Protein AF-A0A3C1KVN6-F1 (afdb_monomer_lite)

Foldseek 3Di:
DQPADDVNHDFQDWDDAAWPQHIATFDQQPPPRGTHGLCAPSHVNHQADDAFLQQIRRRRPNDHRFPADDVNHTFQDWDQAAKPLGIATWDHQNVVRHTHGLCAPSHPNHQADDADLQQIRRNRPNDHRPPDDQVPDPDQCAWPQVPQWDWDRDNSHTDTDGDDPQADCDDQFQPQTPRNRPNDHSVVQVQFQPFQQAPDDARDSQWGFHGDPVRRGTHTDDDDDQQDPAFQPQDNSNRPPDHNPVQVQAQPFDDADEDQSDSQFGWGADPVRHHTHTPPDDNAQDPAFQQQDRSSNPVDHRPPLQFQDFDDAPDDARDRQWGFHADNVRHTHTDDDDDAQDPAFQDQDRSNRPPDHRPPPVQQQPFAADPVDDDDDRQWGWHRDPRDTDTPDHDDDDPPWDWDDDPDDDDDTWTQQALATEGPDPQWDRDPRFIDANVHDTEDSQWYHDPPPGTHRD

Radius of gyration: 72.75 Å; chains: 1; bounding box: 147×58×188 Å

pLDDT: mean 80.15, std 13.02, range [41.59, 96.44]

Structure (mmCIF, N/CA/C/O backbone):
data_AF-A0A3C1KVN6-F1
#
_entry.id   AF-A0A3C1KVN6-F1
#
loop_
_atom_site.group_PDB
_atom_site.id
_atom_site.type_symbol
_atom_site.label_atom_id
_atom_site.label_alt_id
_atom_site.label_comp_id
_atom_site.label_asym_id
_atom_site.label_entity_id
_atom_site.label_seq_id
_atom_site.pdbx_PDB_ins_code
_atom_site.Cartn_x
_atom_site.Cartn_y
_atom_site.Cartn_z
_atom_site.occupancy
_atom_site.B_iso_or_equiv
_atom_site.auth_seq_id
_atom_site.auth_comp_id
_atom_site.auth_asym_id
_atom_site.auth_atom_id
_atom_site.pdbx_PDB_model_num
ATOM 1 N N . ASP A 1 1 ? -31.683 -17.982 94.089 1.00 58.34 1 ASP A N 1
ATOM 2 C CA . ASP A 1 1 ? -31.264 -16.819 93.274 1.00 58.34 1 ASP A CA 1
ATOM 3 C C . ASP A 1 1 ? -29.979 -16.166 93.794 1.00 58.34 1 ASP A C 1
ATOM 5 O O . ASP A 1 1 ? -29.298 -15.527 93.010 1.00 58.34 1 ASP A O 1
ATOM 9 N N . GLU A 1 2 ? -29.552 -16.420 95.036 1.00 63.84 2 GLU A N 1
ATOM 10 C CA . GLU A 1 2 ? -28.313 -15.865 95.630 1.00 63.84 2 GLU A CA 1
ATOM 11 C C . GLU A 1 2 ? -26.986 -16.161 94.885 1.00 63.84 2 GLU A C 1
ATOM 13 O O . GLU A 1 2 ? -25.994 -15.484 95.130 1.00 63.84 2 GLU A O 1
ATOM 18 N N . ASN A 1 3 ? -26.966 -17.111 93.938 1.00 69.88 3 ASN A N 1
ATOM 19 C CA . ASN A 1 3 ? -25.790 -17.451 93.113 1.00 69.88 3 ASN A CA 1
ATOM 20 C C . ASN A 1 3 ? -25.942 -17.074 91.624 1.00 69.88 3 ASN A C 1
ATOM 22 O O . ASN A 1 3 ? -25.110 -17.451 90.800 1.00 69.88 3 ASN A O 1
ATOM 26 N N . TYR A 1 4 ? -27.017 -16.376 91.252 1.00 76.06 4 TYR A N 1
ATOM 27 C CA . TYR A 1 4 ? -27.267 -15.950 89.876 1.00 76.06 4 TYR A CA 1
ATOM 28 C C . TYR A 1 4 ? -26.577 -14.610 89.629 1.00 76.06 4 TYR A C 1
ATOM 30 O O . TYR A 1 4 ? -26.982 -13.589 90.183 1.00 76.06 4 TYR A O 1
ATOM 38 N N . THR A 1 5 ? -25.530 -14.617 88.805 1.00 81.12 5 THR A N 1
ATOM 39 C CA . THR A 1 5 ? -24.786 -13.404 88.451 1.00 81.12 5 THR A CA 1
ATOM 40 C C . THR A 1 5 ? -24.627 -13.282 86.942 1.00 81.12 5 THR A C 1
ATOM 42 O O . THR A 1 5 ? -24.459 -14.288 86.256 1.00 81.12 5 THR A O 1
ATOM 45 N N . TYR A 1 6 ? -24.687 -12.053 86.433 1.00 83.00 6 TYR A N 1
ATOM 46 C CA . TYR A 1 6 ? -24.371 -11.709 85.045 1.00 83.00 6 TYR A CA 1
ATOM 47 C C . TYR A 1 6 ? -23.031 -10.977 85.046 1.00 83.00 6 TYR A C 1
ATOM 49 O O . TYR A 1 6 ? -22.920 -9.932 85.683 1.00 83.00 6 TYR A O 1
ATOM 57 N N . ASN A 1 7 ? -21.985 -11.540 84.432 1.00 82.75 7 ASN A N 1
ATOM 58 C CA . ASN A 1 7 ? -20.621 -10.989 84.486 1.00 82.75 7 ASN A CA 1
ATOM 59 C C . ASN A 1 7 ? -20.184 -10.583 85.911 1.00 82.75 7 ASN A C 1
ATOM 61 O O . ASN A 1 7 ? -19.654 -9.496 86.122 1.00 82.75 7 ASN A O 1
ATOM 65 N N . THR A 1 8 ? -20.428 -11.450 86.905 1.00 84.94 8 THR A N 1
ATOM 66 C CA . THR A 1 8 ? -20.171 -11.241 88.353 1.00 84.94 8 THR A CA 1
ATOM 67 C C . THR A 1 8 ? -21.073 -10.225 89.075 1.00 84.94 8 THR A C 1
ATOM 69 O O . THR A 1 8 ? -20.970 -10.068 90.292 1.00 84.94 8 THR A O 1
ATOM 72 N N . LEU A 1 9 ? -22.008 -9.579 88.373 1.00 86.81 9 LEU A N 1
ATOM 73 C CA . LEU A 1 9 ? -22.974 -8.644 88.949 1.00 86.81 9 LEU A CA 1
ATOM 74 C C . LEU A 1 9 ? -24.195 -9.386 89.509 1.00 86.81 9 LEU A C 1
ATOM 76 O O . LEU A 1 9 ? -24.764 -10.257 88.852 1.00 86.81 9 LEU A O 1
ATOM 80 N N . ALA A 1 10 ? -24.608 -9.020 90.724 1.00 88.31 10 ALA A N 1
ATOM 81 C CA . ALA A 1 10 ? -25.800 -9.563 91.375 1.00 88.31 10 ALA A CA 1
ATOM 82 C C . ALA A 1 10 ? -27.103 -8.988 90.786 1.00 88.31 10 ALA A C 1
ATOM 84 O O . ALA A 1 10 ? -27.110 -7.903 90.202 1.00 88.31 10 ALA A O 1
ATOM 85 N N . LEU A 1 11 ? -28.220 -9.689 91.009 1.00 87.88 11 LEU A N 1
ATOM 86 C CA . LEU A 1 11 ? -29.560 -9.252 90.600 1.00 87.88 11 LEU A CA 1
ATOM 87 C C . LEU A 1 11 ? -29.880 -7.818 91.064 1.00 87.88 11 LEU A C 1
ATOM 89 O O . LEU A 1 11 ? -29.556 -7.417 92.185 1.00 87.88 11 LEU A O 1
ATOM 93 N N . GLY A 1 12 ? -30.518 -7.039 90.189 1.00 83.88 12 GLY A N 1
ATOM 94 C CA . GLY A 1 12 ? -30.899 -5.644 90.424 1.00 83.88 12 GLY A CA 1
ATOM 95 C C . GLY A 1 12 ? -29.754 -4.630 90.321 1.00 83.88 12 GLY A C 1
ATOM 96 O O . GLY A 1 12 ? -29.989 -3.436 90.505 1.00 83.88 12 GLY A O 1
ATOM 97 N N . LYS A 1 13 ? -28.517 -5.061 90.036 1.00 90.56 13 LYS A N 1
ATOM 98 C CA . LYS A 1 13 ? -27.414 -4.149 89.696 1.00 90.56 13 LYS A CA 1
ATOM 99 C C . LYS A 1 13 ? -27.498 -3.715 88.239 1.00 90.56 13 LYS A C 1
ATOM 101 O O . LYS A 1 13 ? -28.007 -4.450 87.401 1.00 90.56 13 LYS A O 1
ATOM 106 N N . THR A 1 14 ? -26.985 -2.521 87.953 1.00 90.25 14 THR A N 1
ATOM 107 C CA . THR A 1 14 ? -26.823 -2.040 86.580 1.00 90.25 14 THR A CA 1
ATOM 108 C C . THR A 1 14 ? -25.840 -2.932 85.838 1.00 90.25 14 THR A C 1
ATOM 110 O O . THR A 1 14 ? -24.756 -3.198 86.355 1.00 90.25 14 THR A O 1
ATOM 113 N N . CYS A 1 15 ? -26.226 -3.367 84.648 1.00 88.19 15 CYS A N 1
ATOM 114 C CA . CYS A 1 15 ? -25.389 -4.097 83.707 1.00 88.19 15 CYS A CA 1
ATOM 115 C C . CYS A 1 15 ? -25.267 -3.306 82.408 1.00 88.19 15 CYS A C 1
ATOM 117 O O . CYS A 1 15 ? -26.166 -2.544 82.044 1.00 88.19 15 CYS A O 1
ATOM 119 N N . ASP A 1 16 ? -24.148 -3.507 81.726 1.00 87.31 16 ASP A N 1
ATOM 120 C CA . ASP A 1 16 ? -23.996 -3.128 80.330 1.00 87.31 16 ASP A CA 1
ATOM 121 C C . ASP A 1 16 ? -24.506 -4.307 79.490 1.00 87.31 16 ASP A C 1
ATOM 123 O O . ASP A 1 16 ? -24.072 -5.446 79.706 1.00 87.31 16 ASP A O 1
ATOM 127 N N . GLY A 1 17 ? -25.487 -4.039 78.624 1.00 82.00 17 GLY A N 1
ATOM 128 C CA . GLY A 1 17 ? -25.969 -5.026 77.664 1.00 82.00 17 GLY A CA 1
ATOM 129 C C . GLY A 1 17 ? -24.890 -5.353 76.632 1.00 82.00 17 GLY A C 1
ATOM 130 O O . GLY A 1 17 ? -23.889 -4.640 76.514 1.00 82.00 17 GLY A O 1
ATOM 131 N N . ILE A 1 18 ? -25.067 -6.458 75.919 1.00 85.06 18 ILE A N 1
ATOM 132 C CA . ILE A 1 18 ? -24.162 -6.870 74.842 1.00 85.06 18 ILE A CA 1
ATOM 133 C C . ILE A 1 18 ? -24.351 -5.933 73.632 1.00 85.06 18 ILE A C 1
ATOM 135 O O . ILE A 1 18 ? -25.462 -5.484 73.360 1.00 85.06 18 ILE A O 1
ATOM 139 N N . GLY A 1 19 ? -23.267 -5.594 72.927 1.00 84.81 19 GLY A N 1
ATOM 140 C CA . GLY A 1 19 ? -23.345 -4.769 71.718 1.00 84.81 19 GLY A CA 1
ATOM 141 C C . GLY A 1 19 ? -23.832 -3.339 71.973 1.00 84.81 19 GLY A C 1
ATOM 142 O O . GLY A 1 19 ? -23.323 -2.638 72.853 1.00 84.81 19 GLY A O 1
ATOM 143 N N . VAL A 1 20 ? -24.808 -2.883 71.182 1.00 87.50 20 VAL A N 1
ATOM 144 C CA . VAL A 1 20 ? -25.427 -1.547 71.326 1.00 87.50 20 VAL A CA 1
ATOM 145 C C . VAL A 1 20 ? -26.579 -1.520 72.322 1.00 87.50 20 VAL A C 1
ATOM 147 O O . VAL A 1 20 ? -27.150 -0.449 72.566 1.00 87.50 20 VAL A O 1
ATOM 150 N N . CYS A 1 21 ? -26.937 -2.664 72.912 1.00 79.94 21 CYS A N 1
ATOM 151 C CA . CYS A 1 21 ? -27.998 -2.714 73.899 1.00 79.94 21 CYS A CA 1
ATOM 152 C C . CYS A 1 21 ? -27.618 -1.857 75.110 1.00 79.94 21 CYS A C 1
ATOM 154 O O . CYS A 1 21 ? -26.661 -2.116 75.839 1.00 79.94 21 CYS A O 1
ATOM 156 N N . ALA A 1 22 ? -28.388 -0.785 75.307 1.00 76.94 22 ALA A N 1
ATOM 157 C CA . ALA A 1 22 ? -28.166 0.197 76.357 1.00 76.94 22 ALA A CA 1
ATOM 158 C C . ALA A 1 22 ? -28.095 -0.444 77.758 1.00 76.94 22 ALA A C 1
ATOM 160 O O . ALA A 1 22 ? -28.529 -1.575 77.984 1.00 76.94 22 ALA A O 1
ATOM 161 N N . LYS A 1 23 ? -27.595 0.321 78.736 1.00 84.69 23 LYS A N 1
ATOM 162 C CA . LYS A 1 23 ? -27.526 -0.102 80.143 1.00 84.69 23 LYS A CA 1
ATOM 163 C C . LYS A 1 23 ? -28.878 -0.602 80.654 1.00 84.69 23 LYS A C 1
ATOM 165 O O . LYS A 1 23 ? -29.887 0.091 80.528 1.00 84.69 23 LYS A O 1
ATOM 170 N N . GLY A 1 24 ? -28.866 -1.766 81.294 1.00 88.06 24 GLY A N 1
ATOM 171 C CA . GLY A 1 24 ? -30.035 -2.413 81.882 1.00 88.06 24 GLY A CA 1
ATOM 172 C C . GLY A 1 24 ? -29.830 -2.774 83.352 1.00 88.06 24 GLY A C 1
ATOM 173 O O . GLY A 1 24 ? -28.932 -2.259 84.027 1.00 88.06 24 GLY A O 1
ATOM 174 N N . LEU A 1 25 ? -30.673 -3.670 83.863 1.00 90.00 25 LEU A N 1
ATOM 175 C CA . LEU A 1 25 ? -30.550 -4.266 85.194 1.00 90.00 25 LEU A CA 1
ATOM 176 C C . LEU A 1 25 ? -30.402 -5.784 85.088 1.00 90.00 25 LEU A C 1
ATOM 178 O O . LEU A 1 25 ? -31.060 -6.414 84.265 1.00 90.00 25 LEU A O 1
ATOM 182 N N . VAL A 1 26 ? -29.564 -6.373 85.942 1.00 89.62 26 VAL A N 1
ATOM 183 C CA . VAL A 1 26 ? -29.395 -7.829 86.006 1.00 89.62 26 VAL A CA 1
ATOM 184 C C .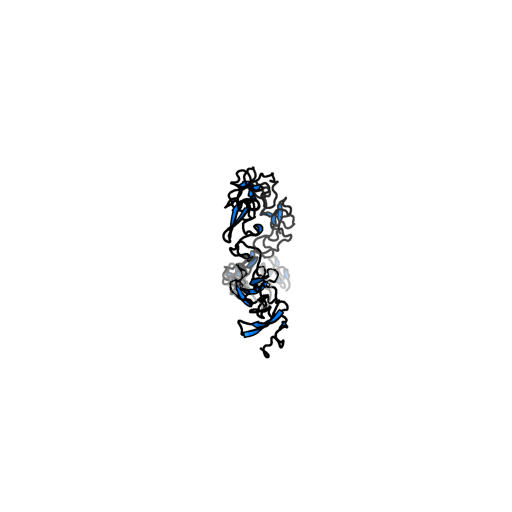 VAL A 1 26 ? -30.675 -8.460 86.541 1.00 89.62 26 VAL A C 1
ATOM 186 O O . VAL A 1 26 ? -31.102 -8.166 87.661 1.00 89.62 26 VAL A O 1
ATOM 189 N N . GLU A 1 27 ? -31.265 -9.367 85.774 1.00 89.88 27 GLU A N 1
ATOM 190 C CA . GLU A 1 27 ? -32.502 -10.063 86.116 1.00 89.88 27 GLU A CA 1
ATOM 191 C C . GLU A 1 27 ? -32.437 -11.555 85.775 1.00 89.88 27 GLU A C 1
ATOM 193 O O . GLU A 1 27 ? -31.546 -12.024 85.070 1.00 89.88 27 GLU A O 1
ATOM 198 N N . CYS A 1 28 ? -33.385 -12.334 86.295 1.00 88.19 28 CYS A N 1
ATOM 199 C CA . CYS A 1 28 ? -33.498 -13.750 85.956 1.00 88.19 28 CYS A CA 1
ATOM 200 C C . CYS A 1 28 ? -34.341 -13.924 84.689 1.00 88.19 28 CYS A C 1
ATOM 202 O O . CYS A 1 28 ? -35.550 -13.670 84.720 1.00 88.19 28 CYS A O 1
ATOM 204 N N . SER A 1 29 ? -33.749 -14.451 83.614 1.00 85.06 29 SER A N 1
ATOM 205 C CA . SER A 1 29 ? -34.517 -14.797 82.418 1.00 85.06 29 SER A CA 1
ATOM 206 C C . SER A 1 29 ? -35.534 -15.889 82.738 1.00 85.06 29 SER A C 1
ATOM 208 O O . SER A 1 29 ? -35.193 -16.989 83.192 1.00 85.06 29 SER A O 1
ATOM 210 N N . LYS A 1 30 ? -36.809 -15.627 82.435 1.00 80.12 30 LYS A N 1
ATOM 211 C CA . LYS A 1 30 ? -37.862 -16.647 82.548 1.00 80.12 30 LYS A CA 1
ATOM 212 C C . LYS A 1 30 ? -37.681 -17.777 81.534 1.00 80.12 30 LYS A C 1
ATOM 214 O O . LYS A 1 30 ? -38.180 -18.872 81.804 1.00 80.12 30 LYS A O 1
ATOM 219 N N . VAL A 1 31 ? -36.977 -17.519 80.429 1.00 80.56 31 VAL A N 1
ATOM 220 C CA . VAL A 1 31 ? -36.765 -18.455 79.319 1.00 80.56 31 VAL A CA 1
ATOM 221 C C . VAL A 1 31 ? -35.512 -19.293 79.557 1.00 80.56 31 VAL A C 1
ATOM 223 O O . VAL A 1 31 ? -35.625 -20.501 79.744 1.00 80.56 31 VAL A O 1
ATOM 226 N N . SER A 1 32 ? -34.336 -18.666 79.632 1.00 81.44 32 SER A N 1
ATOM 227 C CA . SER A 1 32 ? -33.048 -19.375 79.709 1.00 81.44 32 SER A CA 1
ATOM 228 C C . SER A 1 32 ? -32.653 -19.811 81.124 1.00 81.44 32 SER A C 1
ATOM 230 O O . SER A 1 32 ? -31.694 -20.558 81.284 1.00 81.44 32 SER A O 1
ATOM 232 N N . LYS A 1 33 ? -33.399 -19.391 82.161 1.00 85.81 33 LYS A N 1
ATOM 233 C CA . LYS A 1 33 ? -33.145 -19.727 83.577 1.00 85.81 33 LYS A CA 1
ATOM 234 C C . LYS A 1 33 ? -31.718 -19.394 84.038 1.00 85.81 33 LYS A C 1
ATOM 236 O O . LYS A 1 33 ? -31.197 -20.071 84.925 1.00 85.81 33 LYS A O 1
ATOM 241 N N . VAL A 1 34 ? -31.126 -18.338 83.477 1.00 86.56 34 VAL A N 1
ATOM 242 C CA . VAL A 1 34 ? -29.841 -17.733 83.872 1.00 86.56 34 VAL A CA 1
ATOM 243 C C . VAL A 1 34 ? -30.024 -16.236 84.166 1.00 86.56 34 VAL A C 1
ATOM 245 O O . VAL A 1 34 ? -31.079 -15.671 83.861 1.00 86.56 34 VAL A O 1
ATOM 248 N N . ALA A 1 35 ? -29.030 -15.605 84.800 1.00 88.50 35 ALA A N 1
ATOM 249 C CA . ALA A 1 35 ? -29.002 -14.151 84.965 1.00 88.50 35 ALA A CA 1
ATOM 250 C C . ALA A 1 35 ? -28.607 -13.483 83.639 1.00 88.50 35 ALA A C 1
ATOM 252 O O . ALA A 1 35 ? -27.613 -13.883 83.039 1.00 88.50 35 ALA A O 1
ATOM 253 N N . ILE A 1 36 ? -29.373 -12.486 83.205 1.00 89.00 36 ILE A N 1
ATOM 254 C CA . ILE A 1 36 ? -29.169 -11.727 81.960 1.00 89.00 36 ILE A CA 1
ATOM 255 C C . ILE A 1 36 ? -29.334 -10.229 82.228 1.00 89.00 36 ILE A C 1
ATOM 257 O O . ILE A 1 36 ? -29.945 -9.858 83.237 1.00 89.00 36 ILE A O 1
ATOM 261 N N . CYS A 1 37 ? -28.825 -9.363 81.350 1.00 89.88 37 CYS A N 1
ATOM 262 C CA . CYS A 1 37 ? -29.196 -7.956 81.404 1.00 89.88 37 CYS A CA 1
ATOM 263 C C . CYS A 1 37 ? -30.617 -7.772 80.859 1.00 89.88 37 CYS A C 1
ATOM 265 O O . CYS A 1 37 ? -31.010 -8.414 79.888 1.00 89.88 37 CYS A O 1
ATOM 267 N N . SER A 1 38 ? -31.408 -6.885 81.465 1.00 88.94 38 SER A N 1
ATOM 268 C CA . SER A 1 38 ? -32.797 -6.639 81.049 1.00 88.94 38 SER A CA 1
ATOM 269 C C . SER A 1 38 ? -32.937 -6.191 79.589 1.00 88.94 38 SER A C 1
ATOM 271 O O . SER A 1 38 ? -34.028 -6.302 79.035 1.00 88.94 38 SER A O 1
ATOM 273 N N . THR A 1 39 ? -31.864 -5.653 79.003 1.00 88.25 39 THR A N 1
ATOM 274 C CA . THR A 1 39 ? -31.778 -5.159 77.623 1.00 88.25 39 THR A CA 1
ATOM 275 C C . THR A 1 39 ? -31.231 -6.178 76.623 1.00 88.25 39 THR A C 1
ATOM 277 O O . THR A 1 39 ? -31.390 -5.953 75.426 1.00 88.25 39 THR A O 1
ATOM 280 N N . ASP A 1 40 ? -30.675 -7.303 77.082 1.00 87.81 40 ASP A N 1
ATOM 281 C CA . ASP A 1 40 ? -30.177 -8.384 76.222 1.00 87.81 40 ASP A CA 1
ATOM 282 C C . ASP A 1 40 ? -31.332 -9.238 75.650 1.00 87.81 40 ASP A C 1
ATOM 284 O O . ASP A 1 40 ? -32.460 -9.219 76.176 1.00 87.81 40 ASP A O 1
ATOM 288 N N . PRO A 1 41 ? -31.076 -10.060 74.612 1.00 86.12 41 PRO A N 1
ATOM 289 C CA . PRO A 1 41 ? -32.049 -11.014 74.090 1.00 86.12 41 PRO A CA 1
ATOM 290 C C . PRO A 1 41 ? -32.612 -11.941 75.180 1.00 86.12 41 PRO A C 1
ATOM 292 O O . PRO A 1 41 ? -31.892 -12.612 75.920 1.00 86.12 41 PRO A O 1
ATOM 295 N N . GLY A 1 42 ? -33.943 -11.999 75.282 1.00 82.88 42 GLY A N 1
ATOM 296 C CA . GLY A 1 42 ? -34.646 -12.785 76.306 1.00 82.88 42 GLY A CA 1
ATOM 297 C C . GLY A 1 42 ? -34.825 -12.086 77.662 1.00 82.88 42 GLY A C 1
ATOM 298 O O . GLY A 1 42 ? -35.338 -12.727 78.591 1.00 82.88 42 GLY A O 1
ATOM 299 N N . GLY A 1 43 ? -34.428 -10.811 77.768 1.00 86.31 43 GLY A N 1
ATOM 300 C CA . GLY A 1 43 ? -34.703 -9.902 78.884 1.00 86.31 43 GLY A CA 1
ATOM 301 C C . GLY A 1 43 ? -36.129 -9.356 78.907 1.00 86.31 43 GLY A C 1
ATOM 302 O O . GLY A 1 43 ? -36.940 -9.599 78.012 1.00 86.31 43 GLY A O 1
ATOM 303 N N . SER A 1 44 ? -36.458 -8.626 79.968 1.00 86.69 44 SER A N 1
ATOM 304 C CA . SER A 1 44 ? -37.762 -8.003 80.188 1.00 86.69 44 SER A CA 1
ATOM 305 C C . SER A 1 44 ? -37.985 -6.745 79.350 1.00 86.69 44 SER A C 1
ATOM 307 O O . SER A 1 44 ? -39.139 -6.358 79.160 1.00 86.69 44 SER A O 1
ATOM 309 N N . ASN A 1 45 ? -36.919 -6.134 78.824 1.00 86.31 45 ASN A N 1
ATOM 310 C CA . ASN A 1 45 ? -36.971 -4.995 77.911 1.00 86.31 45 ASN A CA 1
ATOM 311 C C . ASN A 1 45 ? -35.853 -5.067 76.846 1.00 86.31 45 ASN A C 1
ATOM 313 O O . ASN A 1 45 ? -34.954 -4.220 76.869 1.00 86.31 45 ASN A O 1
ATOM 317 N N . PRO A 1 46 ? -35.874 -6.066 75.940 1.00 82.06 46 PRO A N 1
ATOM 318 C CA . PRO A 1 46 ? -34.812 -6.257 74.958 1.00 82.06 46 PRO A CA 1
ATOM 319 C C . PRO A 1 46 ? -34.667 -5.034 74.047 1.00 82.06 46 PRO A C 1
ATOM 321 O O . PRO A 1 46 ? -35.661 -4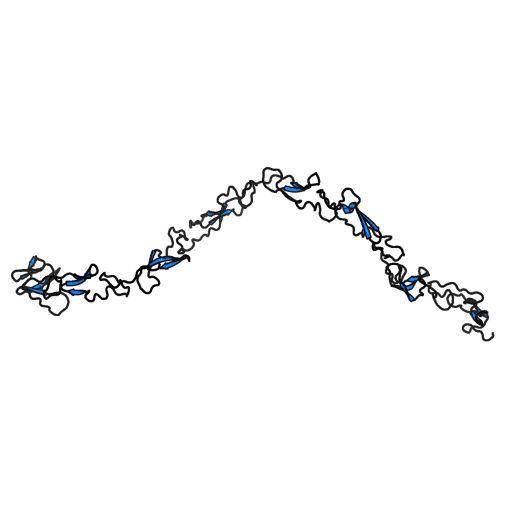.541 73.512 1.00 82.06 46 PRO A O 1
ATOM 324 N N . GLY A 1 47 ? -33.434 -4.557 73.875 1.00 81.50 47 GLY A N 1
ATOM 325 C CA . GLY A 1 47 ? -33.090 -3.473 72.948 1.00 81.50 47 GLY A CA 1
ATOM 326 C C . GLY A 1 47 ? -32.698 -3.954 71.549 1.00 81.50 47 GLY A C 1
ATOM 327 O O . GLY A 1 47 ? -32.428 -3.119 70.693 1.00 81.50 47 GLY A O 1
ATOM 328 N N . ALA A 1 48 ? -32.667 -5.272 71.342 1.00 86.31 48 ALA A N 1
ATOM 329 C CA . ALA A 1 48 ? -32.200 -5.918 70.124 1.00 86.31 48 ALA A CA 1
ATOM 330 C C . ALA A 1 48 ? -33.042 -5.541 68.892 1.00 86.31 48 ALA A C 1
ATOM 332 O O . ALA A 1 48 ? -34.275 -5.646 68.898 1.00 86.31 48 ALA A O 1
ATOM 333 N N . THR A 1 49 ? -32.368 -5.161 67.813 1.00 87.00 49 THR A N 1
ATOM 334 C CA . THR A 1 49 ? -32.930 -4.953 66.471 1.00 87.00 49 THR A CA 1
ATOM 335 C C . THR A 1 49 ? -32.171 -5.808 65.460 1.00 87.00 49 THR A C 1
ATOM 337 O O . THR A 1 49 ? -31.030 -6.140 65.738 1.00 87.00 49 THR A O 1
ATOM 340 N N . PRO A 1 50 ? -32.751 -6.164 64.297 1.00 88.56 50 PRO A N 1
ATOM 341 C CA . PRO A 1 50 ? -32.015 -6.919 63.284 1.00 88.56 50 PRO A CA 1
ATOM 342 C C . PRO A 1 50 ? -30.695 -6.242 62.910 1.00 88.56 50 PRO A C 1
ATOM 344 O O . PRO A 1 50 ? -30.677 -5.019 62.745 1.00 88.56 50 PRO A O 1
ATOM 347 N N . GLU A 1 51 ? -29.652 -7.051 62.739 1.00 89.44 51 GLU A N 1
ATOM 348 C CA . GLU A 1 51 ? -28.339 -6.611 62.270 1.00 89.44 51 GLU A CA 1
ATOM 349 C C . GLU A 1 51 ? -28.449 -5.796 60.978 1.00 89.44 51 GLU A C 1
ATOM 351 O O . GLU A 1 51 ? -29.211 -6.113 60.052 1.00 89.44 51 GLU A O 1
ATOM 356 N N . ILE A 1 52 ? -27.669 -4.724 60.932 1.00 91.56 52 ILE A N 1
ATOM 357 C CA . ILE A 1 52 ? -27.363 -3.962 59.729 1.00 91.56 52 ILE A CA 1
ATOM 358 C C . ILE A 1 52 ? -25.846 -3.876 59.608 1.00 91.56 52 ILE A C 1
ATOM 360 O O . ILE A 1 52 ? -25.137 -4.062 60.580 1.00 91.56 52 ILE A O 1
ATOM 364 N N . CYS A 1 53 ? -25.326 -3.584 58.418 1.00 90.88 53 CYS A N 1
ATOM 365 C CA . CYS A 1 53 ? -23.878 -3.447 58.254 1.00 90.88 53 CYS A CA 1
ATOM 366 C C . CYS A 1 53 ? -23.397 -2.088 58.786 1.00 90.88 53 CYS A C 1
ATOM 368 O O . CYS A 1 53 ? -23.148 -1.179 57.993 1.00 90.88 53 CYS A O 1
ATOM 370 N N . ASP A 1 54 ? -23.280 -1.937 60.102 1.00 91.62 54 ASP A N 1
ATOM 371 C CA . ASP A 1 54 ? -22.773 -0.732 60.772 1.00 91.62 54 ASP A CA 1
ATOM 372 C C . ASP A 1 54 ? -21.534 -1.005 61.660 1.00 91.62 54 ASP A C 1
ATOM 374 O O . ASP A 1 54 ? -20.964 -0.074 62.241 1.00 91.62 54 ASP A O 1
ATOM 378 N N . ASN A 1 55 ? -21.029 -2.247 61.662 1.00 89.88 55 ASN A N 1
ATOM 379 C CA . ASN A 1 55 ? -20.004 -2.787 62.565 1.00 89.88 55 ASN A CA 1
ATOM 380 C C . ASN A 1 55 ? -20.385 -2.716 64.045 1.00 89.88 55 ASN A C 1
ATOM 382 O O . ASN A 1 55 ? -19.503 -2.675 64.914 1.00 89.88 55 ASN A O 1
ATOM 386 N N . LEU A 1 56 ? -21.673 -2.672 64.343 1.00 90.38 56 LEU A N 1
ATOM 387 C CA . LEU A 1 56 ? -22.193 -2.795 65.684 1.00 90.38 56 LEU A CA 1
ATOM 388 C C . LEU A 1 56 ? -22.950 -4.119 65.802 1.00 90.38 56 LEU A C 1
ATOM 390 O O . LEU A 1 56 ? -23.277 -4.768 64.824 1.00 90.38 56 LEU A O 1
ATOM 394 N N . ASP A 1 57 ? -23.130 -4.559 67.038 1.00 90.06 57 ASP A N 1
ATOM 395 C CA . ASP A 1 57 ? -23.952 -5.721 67.374 1.00 90.06 57 ASP A CA 1
ATOM 396 C C . ASP A 1 57 ? -25.319 -5.154 67.784 1.00 90.06 57 ASP A C 1
ATOM 398 O O . ASP A 1 57 ? -25.483 -4.646 68.904 1.00 90.06 57 ASP A O 1
ATOM 402 N N . ASN A 1 58 ? -26.225 -5.058 66.805 1.00 89.94 58 ASN A N 1
ATOM 403 C CA . ASN A 1 58 ? -27.560 -4.475 66.922 1.00 89.94 58 ASN A CA 1
ATOM 404 C C . ASN A 1 58 ? -28.565 -5.446 67.554 1.00 89.94 58 ASN A C 1
ATOM 406 O O . ASN A 1 58 ? -29.520 -4.993 68.197 1.00 89.94 58 ASN A O 1
ATOM 410 N N . ASP A 1 59 ? -28.385 -6.749 67.355 1.00 88.94 59 ASP A N 1
ATOM 411 C CA . ASP A 1 59 ? -29.250 -7.807 67.866 1.00 88.94 59 ASP A CA 1
ATOM 412 C C . ASP A 1 59 ? -28.792 -8.350 69.229 1.00 88.94 59 ASP A C 1
ATOM 414 O O . ASP A 1 59 ? -29.548 -9.051 69.911 1.00 88.94 59 ASP A O 1
ATOM 418 N N . CYS A 1 60 ? -27.628 -7.886 69.687 1.00 88.25 60 CYS A N 1
ATOM 419 C CA . CYS A 1 60 ? -27.057 -8.077 71.011 1.00 88.25 60 CYS A CA 1
ATOM 420 C C . CYS A 1 60 ? -26.798 -9.552 71.337 1.00 88.25 60 CYS A C 1
ATOM 422 O O . CYS A 1 60 ? -26.906 -9.968 72.499 1.00 88.25 60 CYS A O 1
ATOM 424 N N . ASP A 1 61 ? -26.479 -10.359 70.323 1.00 86.38 61 ASP A N 1
ATOM 425 C CA . ASP A 1 61 ? -26.162 -11.778 70.470 1.00 86.38 61 ASP A CA 1
ATOM 426 C C . ASP A 1 61 ? -24.668 -12.053 70.739 1.00 86.38 61 ASP A C 1
ATOM 428 O O . ASP A 1 61 ? -24.282 -13.181 71.077 1.00 86.38 61 ASP A O 1
ATOM 432 N N . GLY A 1 62 ? -23.838 -11.007 70.679 1.00 86.75 62 GLY A N 1
ATOM 433 C CA . GLY A 1 62 ? -22.398 -11.057 70.910 1.00 86.75 62 GLY A CA 1
ATOM 434 C C . GLY A 1 62 ? -21.568 -11.226 69.642 1.00 86.75 62 GLY A C 1
ATOM 435 O O . GLY A 1 62 ? -20.345 -11.395 69.746 1.00 86.75 62 GLY A O 1
ATOM 436 N N . LYS A 1 63 ? -22.187 -11.201 68.461 1.00 89.56 63 LYS A N 1
ATOM 437 C CA . LYS A 1 63 ? -21.517 -11.151 67.162 1.00 89.56 63 LYS A CA 1
ATOM 438 C C . LYS A 1 63 ? -21.909 -9.860 66.441 1.00 89.56 63 LYS A C 1
ATOM 440 O O . LYS A 1 63 ? -22.948 -9.277 66.675 1.00 89.56 63 LYS A O 1
ATOM 445 N N . THR A 1 64 ? -20.986 -9.355 65.633 1.00 89.56 64 THR A N 1
ATOM 446 C CA . THR A 1 64 ? -21.141 -8.077 64.927 1.00 89.56 64 THR A CA 1
ATOM 447 C C . THR A 1 64 ? -21.467 -8.340 63.465 1.00 89.56 64 THR A C 1
ATOM 449 O O . THR A 1 64 ? -20.736 -9.107 62.823 1.00 89.56 64 THR A O 1
ATOM 452 N N . ASP A 1 65 ? -22.500 -7.676 62.940 1.00 88.06 65 ASP A N 1
ATOM 453 C CA . ASP A 1 65 ? -23.004 -7.806 61.569 1.00 88.06 65 ASP A CA 1
ATOM 454 C C . ASP A 1 65 ? -23.274 -9.270 61.143 1.00 88.06 65 ASP A C 1
ATOM 456 O O . ASP A 1 65 ? -23.062 -9.639 59.974 1.00 88.06 65 ASP A O 1
ATOM 460 N N . ASP A 1 66 ? -23.663 -10.161 62.060 1.00 86.31 66 ASP A N 1
ATOM 461 C CA . ASP A 1 66 ? -23.997 -11.533 61.685 1.00 86.31 66 ASP A CA 1
ATOM 462 C C . ASP A 1 66 ? -25.428 -11.654 61.143 1.00 86.31 66 ASP A C 1
ATOM 464 O O . ASP A 1 66 ? -26.233 -10.735 61.177 1.00 86.31 66 ASP A O 1
ATOM 468 N N . GLY A 1 67 ? -25.722 -12.745 60.434 1.00 84.06 67 GLY A N 1
ATOM 469 C CA . GLY A 1 67 ? -27.001 -12.860 59.717 1.00 84.06 67 GLY A CA 1
ATOM 470 C C . GLY A 1 67 ? -27.159 -11.928 58.501 1.00 84.06 67 GLY A C 1
ATOM 471 O O . GLY A 1 67 ? -28.167 -12.021 57.800 1.00 84.06 67 GLY A O 1
ATOM 472 N N . MET A 1 68 ? -26.156 -11.105 58.176 1.00 89.56 68 MET A N 1
ATOM 473 C CA . MET A 1 68 ? -26.112 -10.317 56.944 1.00 89.56 68 MET A CA 1
ATOM 474 C C . MET A 1 68 ? -25.858 -11.223 55.731 1.00 89.56 68 MET A C 1
ATOM 476 O O . MET A 1 68 ? -24.802 -11.854 55.607 1.00 89.56 68 MET A O 1
ATOM 480 N N . LEU A 1 69 ? -26.848 -11.302 54.832 1.00 91.69 69 LEU A N 1
ATOM 481 C CA . LEU A 1 69 ? -26.827 -12.190 53.667 1.00 91.69 69 LEU A CA 1
ATOM 482 C C . LEU A 1 69 ? -26.822 -11.407 52.351 1.00 91.69 69 LEU A C 1
ATOM 484 O O . LEU A 1 69 ? -27.696 -10.574 52.115 1.00 91.69 69 LEU A O 1
ATOM 488 N N . TYR A 1 70 ? -25.917 -11.766 51.442 1.00 92.06 70 TYR A N 1
ATOM 489 C CA . TYR A 1 70 ? -25.999 -11.396 50.027 1.00 92.06 70 TYR A CA 1
ATOM 490 C C . TYR A 1 70 ? -26.504 -12.603 49.231 1.00 92.06 70 TYR A C 1
ATOM 492 O O . TYR A 1 70 ? -25.835 -13.633 49.185 1.00 92.06 70 TYR A O 1
ATOM 500 N N . ASN A 1 71 ? -27.704 -12.525 48.645 1.00 90.75 71 ASN A N 1
ATOM 501 C CA . ASN A 1 71 ? -28.351 -13.650 47.945 1.00 90.75 71 ASN A CA 1
ATOM 502 C C . ASN A 1 71 ? -28.360 -14.969 48.753 1.00 90.75 71 ASN A C 1
ATOM 504 O O . ASN A 1 71 ? -28.178 -16.057 48.211 1.00 90.75 71 ASN A O 1
ATOM 508 N N . GLY A 1 72 ? -28.564 -14.869 50.071 1.00 90.75 72 GLY A N 1
ATOM 509 C CA . GLY A 1 72 ? -28.575 -16.017 50.984 1.00 90.75 72 GLY A CA 1
ATOM 510 C C . GLY A 1 72 ? -27.194 -16.497 51.448 1.00 90.75 72 GLY A C 1
ATOM 511 O O . GLY A 1 72 ? -27.122 -17.446 52.225 1.00 90.75 72 GLY A O 1
ATOM 512 N N . LEU A 1 73 ? -26.106 -15.858 51.007 1.00 92.56 73 LEU A N 1
ATOM 513 C CA . LEU A 1 73 ? -24.735 -16.186 51.399 1.00 92.56 73 LEU A CA 1
ATOM 514 C C . LEU A 1 73 ? -24.281 -15.298 52.568 1.00 92.56 73 LEU A C 1
ATOM 516 O O . LEU A 1 73 ? -24.392 -14.075 52.456 1.00 92.56 73 LEU A O 1
ATOM 520 N N . PRO A 1 74 ? -23.759 -15.871 53.667 1.00 92.19 74 PRO A N 1
ATOM 521 C CA . PRO A 1 74 ? -23.298 -15.091 54.810 1.00 92.19 74 PRO A CA 1
ATOM 522 C C . PRO A 1 74 ? -21.976 -14.377 54.526 1.00 92.19 74 PRO A C 1
ATOM 524 O O . PRO A 1 74 ? -21.181 -14.822 53.689 1.00 92.19 74 PRO A O 1
ATOM 527 N N . ARG A 1 75 ? -21.720 -13.300 55.277 1.00 91.94 75 ARG A N 1
ATOM 528 C CA . ARG A 1 75 ? -20.457 -12.547 55.266 1.00 91.94 75 ARG A CA 1
ATOM 529 C C . ARG A 1 75 ? -19.229 -13.472 55.290 1.00 91.94 75 ARG A C 1
ATOM 531 O O . ARG A 1 75 ? -19.163 -14.423 56.065 1.00 91.94 75 ARG A O 1
ATOM 538 N N . GLY A 1 76 ? -18.2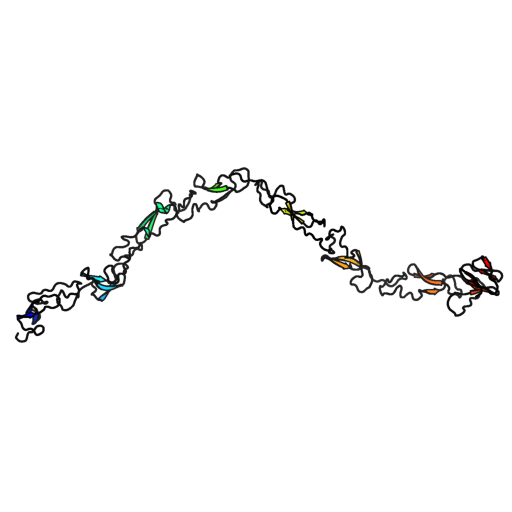51 -13.184 54.432 1.00 90.38 76 GLY A N 1
ATOM 539 C CA . GLY A 1 76 ? -17.030 -13.977 54.254 1.00 90.38 76 GLY A CA 1
ATOM 540 C C . GLY A 1 76 ? -17.162 -15.160 53.287 1.00 90.38 76 GLY A C 1
ATOM 541 O O . GLY A 1 76 ? -16.155 -15.787 52.961 1.00 90.38 76 GLY A O 1
ATOM 542 N N . SER A 1 77 ? -18.367 -15.465 52.797 1.00 94.94 77 SER A N 1
ATOM 543 C CA . SER A 1 77 ? -18.563 -16.487 51.762 1.00 94.94 77 SER A CA 1
ATOM 544 C C . SER A 1 77 ? -18.151 -15.976 50.387 1.00 94.94 77 SER A C 1
ATOM 546 O O . SER A 1 77 ? -18.272 -14.787 50.101 1.00 94.94 77 SER A O 1
ATOM 548 N N . VAL A 1 78 ? -17.744 -16.888 49.504 1.00 96.44 78 VAL A N 1
ATOM 549 C CA . VAL A 1 78 ? -17.585 -16.572 48.079 1.00 96.44 78 VAL A CA 1
ATOM 550 C C . VAL A 1 78 ? -18.962 -16.291 47.483 1.00 96.44 78 VAL A C 1
ATOM 552 O O . VAL A 1 78 ? -19.872 -17.108 47.621 1.00 96.44 78 VAL A O 1
ATOM 555 N N . CYS A 1 79 ? -19.105 -15.157 46.811 1.00 95.25 79 CYS A N 1
ATOM 556 C CA . CYS A 1 79 ? -20.298 -14.757 46.075 1.00 95.25 79 CYS A CA 1
ATOM 557 C C . CYS A 1 79 ? -19.979 -14.610 44.591 1.00 95.25 79 CYS A C 1
ATOM 559 O O . CYS A 1 79 ? -18.829 -14.407 44.207 1.00 95.25 79 CYS A O 1
ATOM 561 N N . ASN A 1 80 ? -21.007 -14.717 43.755 1.00 94.44 80 ASN A N 1
ATOM 562 C CA . ASN A 1 80 ? -20.929 -14.274 42.372 1.00 94.44 80 ASN A CA 1
ATOM 563 C C . ASN A 1 80 ? -21.629 -12.920 42.286 1.00 94.44 80 ASN A C 1
ATOM 565 O O . ASN A 1 80 ? -22.790 -12.819 42.692 1.00 94.44 80 ASN A O 1
ATOM 569 N N . GLY A 1 81 ? -20.907 -11.908 41.821 1.00 92.12 81 GLY A N 1
ATOM 570 C CA . GLY A 1 81 ? -21.443 -10.581 41.576 1.00 92.12 81 GLY A CA 1
ATOM 571 C C . GLY A 1 81 ? -22.520 -10.597 40.496 1.00 92.12 81 GLY A C 1
ATOM 572 O O . GLY A 1 81 ? -22.723 -11.599 39.801 1.00 92.12 81 GLY A O 1
ATOM 573 N N . ILE A 1 82 ? -23.236 -9.485 40.390 1.00 92.88 82 ILE A N 1
ATOM 574 C CA . ILE A 1 82 ? -24.253 -9.295 39.354 1.00 92.88 82 ILE A CA 1
ATOM 575 C C . ILE A 1 82 ? -23.541 -9.183 37.998 1.00 92.88 82 ILE A C 1
ATOM 577 O O . ILE A 1 82 ? -22.415 -8.690 37.923 1.00 92.88 82 ILE A O 1
ATOM 581 N N . GLY A 1 83 ? -24.159 -9.713 36.944 1.00 91.75 83 GLY A N 1
ATOM 582 C CA . GLY A 1 83 ? -23.635 -9.548 35.595 1.00 91.75 83 GLY A CA 1
ATOM 583 C C . GLY A 1 83 ? -22.241 -10.142 35.382 1.00 91.75 83 GLY A C 1
ATOM 584 O O . GLY A 1 83 ? -21.965 -11.302 35.711 1.00 91.75 83 GLY A O 1
ATOM 585 N N . ALA A 1 84 ? -21.361 -9.339 34.791 1.00 94.50 84 ALA A N 1
ATOM 586 C CA . ALA A 1 84 ? -19.988 -9.682 34.444 1.00 94.50 84 ALA A CA 1
ATOM 587 C C . ALA A 1 84 ? -18.979 -9.437 35.580 1.00 94.50 84 ALA A C 1
ATOM 589 O O . ALA A 1 84 ? -17.804 -9.772 35.414 1.00 94.50 84 ALA A O 1
ATOM 590 N N . CYS A 1 85 ? -19.406 -8.935 36.746 1.00 92.44 85 CYS A N 1
ATOM 591 C CA . CYS A 1 85 ? -18.504 -8.639 37.866 1.00 92.44 85 CYS A CA 1
ATOM 592 C C . CYS A 1 85 ? -17.808 -9.877 38.451 1.00 92.44 85 CYS A C 1
ATOM 594 O O . CYS A 1 85 ? -16.755 -9.765 39.087 1.00 92.44 85 CYS A O 1
ATOM 596 N N . GLY A 1 86 ? -18.359 -11.070 38.208 1.00 93.06 86 GLY A N 1
ATOM 597 C CA . GLY A 1 86 ? -17.728 -12.339 38.551 1.00 93.06 86 GLY A CA 1
ATOM 598 C C . GLY A 1 86 ? -17.585 -12.563 40.058 1.00 93.06 86 GLY A C 1
ATOM 599 O O . GLY A 1 86 ? -18.289 -11.969 40.875 1.00 93.06 86 GLY A O 1
ATOM 600 N N . LEU A 1 87 ? -16.676 -13.461 40.442 1.00 95.88 87 LEU A N 1
ATOM 601 C CA . LEU A 1 87 ? -16.551 -13.898 41.832 1.00 95.88 87 LEU A CA 1
ATOM 602 C C . LEU A 1 87 ? -15.986 -12.805 42.749 1.00 95.88 87 LEU A C 1
ATOM 604 O O . LEU A 1 87 ? -15.018 -12.124 42.415 1.00 95.88 87 LEU A O 1
ATOM 608 N N . GLY A 1 88 ? -16.549 -12.723 43.948 1.00 95.19 88 GLY A N 1
ATOM 609 C CA . GLY A 1 88 ? -16.092 -11.880 45.044 1.00 95.19 88 GLY A CA 1
ATOM 610 C C . GLY A 1 88 ? -16.330 -12.553 46.393 1.00 95.19 88 GLY A C 1
ATOM 611 O O . GLY A 1 88 ? -16.615 -13.751 46.473 1.00 95.19 88 GLY A O 1
ATOM 612 N N . THR A 1 89 ? -16.233 -11.773 47.462 1.00 95.94 89 THR A N 1
ATOM 613 C CA . THR A 1 89 ? -16.534 -12.207 48.831 1.00 95.94 89 THR A CA 1
ATOM 614 C C . THR A 1 89 ? -17.657 -11.350 49.398 1.00 95.94 89 THR A C 1
ATOM 616 O O . THR A 1 89 ? -17.673 -10.141 49.183 1.00 95.94 89 THR A O 1
ATOM 619 N N . VAL A 1 90 ? -18.601 -11.957 50.118 1.00 95.12 90 VAL A N 1
ATOM 620 C CA . VAL A 1 90 ? -19.669 -11.209 50.789 1.00 95.12 90 VAL A CA 1
ATOM 621 C C . VAL A 1 90 ? -19.066 -10.355 51.896 1.00 95.12 90 VAL A C 1
ATOM 623 O O . VAL A 1 90 ? -18.413 -10.873 52.806 1.00 95.12 90 VAL A O 1
ATOM 626 N N . GLU A 1 91 ? -19.328 -9.060 51.854 1.00 94.25 91 GLU A N 1
ATOM 627 C CA . GLU A 1 91 ? -18.843 -8.084 52.819 1.00 94.25 91 GLU A CA 1
ATOM 628 C C . GLU A 1 91 ? -19.919 -7.055 53.164 1.00 94.25 91 GLU A C 1
ATOM 630 O O . GLU A 1 91 ? -20.990 -7.016 52.560 1.00 94.25 91 GLU A O 1
ATOM 635 N N . CYS A 1 92 ? -19.633 -6.233 54.167 1.00 93.75 92 CYS A N 1
ATOM 636 C CA . CYS A 1 92 ? -20.533 -5.181 54.603 1.00 93.75 92 CYS A CA 1
ATOM 637 C C . CYS A 1 92 ? -20.195 -3.854 53.934 1.00 93.75 92 CYS A C 1
ATOM 639 O O . CYS A 1 92 ? -19.083 -3.345 54.083 1.00 93.75 92 CYS A O 1
ATOM 641 N N . ASN A 1 93 ? -21.180 -3.255 53.270 1.00 94.19 93 ASN A N 1
ATOM 642 C CA . ASN A 1 93 ? -21.094 -1.871 52.844 1.00 94.19 93 ASN A CA 1
ATOM 643 C C . ASN A 1 93 ? -21.688 -0.967 53.934 1.00 94.19 93 ASN A C 1
ATOM 645 O O . ASN A 1 93 ? -22.900 -0.927 54.135 1.00 94.19 93 ASN A O 1
ATOM 649 N N . LEU A 1 94 ? -20.821 -0.203 54.600 1.00 91.38 94 LEU A N 1
ATOM 650 C CA . LEU A 1 94 ? -21.181 0.708 55.699 1.00 91.38 94 LEU A CA 1
ATOM 651 C C . LEU A 1 94 ? -21.867 2.004 55.238 1.00 91.38 94 LEU A C 1
ATOM 653 O O . LEU A 1 94 ? -22.310 2.808 56.050 1.00 91.38 94 LEU A O 1
ATOM 657 N N . THR A 1 95 ? -21.899 2.256 53.931 1.00 90.94 95 THR A N 1
ATOM 658 C CA . THR A 1 95 ? -22.602 3.403 53.341 1.00 90.94 95 THR A CA 1
ATOM 659 C C . THR A 1 95 ? -24.060 3.048 53.063 1.00 90.94 95 THR A C 1
ATOM 661 O O . THR A 1 95 ? -24.950 3.869 53.274 1.00 90.94 95 THR A O 1
ATOM 664 N N . THR A 1 96 ? -24.318 1.824 52.592 1.00 91.81 96 THR A N 1
ATOM 665 C CA . THR A 1 96 ? -25.667 1.323 52.288 1.00 91.81 96 THR A CA 1
ATOM 666 C C . THR A 1 96 ? -26.276 0.506 53.431 1.00 91.81 96 THR A C 1
ATOM 668 O O . THR A 1 96 ? -27.469 0.200 53.378 1.00 91.81 96 THR A O 1
ATOM 671 N N . ASN A 1 97 ? -25.486 0.184 54.462 1.00 92.12 97 ASN A N 1
ATOM 672 C CA . ASN A 1 97 ? -25.818 -0.676 55.602 1.00 92.12 97 ASN A CA 1
ATOM 673 C C . ASN A 1 97 ? -26.305 -2.079 55.193 1.00 92.12 97 ASN A C 1
ATOM 675 O O . ASN A 1 97 ? -27.120 -2.692 55.885 1.00 92.12 97 ASN A O 1
ATOM 679 N N . LYS A 1 98 ? -25.813 -2.604 54.063 1.00 92.50 98 LYS A N 1
ATOM 680 C CA . LYS A 1 98 ? -26.214 -3.904 53.501 1.00 92.50 98 LYS A CA 1
ATOM 681 C C . LYS A 1 98 ? -25.016 -4.796 53.192 1.00 92.50 98 LYS A C 1
ATOM 683 O O . LYS A 1 98 ? -23.913 -4.315 52.941 1.00 92.50 98 LYS A O 1
ATOM 688 N N . ALA A 1 99 ? -25.270 -6.105 53.162 1.00 93.44 99 ALA A N 1
ATOM 689 C CA . ALA A 1 99 ? -24.326 -7.067 52.612 1.00 93.44 99 ALA A CA 1
ATOM 690 C C . ALA A 1 99 ? -24.255 -6.931 51.086 1.00 93.44 99 ALA A C 1
ATOM 692 O O . ALA A 1 99 ? -25.285 -6.933 50.406 1.00 93.44 99 ALA A O 1
ATOM 693 N N . VAL A 1 100 ? -23.038 -6.873 50.559 1.00 94.81 100 VAL A N 1
ATOM 694 C CA . VAL A 1 100 ? -22.725 -6.753 49.135 1.00 94.81 100 VAL A CA 1
ATOM 695 C C . VAL A 1 100 ? -21.683 -7.805 48.750 1.00 94.81 100 VAL A C 1
ATOM 697 O O . VAL A 1 100 ? -20.899 -8.249 49.589 1.00 94.81 100 VAL A O 1
ATOM 700 N N . CYS A 1 101 ? -21.661 -8.231 47.488 1.00 95.75 101 CYS A N 1
ATOM 701 C CA . CYS A 1 101 ? -20.510 -8.949 46.956 1.00 95.75 101 CYS A CA 1
ATOM 702 C C . CYS A 1 101 ? -19.376 -7.969 46.649 1.00 95.75 101 CYS A C 1
ATOM 704 O O . CYS A 1 101 ? -19.604 -6.980 45.961 1.00 95.75 101 CYS A O 1
ATOM 706 N N . SER A 1 102 ? -18.152 -8.259 47.086 1.00 95.69 102 SER A N 1
ATOM 707 C CA . SER A 1 102 ? -17.020 -7.339 46.923 1.00 95.69 102 SER A CA 1
ATOM 708 C C . SER A 1 102 ? -16.719 -6.940 45.477 1.00 95.69 102 SER A C 1
ATOM 710 O O . SER A 1 102 ? -16.043 -5.941 45.276 1.00 95.69 102 SER A O 1
ATOM 712 N N . SER A 1 103 ? -17.171 -7.727 44.494 1.00 95.88 103 SER A N 1
ATOM 713 C CA . SER A 1 103 ? -17.004 -7.463 43.062 1.00 95.88 103 SER A CA 1
ATOM 714 C C . SER A 1 103 ? -18.067 -6.543 42.451 1.00 95.88 103 SER A C 1
ATOM 716 O O . SER A 1 103 ? -17.854 -6.082 41.335 1.00 95.88 103 SER A O 1
ATOM 718 N N . ASN A 1 104 ? -19.172 -6.258 43.149 1.00 95.31 104 ASN A N 1
ATOM 719 C CA . ASN A 1 104 ? -20.233 -5.348 42.691 1.00 95.31 104 ASN A CA 1
ATOM 720 C C . ASN A 1 104 ? -19.814 -3.864 42.816 1.00 95.31 104 ASN A C 1
ATOM 722 O O . ASN A 1 104 ? -18.842 -3.575 43.519 1.00 95.31 104 ASN A O 1
ATOM 726 N N . PRO A 1 105 ? -20.572 -2.910 42.229 1.00 93.94 105 PRO A N 1
ATOM 727 C CA . PRO A 1 105 ? -20.219 -1.482 42.193 1.00 93.94 105 PRO A CA 1
ATOM 728 C C . PRO A 1 105 ? -19.997 -0.833 43.557 1.00 93.94 105 PRO A C 1
ATOM 730 O O . PRO A 1 105 ? -19.175 0.069 43.699 1.00 93.94 105 PRO A O 1
ATOM 733 N N . ASP A 1 106 ? -20.739 -1.285 44.563 1.00 91.44 106 ASP A N 1
ATOM 734 C CA . ASP A 1 106 ? -20.670 -0.813 45.940 1.00 91.44 106 ASP A CA 1
ATOM 735 C C . ASP A 1 106 ? -19.793 -1.718 46.832 1.00 91.44 106 ASP A C 1
ATOM 737 O O . ASP A 1 106 ? -19.759 -1.551 48.050 1.00 91.44 106 ASP A O 1
ATOM 741 N N . GLY A 1 107 ? -19.061 -2.662 46.240 1.00 92.56 107 GLY A N 1
ATOM 742 C CA . GLY A 1 107 ? -18.049 -3.476 46.905 1.00 92.56 107 GLY A CA 1
ATOM 743 C C . GLY A 1 107 ? -16.678 -2.792 46.986 1.00 92.56 107 GLY A C 1
ATOM 744 O O . GLY A 1 107 ? -16.368 -1.829 46.285 1.00 92.56 107 GLY A O 1
ATOM 745 N N . THR A 1 108 ? -15.817 -3.316 47.850 1.00 93.25 108 THR A N 1
ATOM 746 C CA . THR A 1 108 ? -14.448 -2.841 48.087 1.00 93.25 108 THR A CA 1
ATOM 747 C C . THR A 1 108 ? -13.486 -3.181 46.952 1.00 93.25 108 THR A C 1
ATOM 749 O O . THR A 1 108 ? -12.442 -2.539 46.834 1.00 93.25 108 THR A O 1
ATOM 752 N N . ASN A 1 109 ? -13.820 -4.163 46.111 1.00 93.56 109 ASN A N 1
ATOM 753 C CA . ASN A 1 109 ? -13.024 -4.600 44.967 1.00 93.56 109 ASN A CA 1
ATOM 754 C C . ASN A 1 109 ? -13.900 -4.723 43.712 1.00 93.56 109 ASN A C 1
ATOM 756 O O . ASN A 1 109 ? -13.937 -5.781 43.077 1.00 93.56 109 ASN A O 1
ATOM 760 N N . SER A 1 110 ? -14.642 -3.651 43.414 1.00 92.31 110 SER A N 1
ATOM 761 C CA . SER A 1 110 ? -15.555 -3.607 42.275 1.00 92.31 110 SER A CA 1
ATOM 762 C C . SER A 1 110 ? -14.832 -3.912 40.962 1.00 92.31 110 SER A C 1
ATOM 764 O O . SER A 1 110 ? -13.786 -3.329 40.666 1.00 92.31 110 SER A O 1
ATOM 766 N N . ASN A 1 111 ? -15.433 -4.793 40.164 1.00 91.88 111 ASN A N 1
ATOM 767 C CA . ASN A 1 111 ? -15.043 -5.047 38.778 1.00 91.88 111 ASN A CA 1
ATOM 768 C C . ASN A 1 111 ? -15.947 -4.308 37.779 1.00 91.88 111 ASN A C 1
ATOM 770 O O . ASN A 1 111 ? -15.836 -4.556 36.579 1.00 91.88 111 ASN A O 1
ATOM 774 N N . SER A 1 112 ? -16.836 -3.433 38.259 1.00 92.81 112 SER A N 1
ATOM 775 C CA . SER A 1 112 ? -17.751 -2.702 37.394 1.00 92.81 112 SER A CA 1
ATOM 776 C C . SER A 1 112 ? -17.000 -1.730 36.487 1.00 92.81 112 SER A C 1
ATOM 778 O O . SER A 1 112 ? -16.136 -0.957 36.916 1.00 92.81 112 SER A O 1
ATOM 780 N N . ILE A 1 113 ? -17.339 -1.771 35.207 1.00 91.81 113 ILE A N 1
ATOM 781 C CA . ILE A 1 113 ? -16.865 -0.845 34.181 1.00 91.81 113 ILE A CA 1
ATOM 782 C C . ILE A 1 113 ? -18.072 -0.321 33.407 1.00 91.81 113 ILE A C 1
ATOM 784 O O . ILE A 1 113 ? -19.125 -0.936 33.429 1.00 91.81 113 ILE A O 1
ATOM 788 N N . GLY A 1 114 ? -17.936 0.817 32.723 1.00 91.31 114 GLY A N 1
ATOM 789 C CA . GLY A 1 114 ? -19.047 1.350 31.929 1.00 91.31 114 GLY A CA 1
ATOM 790 C C . GLY A 1 114 ? -19.503 0.376 30.839 1.00 91.31 114 GLY A C 1
ATOM 791 O O . GLY A 1 114 ? -18.674 -0.335 30.260 1.00 91.31 114 GLY A O 1
ATOM 792 N N . GLU A 1 115 ? -20.804 0.390 30.551 1.00 92.44 115 GLU A N 1
ATOM 793 C CA . GLU A 1 115 ? -21.416 -0.576 29.648 1.00 92.44 115 GLU A CA 1
ATOM 794 C C . GLU A 1 115 ? -20.840 -0.585 28.235 1.00 92.44 115 GLU A C 1
ATOM 796 O O . GLU A 1 115 ? -20.541 0.447 27.617 1.00 92.44 115 GLU A O 1
ATOM 801 N N . GLN A 1 116 ? -20.733 -1.799 27.705 1.00 93.69 116 GLN A N 1
ATOM 802 C CA . GLN A 1 116 ? -20.312 -2.080 26.344 1.00 93.69 116 GLN A CA 1
ATOM 803 C C . GLN A 1 116 ? -21.441 -2.802 25.626 1.00 93.69 116 GLN A C 1
ATOM 805 O O . GLN A 1 116 ? -22.157 -3.581 26.228 1.00 93.69 116 GLN A O 1
ATOM 810 N N . CYS A 1 117 ? -21.578 -2.578 24.318 1.00 95.00 117 CYS A N 1
ATOM 811 C CA . CYS A 1 117 ? -22.532 -3.335 23.509 1.00 95.00 117 CYS A CA 1
ATOM 812 C C . CYS A 1 117 ? -22.005 -4.753 23.249 1.00 95.00 117 CYS A C 1
ATOM 814 O O . CYS A 1 117 ? -21.523 -5.045 22.151 1.00 95.00 117 CYS A O 1
ATOM 816 N N . ASP A 1 118 ? -22.028 -5.605 24.267 1.00 94.25 118 ASP A N 1
ATOM 817 C CA . ASP A 1 118 ? -21.503 -6.969 24.220 1.00 94.25 118 ASP A CA 1
ATOM 818 C C . ASP A 1 118 ? -22.463 -8.009 24.818 1.00 94.25 118 ASP A C 1
ATOM 820 O O . ASP A 1 118 ? -22.150 -9.205 24.843 1.00 94.25 118 ASP A O 1
ATOM 824 N N . GLY A 1 119 ? -23.657 -7.572 25.232 1.00 93.69 119 GLY A N 1
ATOM 825 C CA . GLY A 1 119 ? -24.704 -8.427 25.772 1.00 93.69 119 GLY A CA 1
ATOM 826 C C . GLY A 1 119 ? -24.408 -8.875 27.196 1.00 93.69 119 GLY A C 1
ATOM 827 O O . GLY A 1 119 ? -25.002 -9.858 27.654 1.00 93.69 119 GLY A O 1
ATOM 828 N N . LYS A 1 120 ? -23.475 -8.202 27.872 1.00 93.88 120 LYS A N 1
ATOM 829 C CA . LYS A 1 120 ? -23.193 -8.385 29.287 1.00 93.88 120 LYS A CA 1
ATOM 830 C C . LYS A 1 120 ? -23.575 -7.136 30.065 1.00 93.88 120 LYS A C 1
ATOM 832 O O . LYS A 1 120 ? -23.699 -6.054 29.521 1.00 93.88 120 LYS A O 1
ATOM 837 N N . ASP A 1 121 ? -23.780 -7.368 31.347 1.00 94.31 121 ASP A N 1
ATOM 838 C CA . ASP A 1 121 ? -23.960 -6.359 32.381 1.00 94.31 121 ASP A CA 1
ATOM 839 C C . ASP A 1 121 ? -22.570 -6.088 32.975 1.00 94.31 121 ASP A C 1
ATOM 841 O O . ASP A 1 121 ? -22.088 -6.835 33.833 1.00 94.31 121 ASP A O 1
ATOM 845 N N . ASN A 1 122 ? -21.844 -5.158 32.365 1.00 94.00 122 ASN A N 1
ATOM 846 C CA . ASN A 1 122 ? -20.463 -4.811 32.682 1.00 94.00 122 ASN A CA 1
ATOM 847 C C . ASN A 1 122 ? -20.359 -3.834 33.857 1.00 94.00 122 ASN A C 1
ATOM 849 O O . ASN A 1 122 ? -19.334 -3.831 34.550 1.00 94.00 122 ASN A O 1
ATOM 853 N N . ASP A 1 123 ? -21.391 -3.026 34.083 1.00 93.56 123 ASP A N 1
ATOM 854 C CA . ASP A 1 123 ? -21.476 -2.100 35.202 1.00 93.56 123 ASP A CA 1
ATOM 855 C C . ASP A 1 123 ? -22.157 -2.718 36.432 1.00 93.56 123 ASP A C 1
ATOM 857 O O . ASP A 1 123 ? -22.015 -2.194 37.537 1.00 93.56 123 ASP A O 1
ATOM 861 N N . CYS A 1 124 ? -22.740 -3.907 36.268 1.00 94.00 124 CYS A N 1
ATOM 862 C CA . CYS A 1 124 ? -23.252 -4.787 37.310 1.00 94.00 124 CYS A CA 1
ATOM 863 C C . CYS A 1 124 ? -24.421 -4.188 38.098 1.00 94.00 124 CYS A C 1
ATOM 865 O O . CYS A 1 124 ? -24.584 -4.486 39.291 1.00 94.00 124 CYS A O 1
ATOM 867 N N . ASP A 1 125 ? -25.232 -3.350 37.450 1.00 92.19 125 ASP A N 1
ATOM 868 C CA . ASP A 1 125 ? -26.455 -2.778 38.011 1.00 92.19 125 ASP A CA 1
ATOM 869 C C . ASP A 1 125 ? -27.690 -3.694 37.848 1.00 92.19 125 ASP A C 1
ATOM 871 O O . ASP A 1 125 ? -28.721 -3.492 38.506 1.00 92.19 125 ASP A O 1
ATOM 875 N N . GLY A 1 126 ? -27.558 -4.765 37.055 1.00 91.25 126 GLY A N 1
ATOM 876 C CA . GLY A 1 126 ? -28.590 -5.766 36.792 1.00 91.25 126 GLY A CA 1
ATOM 877 C C . GLY A 1 126 ? -29.404 -5.537 35.517 1.00 91.25 126 GLY A C 1
ATOM 878 O O . GLY A 1 126 ? -30.281 -6.359 35.216 1.00 91.25 126 GLY A O 1
ATOM 879 N N . ALA A 1 127 ? -29.157 -4.459 34.777 1.00 93.38 127 ALA A N 1
ATOM 880 C CA . ALA A 1 127 ? -29.575 -4.300 33.394 1.00 93.38 127 ALA A CA 1
ATOM 881 C C . ALA A 1 127 ? -28.463 -4.795 32.444 1.00 93.38 127 ALA A C 1
ATOM 883 O O . ALA A 1 127 ? -27.437 -5.300 32.867 1.00 93.38 127 ALA A O 1
ATOM 884 N N . THR A 1 128 ? -28.744 -4.877 31.147 1.00 93.31 128 THR A N 1
ATOM 885 C CA . THR A 1 128 ? -27.746 -5.314 30.162 1.00 93.31 128 THR A CA 1
ATOM 886 C C . THR A 1 128 ? -27.787 -4.355 28.992 1.00 93.31 128 THR A C 1
ATOM 888 O O . THR A 1 128 ? -28.874 -4.105 28.454 1.00 93.31 128 THR A O 1
ATOM 891 N N . ASP A 1 129 ? -26.613 -3.908 28.544 1.00 92.00 129 ASP A N 1
ATOM 892 C CA . ASP A 1 129 ? -26.446 -2.979 27.426 1.00 92.00 129 ASP A CA 1
ATOM 893 C C . ASP A 1 129 ? -27.216 -1.634 27.603 1.00 92.00 129 ASP A C 1
ATOM 895 O O . ASP A 1 129 ? -27.638 -1.002 26.624 1.00 92.00 129 ASP A O 1
ATOM 899 N N . GLU A 1 130 ? -27.456 -1.171 28.831 1.00 90.94 130 GLU A N 1
ATOM 900 C CA . GLU A 1 130 ? -28.014 0.151 29.144 1.00 90.94 130 GLU A CA 1
ATOM 901 C C . GLU A 1 130 ? -26.934 1.232 29.185 1.00 90.94 130 GLU A C 1
ATOM 903 O O . GLU A 1 130 ? -25.745 0.958 29.201 1.00 90.94 130 GLU A O 1
ATOM 908 N N . SER A 1 131 ? -27.336 2.504 29.132 1.00 89.94 131 SER A N 1
ATOM 909 C CA . SER A 1 131 ? -26.412 3.642 29.290 1.00 89.94 131 SER A CA 1
ATOM 910 C C . SER A 1 131 ? -25.148 3.624 28.397 1.00 89.94 131 SER A C 1
ATOM 912 O O . SER A 1 131 ? -24.193 4.349 28.674 1.00 89.94 131 SER A O 1
ATOM 914 N N . ILE A 1 132 ? -25.153 2.857 27.297 1.00 91.69 132 ILE A N 1
ATOM 915 C CA . ILE A 1 132 ? -23.998 2.682 26.409 1.00 91.69 132 ILE A CA 1
ATOM 916 C C . ILE A 1 132 ? -23.616 4.007 25.748 1.00 91.69 132 ILE A C 1
ATOM 918 O O . ILE A 1 132 ? -24.450 4.698 25.149 1.00 91.69 132 ILE A O 1
ATOM 922 N N . ASP A 1 133 ? -22.315 4.302 25.738 1.00 90.81 133 ASP A N 1
ATOM 923 C CA . ASP A 1 133 ? -21.766 5.361 24.899 1.00 90.81 133 ASP A CA 1
ATOM 924 C C . ASP A 1 133 ? -21.807 4.959 23.417 1.00 90.81 133 ASP A C 1
ATOM 926 O O . ASP A 1 133 ? -20.949 4.235 22.900 1.00 90.81 133 ASP A O 1
ATOM 930 N N . VAL A 1 134 ? -22.804 5.484 22.702 1.00 89.00 134 VAL A N 1
ATOM 931 C CA . VAL A 1 134 ? -23.000 5.262 21.264 1.00 89.00 134 VAL A CA 1
ATOM 932 C C . VAL A 1 134 ? -21.781 5.689 20.442 1.00 89.00 134 VAL A C 1
ATOM 934 O O . VAL A 1 134 ? -21.581 5.154 19.352 1.00 89.00 134 VAL A O 1
ATOM 937 N N . ALA A 1 135 ? -20.920 6.591 20.925 1.00 88.94 135 ALA A N 1
ATOM 938 C CA . ALA A 1 135 ? -19.714 6.996 20.202 1.00 88.94 135 ALA A CA 1
ATOM 939 C C . ALA A 1 135 ? -18.711 5.840 20.009 1.00 88.94 135 ALA A C 1
ATOM 941 O O . ALA A 1 135 ? -17.982 5.831 19.008 1.00 88.94 135 ALA A O 1
ATOM 942 N N . THR A 1 136 ? -18.728 4.837 20.894 1.00 89.56 136 THR A N 1
ATOM 943 C CA . THR A 1 136 ? -17.838 3.658 20.870 1.00 89.56 136 THR A CA 1
ATOM 944 C C . THR A 1 136 ? -18.211 2.609 19.819 1.00 89.56 136 THR A C 1
ATOM 946 O O . THR A 1 136 ? -17.513 1.608 19.667 1.00 89.56 136 THR A O 1
ATOM 949 N N . ASN A 1 137 ? -19.283 2.836 19.052 1.00 93.56 137 ASN A N 1
ATOM 950 C CA . ASN A 1 137 ? -19.737 1.882 18.046 1.00 93.56 137 ASN A CA 1
ATOM 951 C C . ASN A 1 137 ? -18.675 1.550 16.986 1.00 93.56 137 ASN A C 1
ATOM 953 O O . ASN A 1 137 ? -17.863 2.398 16.599 1.00 93.56 137 ASN A O 1
ATOM 957 N N . THR A 1 138 ? -18.767 0.325 16.467 1.00 92.75 138 THR A N 1
ATOM 958 C CA . THR A 1 138 ? -17.882 -0.241 15.439 1.00 92.75 138 THR A CA 1
ATOM 959 C C . THR A 1 138 ? -18.418 -0.069 14.013 1.00 92.75 138 THR A C 1
ATOM 961 O O . THR A 1 138 ? -17.958 -0.751 13.100 1.00 92.75 138 THR A O 1
ATOM 964 N N . CYS A 1 139 ? -19.420 0.787 13.802 1.00 93.19 139 CYS A N 1
ATOM 965 C CA . CYS A 1 139 ? -19.957 1.051 12.471 1.00 93.19 139 CYS A CA 1
ATOM 966 C C . CYS A 1 139 ? -18.968 1.887 11.645 1.00 93.19 139 CYS A C 1
ATOM 968 O O . CYS A 1 139 ? -18.227 2.705 12.194 1.00 93.19 139 CYS A O 1
ATOM 970 N N . ASN A 1 140 ? -18.998 1.746 10.317 1.00 92.25 140 ASN A N 1
ATOM 971 C CA . ASN A 1 140 ? -18.205 2.589 9.421 1.00 92.25 140 ASN A CA 1
ATOM 972 C C . ASN A 1 140 ? -18.608 4.059 9.586 1.00 92.25 140 ASN A C 1
ATOM 974 O O . ASN A 1 140 ? -19.792 4.392 9.514 1.00 92.25 140 ASN A O 1
ATOM 978 N N . LYS A 1 141 ? -17.609 4.919 9.796 1.00 93.06 141 LYS A N 1
ATOM 979 C CA . LYS A 1 141 ? -17.742 6.381 9.948 1.00 93.06 141 LYS A CA 1
ATOM 980 C C . LYS A 1 141 ? -16.995 7.142 8.845 1.00 93.06 141 LYS A C 1
ATOM 982 O O . LYS A 1 141 ? -16.870 8.357 8.929 1.00 93.06 141 LYS A O 1
ATOM 987 N N . LEU A 1 142 ? -16.459 6.432 7.852 1.00 94.25 142 LEU A N 1
ATOM 988 C CA . LEU A 1 142 ? -15.745 7.018 6.718 1.00 94.25 142 LEU A CA 1
ATOM 989 C C . LEU A 1 142 ? -16.728 7.566 5.680 1.00 94.25 142 LEU A C 1
ATOM 991 O O . LEU A 1 142 ? -17.909 7.212 5.691 1.00 94.25 142 LEU A O 1
ATOM 995 N N . GLY A 1 143 ? -16.240 8.454 4.816 1.00 93.06 143 GLY A N 1
ATOM 996 C CA . GLY A 1 143 ? -17.030 8.997 3.719 1.00 93.06 143 GLY A CA 1
ATOM 997 C C . GLY A 1 143 ? -18.329 9.659 4.176 1.00 93.06 143 GLY A C 1
ATOM 998 O O . GLY A 1 143 ? -18.381 10.382 5.178 1.00 93.06 143 GLY A O 1
ATOM 999 N N . VAL A 1 144 ? -19.407 9.389 3.443 1.00 94.19 144 VAL A N 1
ATOM 1000 C CA . VAL A 1 144 ? -20.730 9.960 3.738 1.00 94.19 144 VAL A CA 1
ATOM 1001 C C . VAL A 1 144 ? -21.316 9.440 5.056 1.00 94.19 144 VAL A C 1
ATOM 1003 O O . VAL A 1 144 ? -22.115 10.140 5.691 1.00 94.19 144 VAL A O 1
ATOM 1006 N N . CYS A 1 145 ? -20.893 8.254 5.516 1.00 93.44 145 CYS A N 1
ATOM 1007 C CA . CYS A 1 145 ? -21.439 7.589 6.701 1.00 93.44 145 CYS A CA 1
ATOM 1008 C C . CYS A 1 145 ? -21.255 8.374 7.996 1.00 93.44 145 CYS A C 1
ATOM 1010 O O . CYS A 1 145 ? -22.075 8.223 8.899 1.00 93.44 145 CYS A O 1
ATOM 1012 N N . ALA A 1 146 ? -20.255 9.256 8.085 1.00 91.44 146 ALA A N 1
ATOM 1013 C CA . ALA A 1 146 ? -20.063 10.129 9.245 1.00 91.44 146 ALA A CA 1
ATOM 1014 C C . ALA A 1 146 ? -21.318 10.952 9.598 1.00 91.44 146 ALA A C 1
ATOM 1016 O O . ALA A 1 146 ? -21.526 11.296 10.759 1.00 91.44 146 ALA A O 1
ATOM 1017 N N . THR A 1 147 ? -22.149 11.270 8.598 1.00 89.25 147 THR A N 1
ATOM 1018 C CA . THR A 1 147 ? -23.310 12.166 8.745 1.00 89.25 147 THR A CA 1
ATOM 1019 C C . THR A 1 147 ? -24.660 11.453 8.754 1.00 89.25 147 THR A C 1
ATOM 1021 O O . THR A 1 147 ? -25.642 12.023 9.222 1.00 89.25 147 THR A O 1
ATOM 1024 N N . VAL A 1 148 ? -24.716 10.215 8.255 1.00 91.12 148 VAL A N 1
ATOM 1025 C CA . VAL A 1 148 ? -25.961 9.440 8.087 1.00 91.12 148 VAL A CA 1
ATOM 1026 C C . VAL A 1 148 ? -26.038 8.207 8.992 1.00 91.12 148 VAL A C 1
ATOM 1028 O O . VAL A 1 148 ? -27.037 7.489 8.971 1.00 91.12 148 VAL A O 1
ATOM 1031 N N . LEU A 1 149 ? -24.990 7.929 9.775 1.00 93.12 149 LEU A N 1
ATOM 1032 C CA . LEU A 1 149 ? -24.935 6.790 10.685 1.00 93.12 149 LEU A CA 1
ATOM 1033 C C . LEU A 1 149 ? -25.861 6.976 11.893 1.00 93.12 149 LEU A C 1
ATOM 1035 O O . LEU A 1 149 ? -25.751 7.927 12.664 1.00 93.12 149 LEU A O 1
ATOM 1039 N N . LYS A 1 150 ? -26.678 5.956 12.128 1.00 92.88 150 LYS A N 1
ATOM 1040 C CA . LYS A 1 150 ? -27.464 5.734 13.333 1.00 92.88 150 LYS A CA 1
ATOM 1041 C C . LYS A 1 150 ? -27.129 4.353 13.884 1.00 92.88 150 LYS A C 1
ATOM 1043 O O . LYS A 1 150 ? -27.628 3.332 13.409 1.00 92.88 150 LYS A O 1
ATOM 1048 N N . ALA A 1 151 ? -26.240 4.335 14.870 1.00 94.00 151 ALA A N 1
ATOM 1049 C CA . ALA A 1 151 ? -25.859 3.124 15.581 1.00 94.00 151 ALA A CA 1
ATOM 1050 C C . ALA A 1 151 ? -26.830 2.864 16.741 1.00 94.00 151 ALA A C 1
ATOM 1052 O O . ALA A 1 151 ? -27.249 3.784 17.443 1.00 94.00 151 ALA A O 1
ATOM 1053 N N . THR A 1 152 ? -27.211 1.610 16.953 1.00 93.81 152 THR A N 1
ATOM 1054 C CA . THR A 1 152 ? -28.028 1.192 18.100 1.00 93.81 152 THR A CA 1
ATOM 1055 C C . THR A 1 152 ? -27.531 -0.155 18.595 1.00 93.81 152 THR A C 1
ATOM 1057 O O . THR A 1 152 ? -27.366 -1.063 17.786 1.00 93.81 152 THR A O 1
ATOM 1060 N N . CYS A 1 153 ? -27.317 -0.309 19.900 1.00 94.25 153 CYS A N 1
ATOM 1061 C CA . CYS A 1 153 ? -27.017 -1.619 20.461 1.00 94.25 153 CYS A CA 1
ATOM 1062 C C . CYS A 1 153 ? -28.293 -2.463 20.528 1.00 94.25 153 CYS A C 1
ATOM 1064 O O . CYS A 1 153 ? -29.318 -2.013 21.046 1.00 94.25 153 CYS A O 1
ATOM 1066 N N . LYS A 1 154 ? -28.265 -3.669 19.959 1.00 91.81 154 LYS A N 1
ATOM 1067 C CA . LYS A 1 154 ? -29.358 -4.637 20.065 1.00 91.81 154 LYS A CA 1
ATOM 1068 C C . LYS A 1 154 ? -28.777 -6.017 20.318 1.00 91.81 154 LYS A C 1
ATOM 1070 O O . LYS A 1 154 ? -28.109 -6.556 19.443 1.00 91.81 154 LYS A O 1
ATOM 1075 N N . GLN A 1 155 ? -29.108 -6.596 21.473 1.00 89.25 155 GLN A N 1
ATOM 1076 C CA . GLN A 1 155 ? -28.698 -7.954 21.853 1.00 89.25 155 GLN A CA 1
ATOM 1077 C C . GLN A 1 155 ? -27.168 -8.139 21.806 1.00 89.25 155 GLN A C 1
ATOM 1079 O O . GLN A 1 155 ? -26.689 -9.089 21.189 1.00 89.25 155 GLN A O 1
ATOM 1084 N N . GLY A 1 156 ? -26.406 -7.205 22.384 1.00 91.19 156 GLY A N 1
ATOM 1085 C CA . GLY A 1 156 ? -24.943 -7.253 22.397 1.00 91.19 156 GLY A CA 1
ATOM 1086 C C . GLY A 1 156 ? -24.256 -7.045 21.049 1.00 91.19 156 GLY A C 1
ATOM 1087 O O . GLY A 1 156 ? -23.097 -7.418 20.887 1.00 91.19 156 GLY A O 1
ATOM 1088 N N . VAL A 1 157 ? -24.962 -6.504 20.049 1.00 93.12 157 VAL A N 1
ATOM 1089 C CA . VAL A 1 157 ? -24.394 -6.213 18.727 1.00 93.12 157 VAL A CA 1
ATOM 1090 C C . VAL A 1 157 ? -24.806 -4.824 18.251 1.00 93.12 157 VAL A C 1
ATOM 1092 O O . VAL A 1 157 ? -25.970 -4.421 18.339 1.00 93.12 157 VAL A O 1
ATOM 1095 N N . TRP A 1 158 ? -23.848 -4.094 17.677 1.00 94.56 158 TRP A N 1
ATOM 1096 C CA . TRP A 1 158 ? -24.107 -2.823 17.009 1.00 94.56 158 TRP A CA 1
ATOM 1097 C C . TRP A 1 158 ? -24.936 -3.025 15.737 1.00 94.56 158 TRP A C 1
ATOM 1099 O O . TRP A 1 158 ? -24.462 -3.546 14.728 1.00 94.56 158 TRP A O 1
ATOM 1109 N N . ALA A 1 159 ? -26.180 -2.556 15.760 1.00 93.50 159 ALA A N 1
ATOM 1110 C CA . ALA A 1 159 ? -26.998 -2.378 14.574 1.00 93.50 159 ALA A CA 1
ATOM 1111 C C . ALA A 1 159 ? -26.663 -1.025 13.931 1.00 93.50 159 ALA A C 1
ATOM 1113 O O . ALA A 1 159 ? -27.032 0.033 14.447 1.00 93.50 159 ALA A O 1
ATOM 1114 N N . CYS A 1 160 ? -25.961 -1.070 12.802 1.00 92.88 160 CYS A N 1
ATOM 1115 C CA . CYS A 1 160 ? -25.582 0.103 12.021 1.00 92.88 160 CYS A CA 1
ATOM 1116 C C . CYS A 1 160 ? -26.642 0.378 10.953 1.00 92.88 160 CYS A C 1
ATOM 1118 O O . CYS A 1 160 ? -26.815 -0.415 10.027 1.00 92.88 160 CYS A O 1
ATOM 1120 N N . VAL A 1 161 ? -27.356 1.494 11.077 1.00 92.69 161 VAL A N 1
ATOM 1121 C CA . VAL A 1 161 ? -28.304 1.955 10.059 1.00 92.69 161 VAL A CA 1
ATOM 1122 C C . VAL A 1 161 ? -27.760 3.235 9.445 1.00 92.69 161 VAL A C 1
ATOM 1124 O O . VAL A 1 161 ? -27.442 4.176 10.162 1.00 92.69 161 VAL A O 1
ATOM 1127 N N . TYR A 1 162 ? -27.659 3.271 8.122 1.00 92.50 162 TYR A N 1
ATOM 1128 C CA . TYR A 1 162 ? -27.232 4.452 7.378 1.00 92.50 162 TYR A CA 1
ATOM 1129 C C . TYR A 1 162 ? -28.459 5.067 6.701 1.00 92.50 162 TYR A C 1
ATOM 1131 O O . TYR A 1 162 ? -28.994 4.512 5.741 1.00 92.50 162 TYR A O 1
ATOM 1139 N N . GLU A 1 163 ? -28.962 6.174 7.248 1.00 87.06 163 GLU A N 1
ATOM 1140 C CA . GLU A 1 163 ? -30.182 6.843 6.785 1.00 87.06 163 GLU A CA 1
ATOM 1141 C C . GLU A 1 163 ? -29.820 8.025 5.869 1.00 87.06 163 GLU A C 1
ATOM 1143 O O . GLU A 1 163 ? -29.460 9.103 6.333 1.00 87.06 163 GLU A O 1
ATOM 1148 N N . GLY A 1 164 ? -29.921 7.854 4.549 1.00 82.88 164 GLY A N 1
ATOM 1149 C CA . GLY A 1 164 ? -29.702 8.950 3.604 1.00 82.88 164 GLY A CA 1
ATOM 1150 C C . GLY A 1 164 ? -29.644 8.490 2.153 1.00 82.88 164 GLY A C 1
ATOM 1151 O O . GLY A 1 164 ? -29.259 7.362 1.866 1.00 82.88 164 GLY A O 1
ATOM 1152 N N . SER A 1 165 ? -30.004 9.374 1.221 1.00 82.00 165 SER A N 1
ATOM 1153 C CA . SER A 1 165 ? -29.998 9.069 -0.219 1.00 82.00 165 SER A CA 1
ATOM 1154 C C . SER A 1 165 ? -28.598 8.984 -0.831 1.00 82.00 165 SER A C 1
ATOM 1156 O O . SER A 1 165 ? -28.476 8.623 -1.995 1.00 82.00 165 SER A O 1
ATOM 1158 N N . VAL A 1 166 ? -27.564 9.364 -0.076 1.00 89.19 166 VAL A N 1
ATOM 1159 C CA . VAL A 1 166 ? -26.161 9.337 -0.511 1.00 89.19 166 VAL A CA 1
ATOM 1160 C C . VAL A 1 166 ? -25.427 8.067 -0.085 1.00 89.19 166 VAL A C 1
ATOM 1162 O O . VAL A 1 166 ? -24.385 7.781 -0.649 1.00 89.19 166 VAL A O 1
ATOM 1165 N N . TYR A 1 167 ? -25.935 7.292 0.878 1.00 93.88 167 TYR A N 1
ATOM 1166 C CA . TYR A 1 167 ? -25.305 6.026 1.258 1.00 93.88 167 TYR A CA 1
ATOM 1167 C C . TYR A 1 167 ? -25.634 4.931 0.244 1.00 93.88 167 TYR A C 1
ATOM 1169 O O . TYR A 1 167 ? -26.785 4.779 -0.176 1.00 93.88 167 TYR A O 1
ATOM 1177 N N . GLN A 1 168 ? -24.637 4.124 -0.100 1.00 92.56 168 GLN A N 1
ATOM 1178 C CA . GLN A 1 168 ? -24.786 2.947 -0.939 1.00 92.56 168 GLN A CA 1
ATOM 1179 C C . GLN A 1 168 ? -24.104 1.761 -0.269 1.00 92.56 168 GLN A C 1
ATOM 1181 O O . GLN A 1 168 ? -23.011 1.879 0.246 1.00 92.56 168 GLN A O 1
ATOM 1186 N N . LYS A 1 169 ? -24.722 0.578 -0.280 1.00 91.19 169 LYS A N 1
ATOM 1187 C CA . LYS A 1 169 ? -24.064 -0.620 0.277 1.00 91.19 169 LYS A CA 1
ATOM 1188 C C . LYS A 1 169 ? -22.833 -1.053 -0.537 1.00 91.19 169 LYS A C 1
ATOM 1190 O O . LYS A 1 169 ? -21.970 -1.752 -0.020 1.00 91.19 169 LYS A O 1
ATOM 1195 N N . VAL A 1 170 ? -22.829 -0.710 -1.818 1.00 91.12 170 VAL A N 1
ATOM 1196 C CA . VAL A 1 170 ? -21.732 -0.905 -2.763 1.00 91.12 170 VAL A CA 1
ATOM 1197 C C . VAL A 1 170 ? -21.672 0.368 -3.580 1.00 91.12 170 VAL A C 1
ATOM 1199 O O . VAL A 1 170 ? -22.721 0.820 -4.053 1.00 91.12 170 VAL A O 1
ATOM 1202 N N . GLU A 1 171 ? -20.485 0.924 -3.756 1.00 92.62 171 GLU A N 1
ATOM 1203 C CA . GLU A 1 171 ? -20.310 2.144 -4.524 1.00 92.62 171 GLU A CA 1
ATOM 1204 C C . GLU A 1 171 ? -20.654 1.923 -6.004 1.00 92.62 171 GLU A C 1
ATOM 1206 O O . GLU A 1 171 ? -20.184 1.004 -6.683 1.00 92.62 171 GLU A O 1
ATOM 1211 N N . THR A 1 172 ? -21.571 2.738 -6.517 1.00 93.25 172 THR A N 1
ATOM 1212 C CA . THR A 1 172 ? -22.029 2.672 -7.913 1.00 93.25 172 THR A CA 1
ATOM 1213 C C . THR A 1 172 ? -21.978 4.008 -8.625 1.00 93.25 172 THR A C 1
ATOM 1215 O O . THR A 1 172 ? -22.118 4.024 -9.851 1.00 93.25 172 THR A O 1
ATOM 1218 N N . TRP A 1 173 ? -21.790 5.092 -7.878 1.00 94.50 173 TRP A N 1
ATOM 1219 C CA . TRP A 1 173 ? -21.695 6.443 -8.400 1.00 94.50 173 TRP A CA 1
ATOM 1220 C C . TRP A 1 173 ? -20.239 6.885 -8.462 1.00 94.50 173 TRP A C 1
ATOM 1222 O O . TRP A 1 173 ? -19.443 6.493 -7.624 1.00 94.50 173 TRP A O 1
ATOM 1232 N N . CYS A 1 174 ? -19.911 7.656 -9.495 1.00 95.62 174 CYS A N 1
ATOM 1233 C CA . CYS A 1 174 ? -18.709 8.471 -9.548 1.00 95.62 174 CYS A CA 1
ATOM 1234 C C . CYS A 1 174 ? -19.142 9.888 -9.176 1.00 95.62 174 CYS A C 1
ATOM 1236 O O . CYS A 1 174 ? -19.532 10.664 -10.052 1.00 95.62 174 CYS A O 1
ATOM 1238 N N . ASP A 1 175 ? -19.190 10.222 -7.894 1.00 94.88 175 ASP A N 1
ATOM 1239 C CA . ASP A 1 175 ? -19.598 11.557 -7.450 1.00 94.88 175 ASP A CA 1
ATOM 1240 C C . ASP A 1 175 ? -18.612 12.246 -6.508 1.00 94.88 175 ASP A C 1
ATOM 1242 O O . ASP A 1 175 ? -18.892 13.338 -6.007 1.00 94.88 175 ASP A O 1
ATOM 1246 N N . ASN A 1 176 ? -17.398 11.698 -6.419 1.00 94.56 176 ASN A N 1
ATOM 1247 C CA . ASN A 1 176 ? -16.312 12.159 -5.560 1.00 94.56 176 ASN A CA 1
ATOM 1248 C C . ASN A 1 176 ? -16.636 12.049 -4.069 1.00 94.56 176 ASN A C 1
ATOM 1250 O O . ASN A 1 176 ? -16.018 12.745 -3.259 1.00 94.56 176 ASN A O 1
ATOM 1254 N N . LEU A 1 177 ? -17.585 11.192 -3.709 1.00 94.50 177 LEU A N 1
ATOM 1255 C CA . LEU A 1 177 ? -17.866 10.809 -2.337 1.00 94.50 177 LEU A CA 1
ATOM 1256 C C . LEU A 1 177 ? -17.524 9.329 -2.160 1.00 94.50 177 LEU A C 1
ATOM 1258 O O . LEU A 1 177 ? -17.454 8.588 -3.122 1.00 94.50 177 LEU A O 1
ATOM 1262 N N . ASP A 1 178 ? -17.259 8.935 -0.918 1.00 95.19 178 ASP A N 1
ATOM 1263 C CA . ASP A 1 178 ? -17.155 7.529 -0.516 1.00 95.19 178 ASP A CA 1
ATOM 1264 C C . ASP A 1 178 ? -18.542 7.125 0.002 1.00 95.19 178 ASP A C 1
ATOM 1266 O O . ASP A 1 178 ? -18.913 7.441 1.146 1.00 95.19 178 ASP A O 1
ATOM 1270 N N . ASN A 1 179 ? -19.366 6.580 -0.896 1.00 94.38 179 ASN A N 1
ATOM 1271 C CA . ASN A 1 179 ? -20.778 6.301 -0.629 1.00 94.38 179 ASN A CA 1
ATOM 1272 C C . ASN A 1 179 ? -20.989 4.982 0.126 1.00 94.38 179 ASN A C 1
ATOM 1274 O O . ASN A 1 179 ? -22.023 4.840 0.788 1.00 94.38 179 ASN A O 1
ATOM 1278 N N . ASP A 1 180 ? -20.050 4.037 0.030 1.00 93.81 180 ASP A N 1
ATOM 1279 C CA . ASP A 1 180 ? -20.100 2.741 0.721 1.00 93.81 180 ASP A CA 1
ATOM 1280 C C . ASP A 1 180 ? -19.261 2.662 1.998 1.00 93.81 180 ASP A C 1
ATOM 1282 O O . ASP A 1 180 ? -19.385 1.717 2.791 1.00 93.81 180 ASP A O 1
ATOM 1286 N N . CYS A 1 181 ? -18.535 3.742 2.269 1.00 94.38 181 CYS A N 1
ATOM 1287 C CA . CYS A 1 181 ? -17.831 4.022 3.503 1.00 94.38 181 CYS A CA 1
ATOM 1288 C C . CYS A 1 181 ? -16.697 3.033 3.759 1.00 94.38 181 CYS A C 1
ATOM 1290 O O . CYS A 1 181 ? -16.426 2.680 4.916 1.00 94.38 181 CYS A O 1
ATOM 1292 N N . ASN A 1 182 ? -16.061 2.568 2.683 1.00 93.38 182 ASN A N 1
ATOM 1293 C CA . ASN A 1 182 ? -14.926 1.657 2.722 1.00 93.38 182 ASN A CA 1
ATOM 1294 C C . ASN A 1 182 ? -13.571 2.391 2.818 1.00 93.38 182 ASN A C 1
ATOM 1296 O O . ASN A 1 182 ? -12.541 1.756 3.058 1.00 93.38 182 ASN A O 1
ATOM 1300 N N . GLY A 1 183 ? -13.578 3.727 2.723 1.00 93.69 183 GLY A N 1
ATOM 1301 C CA . GLY A 1 183 ? -12.398 4.584 2.817 1.00 93.69 183 GLY A CA 1
ATOM 1302 C C . GLY A 1 183 ? -11.747 4.920 1.477 1.00 93.69 183 GLY A C 1
ATOM 1303 O O . GLY A 1 183 ? -10.744 5.637 1.461 1.00 93.69 183 GLY A O 1
ATOM 1304 N N . VAL A 1 184 ? -12.295 4.431 0.368 1.00 94.19 184 VAL A N 1
ATOM 1305 C CA . VAL A 1 184 ? -11.876 4.745 -0.996 1.00 94.19 184 VAL A CA 1
ATOM 1306 C C . VAL A 1 184 ? -13.019 5.482 -1.688 1.00 94.19 184 VAL A C 1
ATOM 1308 O O . VAL A 1 184 ? -14.181 5.171 -1.492 1.00 94.19 184 VAL A O 1
ATOM 1311 N N . THR A 1 185 ? -12.689 6.517 -2.455 1.00 94.25 185 THR A N 1
ATOM 1312 C CA . THR A 1 185 ? -13.676 7.331 -3.176 1.00 94.25 185 THR A CA 1
ATOM 1313 C C . THR A 1 185 ? -13.810 6.856 -4.617 1.00 94.25 185 THR A C 1
ATOM 1315 O O . THR A 1 185 ? -12.808 6.838 -5.338 1.00 94.25 185 THR A O 1
ATOM 1318 N N . ASP A 1 186 ? -15.042 6.591 -5.050 1.00 94.00 186 ASP A N 1
ATOM 1319 C CA . ASP A 1 186 ? -15.413 6.111 -6.386 1.00 94.00 186 ASP A CA 1
ATOM 1320 C C . ASP A 1 186 ? -14.621 4.854 -6.824 1.00 94.00 186 ASP A C 1
ATOM 1322 O O . ASP A 1 186 ? -14.138 4.760 -7.957 1.00 94.00 186 ASP A O 1
ATOM 1326 N N . ASP A 1 187 ? -14.460 3.880 -5.929 1.00 92.25 187 ASP A N 1
ATOM 1327 C CA . ASP A 1 187 ? -13.544 2.735 -6.049 1.00 92.25 187 ASP A CA 1
ATOM 1328 C C . ASP A 1 187 ? -13.893 1.754 -7.184 1.00 92.25 187 ASP A C 1
ATOM 1330 O O . ASP A 1 187 ? -13.018 1.103 -7.767 1.00 92.25 187 ASP A O 1
ATOM 1334 N N . LYS A 1 188 ? -15.164 1.719 -7.593 1.00 93.31 188 LYS A N 1
ATOM 1335 C CA . LYS A 1 188 ? -15.636 1.011 -8.788 1.00 93.31 188 LYS A CA 1
ATOM 1336 C C . LYS A 1 188 ? -15.014 1.558 -10.082 1.00 93.31 188 LYS A C 1
ATOM 1338 O O . LYS A 1 188 ? -14.961 0.845 -11.088 1.00 93.31 188 LYS A O 1
ATOM 1343 N N . PHE A 1 189 ? -14.541 2.802 -10.084 1.00 93.38 189 PHE A N 1
ATOM 1344 C CA . PHE A 1 189 ? -13.978 3.485 -11.247 1.00 93.38 189 PHE A CA 1
ATOM 1345 C C . PHE A 1 189 ? -12.447 3.450 -11.202 1.00 93.38 189 PHE A C 1
ATOM 1347 O O . PHE A 1 189 ? -11.786 4.469 -11.035 1.00 93.38 189 PHE A O 1
ATOM 1354 N N . VAL A 1 190 ? -11.875 2.261 -11.414 1.00 90.81 190 VAL A N 1
ATOM 1355 C CA . VAL A 1 190 ? -10.422 1.987 -11.328 1.00 90.81 190 VAL A CA 1
ATOM 1356 C C . VAL A 1 190 ? -9.535 2.851 -12.232 1.00 90.81 190 VAL A C 1
ATOM 1358 O O . VAL A 1 190 ? -8.327 2.954 -12.011 1.00 90.81 190 VAL A O 1
ATOM 1361 N N . ASP A 1 191 ? -10.114 3.442 -13.276 1.00 90.19 191 ASP A N 1
ATOM 1362 C CA . ASP A 1 191 ? -9.405 4.312 -14.211 1.00 90.19 191 ASP A CA 1
ATOM 1363 C C . ASP A 1 191 ? -9.463 5.792 -13.814 1.00 90.19 191 ASP A C 1
ATOM 1365 O O . ASP A 1 191 ? -8.745 6.609 -14.390 1.00 90.19 191 ASP A O 1
ATOM 1369 N N . LYS A 1 192 ? -10.273 6.158 -12.813 1.00 92.19 192 LYS A N 1
ATOM 1370 C CA . LYS A 1 192 ? -10.365 7.531 -12.320 1.00 92.19 192 LYS A CA 1
ATOM 1371 C C . LYS A 1 192 ? -8.980 8.029 -11.892 1.00 92.19 192 LYS A C 1
ATOM 1373 O O . LYS A 1 192 ? -8.266 7.386 -11.128 1.00 92.19 192 LYS A O 1
ATOM 1378 N N . GLY A 1 193 ? -8.599 9.197 -12.400 1.00 89.69 193 GLY A N 1
ATOM 1379 C CA . GLY A 1 193 ? -7.302 9.829 -12.171 1.00 89.69 193 GLY A CA 1
ATOM 1380 C C . GLY A 1 193 ? -6.190 9.414 -13.139 1.00 89.69 193 GLY A C 1
ATOM 1381 O O . GLY A 1 193 ? -5.149 10.074 -13.134 1.00 89.69 193 GLY A O 1
ATOM 1382 N N . LYS A 1 194 ? -6.388 8.386 -13.980 1.00 92.38 194 LYS A N 1
ATOM 1383 C CA . LYS A 1 194 ? -5.443 8.050 -15.059 1.00 92.38 194 LYS A CA 1
ATOM 1384 C C . LYS A 1 194 ? -5.462 9.117 -16.154 1.00 92.38 194 LYS A C 1
ATOM 1386 O O . LYS A 1 194 ? -6.472 9.797 -16.340 1.00 92.38 194 LYS A O 1
ATOM 1391 N N . SER A 1 195 ? -4.342 9.232 -16.863 1.00 89.06 195 SER A N 1
ATOM 1392 C CA . SER A 1 195 ? -4.202 10.096 -18.035 1.00 89.06 195 SER A CA 1
ATOM 1393 C C . SER A 1 195 ? -5.146 9.679 -19.164 1.00 89.06 195 SER A C 1
ATOM 1395 O O . SER A 1 195 ? -5.387 8.487 -19.367 1.00 89.06 195 SER A O 1
ATOM 1397 N N . CYS A 1 196 ? -5.674 10.656 -19.890 1.00 88.00 196 CYS A N 1
ATOM 1398 C CA . CYS A 1 196 ? -6.525 10.484 -21.067 1.00 88.00 196 CYS A CA 1
ATOM 1399 C C . CYS A 1 196 ? -6.290 11.638 -22.049 1.00 88.00 196 CYS A C 1
ATOM 1401 O O . CYS A 1 196 ? -5.735 12.642 -21.629 1.00 88.00 196 CYS A O 1
ATOM 1403 N N . ASP A 1 197 ? -6.689 11.433 -23.306 1.00 82.62 197 ASP A N 1
ATOM 1404 C CA . ASP A 1 197 ? -6.382 12.239 -24.513 1.00 82.62 197 ASP A CA 1
ATOM 1405 C C . ASP A 1 197 ? -7.559 13.114 -24.996 1.00 82.62 197 ASP A C 1
ATOM 1407 O O . ASP A 1 197 ? -7.583 13.639 -26.098 1.00 82.62 197 ASP A O 1
ATOM 1411 N N . GLY A 1 198 ? -8.617 13.208 -24.186 1.00 79.50 198 GLY A N 1
ATOM 1412 C CA . GLY A 1 198 ? -9.727 14.110 -24.487 1.00 79.50 198 GLY A CA 1
ATOM 1413 C C . GLY A 1 198 ? -10.361 13.951 -25.883 1.00 79.50 198 GLY A C 1
ATOM 1414 O O . GLY A 1 198 ? -10.265 12.912 -26.534 1.00 79.50 198 GLY A O 1
ATOM 1415 N N . PRO A 1 199 ? -11.174 14.934 -26.305 1.00 75.00 199 PRO A N 1
ATOM 1416 C CA . PRO A 1 199 ? -11.647 15.073 -27.676 1.00 75.00 199 PRO A CA 1
ATOM 1417 C C . PRO A 1 199 ? -11.028 16.314 -28.341 1.00 75.00 199 PRO A C 1
ATOM 1419 O O . PRO A 1 199 ? -11.752 17.251 -28.701 1.00 75.00 199 PRO A O 1
ATOM 1422 N N . ASP A 1 200 ? -9.709 16.349 -28.484 1.00 72.62 200 ASP A N 1
ATOM 1423 C CA . ASP A 1 200 ? -8.990 17.411 -29.189 1.00 72.62 200 ASP A CA 1
ATOM 1424 C C . ASP A 1 200 ? -8.161 16.846 -30.371 1.00 72.62 200 ASP A C 1
ATOM 1426 O O . ASP A 1 200 ? -8.301 15.665 -30.701 1.00 72.62 200 ASP A O 1
ATOM 1430 N N . PRO A 1 201 ? -7.491 17.699 -31.175 1.00 69.19 201 PRO A N 1
ATOM 1431 C CA . PRO A 1 201 ? -6.799 17.247 -32.381 1.00 69.19 201 PRO A CA 1
ATOM 1432 C C . PRO A 1 201 ? -5.477 16.514 -32.143 1.00 69.19 201 PRO A C 1
ATOM 1434 O O . PRO A 1 201 ? -5.000 15.893 -33.099 1.00 69.19 201 PRO A O 1
ATOM 1437 N N . ASP A 1 202 ? -4.859 16.663 -30.970 1.00 71.69 202 ASP A N 1
ATOM 1438 C CA . ASP A 1 202 ? -3.576 16.033 -30.668 1.00 71.69 202 ASP A CA 1
ATOM 1439 C C . ASP A 1 202 ? -3.783 14.628 -30.064 1.00 71.69 202 ASP A C 1
ATOM 1441 O O . ASP A 1 202 ? -4.910 14.138 -30.004 1.00 71.69 202 ASP A O 1
ATOM 1445 N N . LYS A 1 203 ? -2.691 13.894 -29.824 1.00 77.19 203 LYS A N 1
ATOM 1446 C CA . LYS A 1 203 ? -2.715 12.543 -29.223 1.00 77.19 203 LYS A CA 1
ATOM 1447 C C . LYS A 1 203 ? -2.114 12.519 -27.814 1.00 77.19 203 LYS A C 1
ATOM 1449 O O . LYS A 1 203 ? -1.723 11.448 -27.319 1.00 77.19 203 LYS A O 1
ATOM 1454 N N . CYS A 1 204 ? -1.921 13.685 -27.202 1.00 76.00 204 CYS A N 1
ATOM 1455 C CA . CYS A 1 204 ? -1.342 13.771 -25.881 1.00 76.00 204 CYS A CA 1
ATOM 1456 C C . CYS A 1 204 ? -2.383 13.397 -24.820 1.00 76.00 204 CYS A C 1
ATOM 1458 O O . CYS A 1 204 ? -3.360 14.098 -24.607 1.00 76.00 204 CYS A O 1
ATOM 1460 N N . ALA A 1 205 ? -2.081 12.403 -23.981 1.00 81.50 205 ALA A N 1
ATOM 1461 C CA . ALA A 1 205 ? -2.906 12.109 -22.809 1.00 81.50 205 ALA A CA 1
ATOM 1462 C C . ALA A 1 205 ? -2.710 13.124 -21.648 1.00 81.50 205 ALA A C 1
ATOM 1464 O O . ALA A 1 205 ? -2.304 12.738 -20.541 1.00 81.50 205 ALA A O 1
ATOM 1465 N N . ASN A 1 206 ? -2.938 14.420 -21.894 1.00 79.50 206 ASN A N 1
ATOM 1466 C CA . ASN A 1 206 ? -2.716 15.507 -20.933 1.00 79.50 206 ASN A CA 1
ATOM 1467 C C . ASN A 1 206 ? -3.884 15.679 -19.953 1.00 79.50 206 ASN A C 1
ATOM 1469 O O . ASN A 1 206 ? -3.706 16.227 -18.856 1.00 79.50 206 ASN A O 1
ATOM 1473 N N . GLY A 1 207 ? -5.075 15.201 -20.305 1.00 84.31 207 GLY A N 1
ATOM 1474 C CA . GLY A 1 207 ? -6.228 15.158 -19.425 1.00 84.31 207 GLY A CA 1
ATOM 1475 C C . GLY A 1 207 ? -6.127 14.080 -18.342 1.00 84.31 207 GLY A C 1
ATOM 1476 O O . GLY A 1 207 ? -5.256 13.210 -18.329 1.00 84.31 207 GLY A O 1
ATOM 1477 N N . LYS A 1 208 ? -7.062 14.120 -17.389 1.00 91.06 208 LYS A N 1
ATOM 1478 C CA . LYS A 1 208 ? -7.286 13.060 -16.399 1.00 91.06 208 LYS A CA 1
ATOM 1479 C C . LYS A 1 208 ? -8.724 12.585 -16.440 1.00 91.06 208 LYS A C 1
ATOM 1481 O O . LYS A 1 208 ? -9.647 13.388 -16.571 1.00 91.06 208 LYS A O 1
ATOM 1486 N N . LEU A 1 209 ? -8.923 11.284 -16.252 1.00 93.38 209 LEU A N 1
ATOM 1487 C CA . LEU A 1 209 ? -10.252 10.708 -16.097 1.00 93.38 209 LEU A CA 1
ATOM 1488 C C . LEU A 1 209 ? -10.881 11.206 -14.790 1.00 93.38 209 LEU A C 1
ATOM 1490 O O . LEU A 1 209 ? -10.421 10.888 -13.693 1.00 93.38 209 LEU A O 1
ATOM 1494 N N . ILE A 1 210 ? -11.937 12.000 -14.917 1.00 93.56 210 ILE A N 1
ATOM 1495 C CA . ILE A 1 210 ? -12.738 12.562 -13.827 1.00 93.56 210 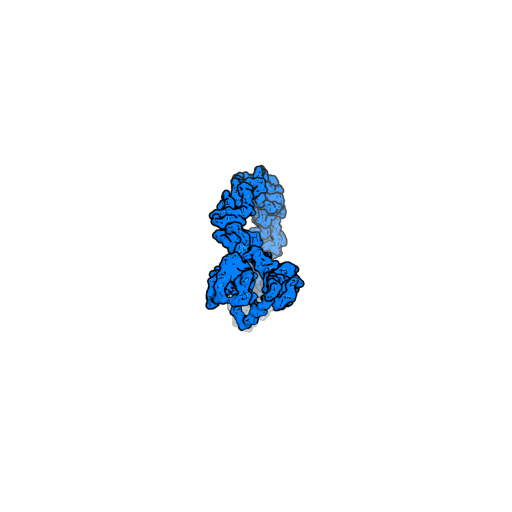ILE A CA 1
ATOM 1496 C C . ILE A 1 210 ? -14.157 12.006 -13.890 1.00 93.56 210 ILE A C 1
ATOM 1498 O O . ILE A 1 210 ? -14.572 11.468 -14.911 1.00 93.56 210 ILE A O 1
ATOM 1502 N N . CYS A 1 211 ? -14.930 12.154 -12.817 1.00 95.50 211 CYS A N 1
ATOM 1503 C CA . CYS A 1 211 ? -16.333 11.756 -12.850 1.00 95.50 211 CYS A CA 1
ATOM 1504 C C . CYS A 1 211 ? -17.124 12.579 -13.867 1.00 95.50 211 CYS A C 1
ATOM 1506 O O . CYS A 1 211 ? -17.058 13.812 -13.874 1.00 95.50 211 CYS A O 1
ATOM 1508 N N . ALA A 1 212 ? -17.891 11.891 -14.706 1.00 93.94 212 ALA A N 1
ATOM 1509 C CA . ALA A 1 212 ? -18.804 12.536 -15.627 1.00 93.94 212 ALA A CA 1
ATOM 1510 C C . ALA A 1 212 ? -20.009 13.139 -14.875 1.00 93.94 212 ALA A C 1
ATOM 1512 O O . ALA A 1 212 ? -20.376 12.668 -13.793 1.00 93.94 212 ALA A O 1
ATOM 1513 N N . PRO A 1 213 ? -20.684 14.157 -15.444 1.00 92.19 213 PRO A N 1
ATOM 1514 C CA . PRO A 1 213 ? -21.867 14.768 -14.833 1.00 92.19 213 PRO A CA 1
ATOM 1515 C C . PRO A 1 213 ? -23.021 13.795 -14.551 1.00 92.19 213 PRO A C 1
ATOM 1517 O O . PRO A 1 213 ? -23.887 14.096 -13.733 1.00 92.19 213 PRO A O 1
ATOM 1520 N N . ASP A 1 214 ? -23.050 12.645 -15.231 1.00 92.81 214 ASP A N 1
ATOM 1521 C CA . ASP A 1 214 ? -24.058 11.597 -15.052 1.00 92.81 214 ASP A CA 1
ATOM 1522 C C . ASP A 1 214 ? -23.852 10.743 -13.788 1.00 92.81 214 ASP A C 1
ATOM 1524 O O . ASP A 1 214 ? -24.732 9.952 -13.446 1.00 92.81 214 ASP A O 1
ATOM 1528 N N . LYS A 1 215 ? -22.711 10.901 -13.097 1.00 93.00 215 LYS A N 1
ATOM 1529 C CA . LYS A 1 215 ? -22.267 10.090 -11.953 1.00 93.00 215 LYS A CA 1
ATOM 1530 C C . LYS A 1 215 ? -22.170 8.587 -12.229 1.00 93.00 215 LYS A C 1
ATOM 1532 O O . LYS A 1 215 ? -22.047 7.807 -11.293 1.00 93.00 215 LYS A O 1
ATOM 1537 N N . ALA A 1 216 ? -22.252 8.147 -13.476 1.00 93.31 216 ALA A N 1
ATOM 1538 C CA . ALA A 1 216 ? -22.278 6.734 -13.848 1.00 93.31 216 ALA A CA 1
ATOM 1539 C C . ALA A 1 216 ? -21.034 6.315 -14.638 1.00 93.31 216 ALA A C 1
ATOM 1541 O O . ALA A 1 216 ? -20.826 5.121 -14.863 1.00 93.31 216 ALA A O 1
ATOM 1542 N N . SER A 1 217 ? -20.215 7.279 -15.057 1.00 92.31 217 SER A N 1
ATOM 1543 C CA . SER A 1 217 ? -19.016 7.062 -15.857 1.00 92.31 217 SER A CA 1
ATOM 1544 C C . SER A 1 217 ? -17.884 8.021 -15.479 1.00 92.31 217 SER A C 1
ATOM 1546 O O . SER A 1 217 ? -18.070 8.984 -14.729 1.00 92.31 217 SER A O 1
ATOM 1548 N N . VAL A 1 218 ? -16.691 7.742 -16.006 1.00 94.12 218 VAL A N 1
ATOM 1549 C CA . VAL A 1 218 ? -15.587 8.704 -16.044 1.00 94.12 218 VAL A CA 1
ATOM 1550 C C . VAL A 1 218 ? -15.493 9.314 -17.440 1.00 94.12 218 VAL A C 1
ATOM 1552 O O . VAL A 1 218 ? -15.750 8.645 -18.439 1.00 94.12 218 VAL A O 1
ATOM 1555 N N . MET A 1 219 ? -15.113 10.582 -17.510 1.00 92.25 219 MET A N 1
ATOM 1556 C CA . MET A 1 219 ? -14.823 11.303 -18.745 1.00 92.25 219 MET A CA 1
ATOM 1557 C C . MET A 1 219 ? -13.458 11.971 -18.642 1.00 92.25 219 MET A C 1
ATOM 1559 O O . MET A 1 219 ? -12.973 12.227 -17.540 1.00 92.25 219 MET A O 1
ATOM 1563 N N . CYS A 1 220 ? -12.846 12.287 -19.778 1.00 91.94 220 CYS A N 1
ATOM 1564 C CA . CYS A 1 220 ? -11.603 13.039 -19.755 1.00 91.94 220 CYS A CA 1
ATOM 1565 C C . CYS A 1 220 ? -11.855 14.501 -19.368 1.00 91.94 220 CYS A C 1
ATOM 1567 O O . CYS A 1 220 ? -12.804 15.127 -19.852 1.00 91.94 220 CYS A O 1
ATOM 1569 N N . SER A 1 221 ? -11.034 15.038 -18.466 1.00 88.56 221 SER A N 1
ATOM 1570 C CA . SER A 1 221 ? -11.034 16.465 -18.155 1.00 88.56 221 SER A CA 1
ATOM 1571 C C . SER A 1 221 ? -10.687 17.281 -19.398 1.00 88.56 221 SER A C 1
ATOM 1573 O O . SER A 1 221 ? -9.954 16.807 -20.257 1.00 88.56 221 SER A O 1
ATOM 1575 N N . LYS A 1 222 ? -11.161 18.528 -19.473 1.00 79.75 222 LYS A N 1
ATOM 1576 C CA . LYS A 1 222 ? -10.749 19.440 -20.542 1.00 79.75 222 LYS A CA 1
ATOM 1577 C C . LYS A 1 222 ? -9.228 19.623 -20.518 1.00 79.75 222 LYS A C 1
ATOM 1579 O O . LYS A 1 222 ? -8.673 19.914 -19.460 1.00 79.75 222 LYS A O 1
ATOM 1584 N N . GLU A 1 223 ? -8.616 19.498 -21.683 1.00 71.81 223 GLU A N 1
ATOM 1585 C CA . GLU A 1 223 ? -7.185 19.692 -21.889 1.00 71.81 223 GLU A CA 1
ATOM 1586 C C . GLU A 1 223 ? -6.933 21.164 -22.258 1.00 71.81 223 GLU A C 1
ATOM 1588 O O . GLU A 1 223 ? -7.697 21.768 -23.020 1.00 71.81 223 GLU A O 1
ATOM 1593 N N . ASP A 1 224 ? -5.926 21.786 -21.642 1.00 61.56 224 ASP A N 1
ATOM 1594 C CA . ASP A 1 224 ? -5.378 23.066 -22.103 1.00 61.56 224 ASP A CA 1
ATOM 1595 C C . ASP A 1 224 ? -4.188 22.738 -23.019 1.00 61.56 224 ASP A C 1
ATOM 1597 O O . ASP A 1 224 ? -3.413 21.841 -22.680 1.00 61.56 224 ASP A O 1
ATOM 1601 N N . PRO A 1 225 ? -4.023 23.417 -24.169 1.00 60.41 225 PRO A N 1
ATOM 1602 C CA . PRO A 1 225 ? -3.122 22.944 -25.210 1.00 60.41 225 PRO A CA 1
ATOM 1603 C C . PRO A 1 225 ? -1.676 23.055 -24.729 1.00 60.41 225 PRO A C 1
ATOM 1605 O O . PRO A 1 225 ? -1.194 24.157 -24.447 1.00 60.41 225 PRO A O 1
ATOM 1608 N N . LEU A 1 226 ? -0.991 21.919 -24.629 1.00 61.25 226 LEU A N 1
ATOM 1609 C CA . LEU A 1 226 ? 0.432 21.856 -24.301 1.00 61.25 226 LEU A CA 1
ATOM 1610 C C . LEU A 1 226 ? 1.246 21.072 -25.336 1.00 61.25 226 LEU A C 1
ATOM 1612 O O . LEU A 1 226 ? 2.415 20.811 -25.068 1.00 61.25 226 LEU A O 1
ATOM 1616 N N . SER A 1 227 ? 0.695 20.766 -26.519 1.00 65.38 227 SER A N 1
ATOM 1617 C CA . SER A 1 227 ? 1.531 20.354 -27.650 1.00 65.38 227 SER A CA 1
ATOM 1618 C C . SER A 1 227 ? 2.523 21.487 -27.942 1.00 65.38 227 SER A C 1
ATOM 1620 O O . SER A 1 227 ? 2.129 22.619 -28.260 1.00 65.38 227 SER A O 1
ATOM 1622 N N . THR A 1 228 ? 3.810 21.220 -27.779 1.00 70.81 228 THR A N 1
ATOM 1623 C CA . THR A 1 228 ? 4.881 22.163 -28.115 1.00 70.81 228 THR A CA 1
ATOM 1624 C C . THR A 1 228 ? 5.544 21.740 -29.415 1.00 70.81 228 THR A C 1
ATOM 1626 O O . THR A 1 228 ? 5.207 20.710 -29.970 1.00 70.81 228 THR A O 1
ATOM 1629 N N . ILE A 1 229 ? 6.469 22.545 -29.937 1.00 79.50 229 ILE A N 1
ATOM 1630 C CA . ILE A 1 229 ? 7.310 22.081 -31.044 1.00 79.50 229 ILE A CA 1
ATOM 1631 C C . ILE A 1 229 ? 8.112 20.849 -30.609 1.00 79.50 229 ILE A C 1
ATOM 1633 O O . ILE A 1 229 ? 8.573 20.809 -29.465 1.00 79.50 229 ILE A O 1
ATOM 1637 N N . GLU A 1 230 ? 8.300 19.909 -31.529 1.00 82.81 230 GLU A N 1
ATOM 1638 C CA . GLU A 1 230 ? 9.091 18.707 -31.300 1.00 82.81 230 GLU A CA 1
ATOM 1639 C C . GLU A 1 230 ? 10.527 19.034 -30.883 1.00 82.81 230 GLU A C 1
ATOM 1641 O O . GLU A 1 230 ? 11.213 19.881 -31.477 1.00 82.81 230 GLU A O 1
ATOM 1646 N N . LEU A 1 231 ? 10.975 18.368 -29.824 1.00 87.25 231 LEU A N 1
ATOM 1647 C CA . LEU A 1 231 ? 12.351 18.365 -29.357 1.00 87.25 231 LEU A CA 1
ATOM 1648 C C . LEU A 1 231 ? 12.943 16.985 -29.634 1.00 87.25 231 LEU A C 1
ATOM 1650 O O . LEU A 1 231 ? 12.237 15.998 -29.718 1.00 87.25 231 LEU A O 1
ATOM 1654 N N . CYS A 1 232 ? 14.261 16.921 -29.755 1.00 86.25 232 CYS A N 1
ATOM 1655 C CA . CYS A 1 232 ? 15.003 15.671 -29.800 1.00 86.25 232 CYS A CA 1
ATOM 1656 C C . CYS A 1 232 ? 15.174 15.172 -28.358 1.00 86.25 232 CYS A C 1
ATOM 1658 O O . CYS A 1 232 ? 16.231 15.358 -27.750 1.00 86.25 232 CYS A O 1
ATOM 1660 N N . ASP A 1 233 ? 14.119 14.637 -27.753 1.00 84.50 233 ASP A N 1
ATOM 1661 C CA . ASP A 1 233 ? 14.137 14.147 -26.369 1.00 84.50 233 ASP A CA 1
ATOM 1662 C C . ASP A 1 233 ? 13.586 12.722 -26.212 1.00 84.50 233 ASP A C 1
ATOM 1664 O O . ASP A 1 233 ? 13.496 12.204 -25.089 1.00 84.50 233 ASP A O 1
ATOM 1668 N N . GLY A 1 234 ? 13.291 12.062 -27.333 1.00 82.12 234 GLY A N 1
ATOM 1669 C CA . GLY A 1 234 ? 12.719 10.727 -27.384 1.00 82.12 234 GLY A CA 1
ATOM 1670 C C . GLY A 1 234 ? 11.244 10.690 -26.997 1.00 82.12 234 GLY A C 1
ATOM 1671 O O . GLY A 1 234 ? 10.742 9.606 -26.677 1.00 82.12 234 GLY A O 1
ATOM 1672 N N . LYS A 1 235 ? 10.553 11.836 -26.972 1.00 83.19 235 LYS A N 1
ATOM 1673 C CA . LYS A 1 235 ? 9.110 11.933 -26.746 1.00 83.19 235 LYS A CA 1
ATOM 1674 C C . LYS A 1 235 ? 8.461 12.752 -27.850 1.00 83.19 235 LYS A C 1
ATOM 1676 O O . LYS A 1 235 ? 8.982 13.782 -28.221 1.00 83.19 235 LYS A O 1
ATOM 1681 N N . ASP A 1 236 ? 7.260 12.329 -28.218 1.00 79.88 236 ASP A N 1
ATOM 1682 C CA . ASP A 1 236 ? 6.329 13.059 -29.079 1.00 79.88 236 ASP A CA 1
ATOM 1683 C C . ASP A 1 236 ? 5.815 14.310 -28.332 1.00 79.88 236 ASP A C 1
ATOM 1685 O O . ASP A 1 236 ? 4.898 14.223 -27.508 1.00 79.88 236 ASP A O 1
ATOM 1689 N N . ASN A 1 237 ? 6.498 15.448 -28.472 1.00 79.25 237 ASN A N 1
ATOM 1690 C CA . ASN A 1 237 ? 6.160 16.702 -27.793 1.00 79.25 237 ASN A CA 1
ATOM 1691 C C . ASN A 1 237 ? 5.079 17.495 -28.532 1.00 79.25 237 ASN A C 1
ATOM 1693 O O . ASN A 1 237 ? 4.410 18.325 -27.901 1.00 79.25 237 ASN A O 1
ATOM 1697 N N . ASP A 1 238 ? 4.939 17.279 -29.838 1.00 77.81 238 ASP A N 1
ATOM 1698 C CA . ASP A 1 238 ? 3.884 17.876 -30.658 1.00 77.81 238 ASP A CA 1
ATOM 1699 C C . ASP A 1 238 ? 2.651 16.966 -30.829 1.00 77.81 238 ASP A C 1
ATOM 1701 O O . ASP A 1 238 ? 1.589 17.429 -31.256 1.00 77.81 238 ASP A O 1
ATOM 1705 N N . CYS A 1 239 ? 2.764 15.716 -30.371 1.00 75.88 239 CYS A N 1
ATOM 1706 C CA . CYS A 1 239 ? 1.715 14.707 -30.300 1.00 75.88 239 CYS A CA 1
ATOM 1707 C C . CYS A 1 239 ? 1.112 14.335 -31.661 1.00 75.88 239 CYS A C 1
ATOM 1709 O O . CYS A 1 239 ? -0.062 13.947 -31.750 1.00 75.88 239 CYS A O 1
ATOM 1711 N N . ASP A 1 240 ? 1.903 14.398 -32.738 1.00 77.81 240 ASP A N 1
ATOM 1712 C CA . ASP A 1 240 ? 1.484 13.971 -34.076 1.00 77.81 240 ASP A CA 1
ATOM 1713 C C . ASP A 1 240 ? 1.486 12.431 -34.255 1.00 77.81 240 ASP A C 1
ATOM 1715 O O . ASP A 1 240 ? 0.855 11.872 -35.175 1.00 77.81 240 ASP A O 1
ATOM 1719 N N . GLY A 1 241 ? 2.075 11.701 -33.305 1.00 76.56 241 GLY A N 1
ATOM 1720 C CA . GLY A 1 241 ? 2.244 10.250 -33.301 1.00 76.56 241 GLY A CA 1
ATOM 1721 C C . GLY A 1 241 ? 3.580 9.775 -33.869 1.00 76.56 241 GLY A C 1
ATOM 1722 O O . GLY A 1 241 ? 3.714 8.573 -34.138 1.00 76.56 241 GLY A O 1
ATOM 1723 N N . LYS A 1 242 ? 4.528 10.678 -34.108 1.00 82.62 242 LYS A N 1
ATOM 1724 C CA . LYS A 1 242 ? 5.931 10.372 -34.392 1.00 82.62 242 LYS A CA 1
ATOM 1725 C C . LYS A 1 242 ? 6.788 10.812 -33.207 1.00 82.62 242 LYS A C 1
ATOM 1727 O O . LYS A 1 242 ? 6.287 11.257 -32.194 1.00 82.62 242 LYS A O 1
ATOM 1732 N N . THR A 1 243 ? 8.065 10.470 -33.236 1.00 84.50 243 THR A N 1
ATOM 1733 C CA . THR A 1 243 ? 8.981 10.801 -32.143 1.00 84.50 243 THR A CA 1
ATOM 1734 C C . THR A 1 243 ? 10.228 11.373 -32.770 1.00 84.50 243 THR A C 1
ATOM 1736 O O . THR A 1 243 ? 10.793 10.742 -33.672 1.00 84.50 243 THR A O 1
ATOM 1739 N N . ASP A 1 244 ? 10.633 12.539 -32.284 1.00 82.88 244 ASP A N 1
ATOM 1740 C CA . ASP A 1 244 ? 11.746 13.345 -32.755 1.00 82.88 244 ASP A CA 1
ATOM 1741 C C . ASP A 1 244 ? 11.680 13.617 -34.282 1.00 82.88 244 ASP A C 1
ATOM 1743 O O . ASP A 1 244 ? 12.705 13.586 -34.980 1.00 82.88 244 ASP A O 1
ATOM 1747 N N . GLU A 1 245 ? 10.496 13.850 -34.867 1.00 81.06 245 GLU A N 1
ATOM 1748 C CA . GLU A 1 245 ? 10.393 14.162 -36.297 1.00 81.06 245 GLU A CA 1
ATOM 1749 C C . GLU A 1 245 ? 11.034 15.517 -36.648 1.00 81.06 245 GLU A C 1
ATOM 1751 O O . GLU A 1 245 ? 10.963 16.504 -35.924 1.00 81.06 245 GLU A O 1
ATOM 1756 N N . GLY A 1 246 ? 11.749 15.557 -37.778 1.00 80.19 246 GLY A N 1
ATOM 1757 C CA . GLY A 1 246 ? 12.640 16.676 -38.114 1.00 80.19 246 GLY A CA 1
ATOM 1758 C C . GLY A 1 246 ? 14.083 16.493 -37.623 1.00 80.19 246 GLY A C 1
ATOM 1759 O O . GLY A 1 246 ? 14.973 17.224 -38.072 1.00 80.19 246 GLY A O 1
ATOM 1760 N N . PHE A 1 247 ? 14.358 15.464 -36.810 1.00 86.38 247 PHE A N 1
ATOM 1761 C CA . PHE A 1 247 ? 15.704 15.004 -36.444 1.00 86.38 247 PHE A CA 1
ATOM 1762 C C . PHE A 1 247 ? 16.087 13.708 -37.193 1.00 86.38 247 PHE A C 1
ATOM 1764 O O . PHE A 1 247 ? 16.589 12.744 -36.622 1.00 86.38 247 PHE A O 1
ATOM 1771 N N . ASP A 1 248 ? 15.897 13.689 -38.519 1.00 82.00 248 ASP A N 1
ATOM 1772 C CA . ASP A 1 248 ? 15.971 12.490 -39.384 1.00 82.00 248 ASP A CA 1
ATOM 1773 C C . ASP A 1 248 ? 17.293 11.698 -39.353 1.00 82.00 248 ASP A C 1
ATOM 1775 O O . ASP A 1 248 ? 17.364 10.576 -39.867 1.00 82.00 248 ASP A O 1
ATOM 1779 N N . LYS A 1 249 ? 18.375 12.282 -38.826 1.00 82.12 249 LYS A N 1
ATOM 1780 C CA . LYS A 1 249 ? 19.682 11.618 -38.801 1.00 82.12 249 LYS A CA 1
ATOM 1781 C C . LYS A 1 249 ? 19.902 10.811 -37.536 1.00 82.12 249 LYS A C 1
ATOM 1783 O O . LYS A 1 249 ? 20.865 10.053 -37.523 1.00 82.12 249 LYS A O 1
ATOM 1788 N N . ILE A 1 250 ? 19.049 10.922 -36.513 1.00 84.38 250 ILE A N 1
ATOM 1789 C CA . ILE A 1 250 ? 19.211 10.185 -35.257 1.00 84.38 250 ILE A CA 1
ATOM 1790 C C . ILE A 1 250 ? 19.384 8.691 -35.536 1.00 84.38 250 ILE A C 1
ATOM 1792 O O . ILE A 1 250 ? 18.604 8.042 -36.230 1.00 84.38 250 ILE A O 1
ATOM 1796 N N . GLY A 1 251 ? 20.480 8.145 -35.018 1.00 80.62 251 GLY A N 1
ATOM 1797 C CA . GLY A 1 251 ? 20.866 6.760 -35.215 1.00 80.62 251 GLY A CA 1
ATOM 1798 C C . GLY A 1 251 ? 21.665 6.456 -36.492 1.00 80.62 251 GLY A C 1
ATOM 1799 O O . GLY A 1 251 ? 22.077 5.308 -36.671 1.00 80.62 251 GLY A O 1
ATOM 1800 N N . GLN A 1 252 ? 21.927 7.429 -37.359 1.00 86.88 252 GLN A N 1
ATOM 1801 C CA . GLN A 1 252 ? 22.816 7.246 -38.508 1.00 86.88 252 GLN A CA 1
ATOM 1802 C C . GLN A 1 252 ? 24.289 7.435 -38.100 1.00 86.88 252 GLN A C 1
ATOM 1804 O O . GLN A 1 252 ? 24.564 8.211 -37.180 1.00 86.88 252 GLN A O 1
ATOM 1809 N N . PRO A 1 253 ? 25.240 6.753 -38.767 1.00 83.56 253 PRO A N 1
ATOM 1810 C CA . PRO A 1 253 ? 26.669 6.984 -38.565 1.00 83.56 253 PRO A CA 1
ATOM 1811 C C . PRO A 1 253 ? 27.059 8.434 -38.888 1.00 83.56 253 PRO A C 1
ATOM 1813 O O . PRO A 1 253 ? 26.508 9.032 -39.819 1.00 83.56 253 PRO A O 1
ATOM 1816 N N . CYS A 1 254 ? 28.007 8.994 -38.143 1.00 83.62 254 CYS A N 1
ATOM 1817 C CA . CYS A 1 254 ? 28.532 10.337 -38.370 1.00 83.62 254 CYS A CA 1
ATOM 1818 C C . CYS A 1 254 ? 30.038 10.426 -38.128 1.00 83.62 254 CYS A C 1
ATOM 1820 O O . CYS A 1 254 ? 30.603 9.659 -37.352 1.00 83.62 254 CYS A O 1
ATOM 1822 N N . ASP A 1 255 ? 30.630 11.380 -38.838 1.00 78.12 255 ASP A N 1
ATOM 1823 C CA . ASP A 1 255 ? 31.978 11.915 -38.668 1.00 78.12 255 ASP A CA 1
ATOM 1824 C C . ASP A 1 255 ? 31.767 13.320 -38.086 1.00 78.12 255 ASP A C 1
ATOM 1826 O O . ASP A 1 255 ? 31.084 14.158 -38.696 1.00 78.12 255 ASP A O 1
ATOM 1830 N N . GLY A 1 256 ? 32.141 13.500 -36.829 1.00 74.50 256 GLY A N 1
ATOM 1831 C CA . GLY A 1 256 ? 31.984 14.734 -36.075 1.00 74.50 256 GLY A CA 1
ATOM 1832 C C . GLY A 1 256 ? 33.168 15.687 -36.304 1.00 74.50 256 GLY A C 1
ATOM 1833 O O . GLY A 1 256 ? 33.769 15.695 -37.376 1.00 74.50 256 GLY A O 1
ATOM 1834 N N . PRO A 1 257 ? 33.414 16.655 -35.402 1.00 70.00 257 PRO A N 1
ATOM 1835 C CA . PRO A 1 257 ? 34.329 17.767 -35.671 1.00 70.00 257 PRO A CA 1
ATOM 1836 C C . PRO A 1 257 ? 35.817 17.464 -35.421 1.00 70.00 257 PRO A C 1
ATOM 1838 O O . PRO A 1 257 ? 36.585 18.412 -35.209 1.00 70.00 257 PRO A O 1
ATOM 1841 N N . ASP A 1 258 ? 36.242 16.202 -35.410 1.00 65.12 258 ASP A N 1
ATOM 1842 C CA . ASP A 1 258 ? 37.647 15.855 -35.212 1.00 65.12 258 ASP A CA 1
ATOM 1843 C C . ASP A 1 258 ? 38.469 15.827 -36.522 1.00 65.12 258 ASP A C 1
ATOM 1845 O O . ASP A 1 258 ? 38.041 16.288 -37.585 1.00 65.12 258 ASP A O 1
ATOM 1849 N N . SER A 1 259 ? 39.744 15.450 -36.410 1.00 62.91 259 SER A N 1
ATOM 1850 C CA . SER A 1 259 ? 40.695 15.477 -37.523 1.00 62.91 259 SER A CA 1
ATOM 1851 C C . SER A 1 259 ? 40.844 14.155 -38.278 1.00 62.91 259 SER A C 1
ATOM 1853 O O . SER A 1 259 ? 41.532 14.158 -39.304 1.00 62.91 259 SER A O 1
ATOM 1855 N N . ASP A 1 260 ? 40.290 13.051 -37.773 1.00 66.12 260 ASP A N 1
ATOM 1856 C CA . ASP A 1 260 ? 40.572 11.698 -38.260 1.00 66.12 260 ASP A CA 1
ATOM 1857 C C . ASP A 1 260 ? 39.677 11.245 -39.419 1.00 66.12 260 ASP A C 1
ATOM 1859 O O . ASP A 1 260 ? 40.076 10.366 -40.180 1.00 66.12 260 ASP A O 1
ATOM 1863 N N . LYS A 1 261 ? 38.556 11.944 -39.651 1.00 73.44 261 LYS A N 1
ATOM 1864 C CA . LYS A 1 261 ? 37.592 11.684 -40.738 1.00 73.44 261 LYS A CA 1
ATOM 1865 C C . LYS A 1 261 ? 36.941 10.299 -40.664 1.00 73.44 261 LYS A C 1
ATOM 1867 O O . LYS A 1 261 ? 36.399 9.817 -41.670 1.00 73.44 261 LYS A O 1
ATOM 1872 N N . CYS A 1 262 ? 37.022 9.626 -39.523 1.00 71.69 262 CYS A N 1
ATOM 1873 C CA . CYS A 1 262 ? 36.420 8.326 -39.330 1.00 71.69 262 CYS A CA 1
ATOM 1874 C C . CYS A 1 262 ? 34.935 8.466 -38.984 1.00 71.69 262 CYS A C 1
ATOM 1876 O O . CYS A 1 262 ? 34.537 9.153 -38.049 1.00 71.69 262 CYS A O 1
ATOM 1878 N N . ILE A 1 263 ? 34.084 7.688 -39.658 1.00 75.56 263 ILE A N 1
ATOM 1879 C CA . ILE A 1 263 ? 32.648 7.621 -39.342 1.00 75.56 263 ILE A CA 1
ATOM 1880 C C . ILE A 1 263 ? 32.416 6.687 -38.137 1.00 75.56 263 ILE A C 1
ATOM 1882 O O . ILE A 1 263 ? 31.790 5.629 -38.256 1.00 75.56 263 ILE A O 1
ATOM 1886 N N . ASN A 1 264 ? 32.962 7.063 -36.981 1.00 74.31 264 ASN A N 1
ATOM 1887 C CA . ASN A 1 264 ? 32.954 6.268 -35.749 1.00 74.31 264 ASN A CA 1
ATOM 1888 C C . ASN A 1 264 ? 31.858 6.691 -34.759 1.00 74.31 264 ASN A C 1
ATOM 1890 O O . ASN A 1 264 ? 31.550 5.944 -33.826 1.00 74.31 264 ASN A O 1
ATOM 1894 N N . GLY A 1 265 ? 31.251 7.862 -34.963 1.00 77.75 265 GLY A N 1
ATOM 1895 C CA . GLY A 1 265 ? 30.159 8.371 -34.144 1.00 77.75 265 GLY A CA 1
ATOM 1896 C C . GLY A 1 265 ? 28.775 7.961 -34.651 1.00 77.75 265 GLY A C 1
ATOM 1897 O O . GLY A 1 265 ? 28.594 7.413 -35.746 1.00 77.75 265 GLY A O 1
ATOM 1898 N N . LYS A 1 266 ? 27.754 8.262 -33.849 1.00 87.69 266 LYS A N 1
ATOM 1899 C CA . LYS A 1 266 ? 26.339 8.120 -34.215 1.00 87.69 266 LYS A CA 1
ATOM 1900 C C . LYS A 1 266 ? 25.602 9.416 -33.901 1.00 87.69 266 LYS A C 1
ATOM 1902 O O . LYS A 1 266 ? 25.776 9.978 -32.824 1.00 87.69 266 LYS A O 1
ATOM 1907 N N . TRP A 1 267 ? 24.745 9.876 -34.808 1.00 85.81 267 TRP A N 1
ATOM 1908 C CA . TRP A 1 267 ? 23.881 11.021 -34.526 1.00 85.81 267 TRP A CA 1
ATOM 1909 C C . TRP A 1 267 ? 22.963 10.693 -33.341 1.00 85.81 267 TRP A C 1
ATOM 1911 O O . TRP A 1 267 ? 22.224 9.702 -33.371 1.00 85.81 267 TRP A O 1
ATOM 1921 N N . ALA A 1 268 ? 23.008 11.535 -32.318 1.00 87.81 268 ALA A N 1
ATOM 1922 C CA . ALA A 1 268 ? 22.198 11.467 -31.111 1.00 87.81 268 ALA A CA 1
ATOM 1923 C C . ALA A 1 268 ? 21.655 12.858 -30.766 1.00 87.81 268 ALA A C 1
ATOM 1925 O O . ALA A 1 268 ? 22.083 13.869 -31.327 1.00 87.81 268 ALA A O 1
ATOM 1926 N N . CYS A 1 269 ? 20.692 12.918 -29.854 1.00 89.12 269 CYS A N 1
ATOM 1927 C CA . CYS A 1 269 ? 20.160 14.192 -29.399 1.00 89.12 269 CYS A CA 1
ATOM 1928 C C . CYS A 1 269 ? 21.194 14.943 -28.556 1.00 89.12 269 CYS A C 1
ATOM 1930 O O . CYS A 1 269 ? 21.913 14.349 -27.748 1.00 89.12 269 CYS A O 1
ATOM 1932 N N . SER A 1 270 ? 21.267 16.263 -28.730 1.00 87.44 270 SER A N 1
ATOM 1933 C CA . SER A 1 270 ? 22.058 17.123 -27.856 1.00 87.44 270 SER A CA 1
ATOM 1934 C C . SER A 1 270 ? 21.545 17.043 -26.421 1.00 87.44 270 SER A C 1
ATOM 1936 O O . SER A 1 270 ? 20.378 16.760 -26.170 1.00 87.44 270 SER A O 1
ATOM 1938 N N . GLN A 1 271 ? 22.409 17.337 -25.450 1.00 83.19 271 GLN A N 1
ATOM 1939 C CA . GLN A 1 271 ? 22.052 17.260 -24.029 1.00 83.19 271 GLN A CA 1
ATOM 1940 C C . GLN A 1 271 ? 20.874 18.178 -23.639 1.00 83.19 271 GLN A C 1
ATOM 1942 O O . GLN A 1 271 ? 20.184 17.915 -22.658 1.00 83.19 271 GLN A O 1
ATOM 1947 N N . ASP A 1 272 ? 20.649 19.260 -24.388 1.00 84.12 272 ASP A N 1
ATOM 1948 C CA . ASP A 1 272 ? 19.518 20.175 -24.210 1.00 84.12 272 ASP A CA 1
ATOM 1949 C C . ASP A 1 272 ? 18.265 19.784 -25.016 1.00 84.12 272 ASP A C 1
ATOM 1951 O O . ASP A 1 272 ? 17.262 20.494 -24.940 1.00 84.12 272 ASP A O 1
ATOM 1955 N N . GLY A 1 273 ? 18.329 18.691 -25.783 1.00 83.44 273 GLY A N 1
ATOM 1956 C CA . GLY A 1 273 ? 17.240 18.125 -26.576 1.00 83.44 273 GLY A CA 1
ATOM 1957 C C . GLY A 1 273 ? 16.813 18.961 -27.781 1.00 83.44 273 GLY A C 1
ATOM 1958 O O . GLY A 1 273 ? 15.770 18.714 -28.360 1.00 83.44 273 GLY A O 1
ATOM 1959 N N . LYS A 1 274 ? 17.563 19.994 -28.176 1.00 85.44 274 LYS A N 1
ATOM 1960 C CA . LYS A 1 274 ? 17.117 20.927 -29.232 1.00 85.44 274 LYS A CA 1
ATOM 1961 C C . LYS A 1 274 ? 17.702 20.648 -30.606 1.00 85.44 274 LYS A C 1
ATOM 1963 O O . LYS A 1 274 ? 17.240 21.211 -31.595 1.00 85.44 274 LYS A O 1
ATOM 1968 N N . THR A 1 275 ? 18.769 19.860 -30.674 1.00 84.06 275 THR A N 1
ATOM 1969 C CA . THR A 1 275 ? 19.531 19.617 -31.900 1.00 84.06 275 THR A CA 1
ATOM 1970 C C . THR A 1 275 ? 20.030 18.176 -31.946 1.00 84.06 275 THR A C 1
ATOM 1972 O O . THR A 1 275 ? 20.002 17.468 -30.945 1.00 84.06 275 THR A O 1
ATOM 1975 N N . GLN A 1 276 ? 20.515 17.747 -33.108 1.00 87.50 276 GLN A N 1
ATOM 1976 C CA . GLN A 1 276 ? 21.234 16.483 -33.271 1.00 87.50 276 GLN A CA 1
ATOM 1977 C C . GLN A 1 276 ? 22.746 16.746 -33.285 1.00 87.50 276 GLN A C 1
ATOM 1979 O O . GLN A 1 276 ? 23.212 17.657 -33.975 1.00 87.50 276 GLN A O 1
ATOM 1984 N N . VAL A 1 277 ? 23.505 15.955 -32.533 1.00 88.31 277 VAL A N 1
ATOM 1985 C CA . VAL A 1 277 ? 24.970 16.006 -32.413 1.00 88.31 277 VAL A CA 1
ATOM 1986 C C . VAL A 1 277 ? 25.567 14.644 -32.745 1.00 88.31 277 VAL A C 1
ATOM 1988 O O . VAL A 1 277 ? 24.895 13.624 -32.613 1.00 88.31 277 VAL A O 1
ATOM 1991 N N . CYS A 1 278 ? 26.819 14.621 -33.195 1.00 86.38 278 CYS A N 1
ATOM 1992 C CA . CYS A 1 278 ? 27.546 13.367 -33.350 1.00 86.38 278 CYS A CA 1
ATOM 1993 C C . CYS A 1 278 ? 28.055 12.931 -31.971 1.00 86.38 278 CYS A C 1
ATOM 1995 O O . CYS A 1 278 ? 28.858 13.640 -31.369 1.00 86.38 278 CYS A O 1
ATOM 1997 N N . ASP A 1 279 ? 27.524 11.828 -31.443 1.00 81.06 279 ASP A N 1
ATOM 1998 C CA . ASP A 1 279 ? 27.900 11.274 -30.141 1.00 81.06 279 ASP A CA 1
ATOM 1999 C C . ASP A 1 279 ? 28.792 10.037 -30.310 1.00 81.06 279 ASP A C 1
ATOM 2001 O O . ASP A 1 279 ? 28.729 9.336 -31.326 1.00 81.06 279 ASP A O 1
ATOM 2005 N N . ASN A 1 280 ? 29.606 9.763 -29.288 1.00 64.31 280 ASN A N 1
ATOM 2006 C CA . ASN A 1 280 ? 30.547 8.641 -29.224 1.00 64.31 280 ASN A CA 1
ATOM 2007 C C . ASN A 1 280 ? 31.644 8.648 -30.312 1.00 64.31 280 ASN A C 1
ATOM 2009 O O . ASN A 1 280 ? 32.111 7.596 -30.744 1.00 64.31 280 ASN A O 1
ATOM 2013 N N . GLU A 1 281 ? 32.069 9.837 -30.731 1.00 63.78 281 GLU A N 1
ATOM 2014 C CA . GLU A 1 281 ? 33.269 10.035 -31.540 1.00 63.78 281 GLU A CA 1
ATOM 2015 C C . GLU A 1 281 ? 34.509 10.012 -30.624 1.00 63.78 281 GLU A C 1
ATOM 2017 O O . GLU A 1 281 ? 34.643 10.824 -29.701 1.00 63.78 281 GLU A O 1
ATOM 2022 N N . PHE A 1 282 ? 35.383 9.016 -30.802 1.00 58.72 282 PHE A N 1
ATOM 2023 C CA . PHE A 1 282 ? 36.635 8.916 -30.050 1.00 58.72 282 PHE A CA 1
ATOM 2024 C C . PHE A 1 282 ? 37.699 9.771 -30.749 1.00 58.72 282 PHE A C 1
ATOM 2026 O O . PHE A 1 282 ? 38.000 9.479 -31.894 1.00 58.72 282 PHE A O 1
ATOM 2033 N N . PRO A 1 283 ? 38.354 10.732 -30.067 1.00 55.72 283 PRO A N 1
ATOM 2034 C CA . PRO A 1 283 ? 39.281 11.690 -30.689 1.00 55.72 283 PRO A CA 1
ATOM 2035 C C . PRO A 1 283 ? 40.632 11.085 -31.116 1.00 55.72 283 PRO A C 1
ATOM 2037 O O . PRO A 1 283 ? 41.618 11.809 -31.267 1.00 55.72 283 PRO A O 1
ATOM 2040 N N . ALA A 1 284 ? 40.736 9.761 -31.181 1.00 58.09 284 ALA A N 1
ATOM 2041 C CA . ALA A 1 284 ? 41.972 9.068 -31.480 1.00 58.09 284 ALA A CA 1
ATOM 2042 C C . ALA A 1 284 ? 41.704 7.947 -32.477 1.00 58.09 284 ALA A C 1
ATOM 2044 O O . ALA A 1 284 ? 40.989 6.993 -32.160 1.00 58.09 284 ALA A O 1
ATOM 2045 N N . ASN A 1 285 ? 42.385 8.044 -33.616 1.00 61.53 285 ASN A N 1
ATOM 2046 C CA . ASN A 1 285 ? 42.484 7.000 -34.620 1.00 61.53 285 ASN A CA 1
ATOM 2047 C C . ASN A 1 285 ? 42.835 5.682 -33.920 1.00 61.53 285 ASN A C 1
ATOM 2049 O O . ASN A 1 285 ? 43.766 5.607 -33.102 1.00 61.53 285 ASN A O 1
ATOM 2053 N N . ILE A 1 286 ? 42.064 4.639 -34.203 1.00 67.19 286 ILE A N 1
ATOM 2054 C CA . ILE A 1 286 ? 42.297 3.330 -33.610 1.00 67.19 286 ILE A CA 1
ATOM 2055 C C . ILE A 1 286 ? 43.474 2.727 -34.367 1.00 67.19 286 ILE A C 1
ATOM 2057 O O . ILE A 1 286 ? 43.463 2.700 -35.586 1.00 67.19 286 ILE A O 1
ATOM 2061 N N . LYS A 1 287 ? 44.506 2.252 -33.657 1.00 74.56 287 LYS A N 1
ATOM 2062 C CA . LYS A 1 287 ? 45.652 1.597 -34.302 1.00 74.56 287 LYS A CA 1
ATOM 2063 C C . LYS A 1 287 ? 45.159 0.501 -35.248 1.00 74.56 287 LYS A C 1
ATOM 2065 O O . LYS A 1 287 ? 44.371 -0.339 -34.810 1.00 74.56 287 LYS A O 1
ATOM 2070 N N . GLU A 1 288 ? 45.719 0.466 -36.454 1.00 78.38 288 GLU A N 1
ATOM 2071 C CA . GLU A 1 288 ? 45.397 -0.557 -37.439 1.00 78.38 288 GLU A CA 1
ATOM 2072 C C . GLU A 1 288 ? 45.428 -1.978 -36.878 1.00 78.38 288 GLU A C 1
ATOM 2074 O O . GLU A 1 288 ? 46.341 -2.393 -36.144 1.00 78.38 288 GLU A O 1
ATOM 2079 N N . ILE A 1 289 ? 44.406 -2.732 -37.263 1.00 84.56 289 ILE A N 1
ATOM 2080 C CA . ILE A 1 289 ? 44.262 -4.162 -37.023 1.00 84.56 289 ILE A CA 1
ATOM 2081 C C . ILE A 1 289 ? 44.009 -4.825 -38.370 1.00 84.56 289 ILE A C 1
ATOM 2083 O O . ILE A 1 289 ? 43.318 -4.262 -39.200 1.00 84.56 289 ILE A O 1
ATOM 2087 N N . CYS A 1 290 ? 44.557 -6.024 -38.573 1.00 83.31 290 CYS A N 1
ATOM 2088 C CA . CYS A 1 290 ? 44.442 -6.743 -39.843 1.00 83.31 290 CYS A CA 1
ATOM 2089 C C . CYS A 1 290 ? 43.017 -7.306 -39.989 1.00 83.31 290 CYS A C 1
ATOM 2091 O O . CYS A 1 290 ? 42.782 -8.478 -39.672 1.00 83.31 290 CYS A O 1
ATOM 2093 N N . ASP A 1 291 ? 42.050 -6.481 -40.379 1.00 81.75 291 ASP A N 1
ATOM 2094 C CA . ASP A 1 291 ? 40.633 -6.832 -40.511 1.00 81.75 291 ASP A CA 1
ATOM 2095 C C . ASP A 1 291 ? 40.021 -6.447 -41.870 1.00 81.75 291 ASP A C 1
ATOM 2097 O O . ASP A 1 291 ? 38.842 -6.731 -42.118 1.00 81.75 291 ASP A O 1
ATOM 2101 N N . GLY A 1 292 ? 40.826 -5.899 -42.784 1.00 79.88 292 GLY A N 1
ATOM 2102 C CA . GLY A 1 292 ? 40.390 -5.486 -44.114 1.00 79.88 292 GLY A CA 1
ATOM 2103 C C . GLY A 1 292 ? 39.715 -4.119 -44.137 1.00 79.88 292 GLY A C 1
ATOM 2104 O O . GLY A 1 292 ? 39.042 -3.810 -45.127 1.00 79.88 292 GLY A O 1
ATOM 2105 N N . LYS A 1 293 ? 39.840 -3.326 -43.068 1.00 81.31 293 LYS A N 1
ATOM 2106 C CA . LYS A 1 293 ? 39.340 -1.952 -42.976 1.00 81.31 293 LYS A CA 1
ATOM 2107 C C . LYS A 1 293 ? 40.477 -0.982 -42.677 1.00 81.31 293 LYS A C 1
ATOM 2109 O O . LYS A 1 293 ? 41.547 -1.372 -42.240 1.00 81.31 293 LYS A O 1
ATOM 2114 N N . ASP A 1 294 ? 40.208 0.279 -42.981 1.00 77.19 294 ASP A N 1
ATOM 2115 C CA . ASP A 1 294 ? 41.033 1.429 -42.621 1.00 77.19 294 ASP A CA 1
ATOM 2116 C C . ASP A 1 294 ? 40.523 1.919 -41.256 1.00 77.19 294 ASP A C 1
ATOM 2118 O O . ASP A 1 294 ? 39.491 2.591 -41.174 1.00 77.19 294 ASP A O 1
ATOM 2122 N N . ASN A 1 295 ? 41.122 1.409 -40.182 1.00 75.25 295 ASN A N 1
ATOM 2123 C CA . ASN A 1 295 ? 40.694 1.626 -38.799 1.00 75.25 295 ASN A CA 1
ATOM 2124 C C . ASN A 1 295 ? 41.298 2.897 -38.192 1.00 75.25 295 ASN A C 1
ATOM 2126 O O . ASN A 1 295 ? 40.757 3.431 -37.217 1.00 75.25 295 ASN A O 1
ATOM 2130 N N . ASP A 1 296 ? 42.400 3.371 -38.768 1.00 74.69 296 ASP A N 1
ATOM 2131 C CA . ASP A 1 296 ? 43.059 4.618 -38.424 1.00 74.69 296 ASP A CA 1
ATOM 2132 C C . ASP A 1 296 ? 42.763 5.760 -39.416 1.00 74.69 296 ASP A C 1
ATOM 2134 O O . ASP A 1 296 ? 43.166 6.900 -39.174 1.00 74.69 296 ASP A O 1
ATOM 2138 N N . CYS A 1 297 ? 41.987 5.479 -40.465 1.00 74.12 297 CYS A N 1
ATOM 2139 C CA . CYS A 1 297 ? 41.482 6.417 -41.467 1.00 74.12 297 CYS A CA 1
ATOM 2140 C C . CYS A 1 297 ? 42.581 7.210 -42.195 1.00 74.12 297 CYS A C 1
ATOM 2142 O O . CYS A 1 297 ? 42.346 8.335 -42.659 1.00 74.12 297 CYS A O 1
ATOM 2144 N N . ASP A 1 298 ? 43.785 6.643 -42.336 1.00 74.50 298 ASP A N 1
ATOM 2145 C CA . ASP A 1 298 ? 44.891 7.261 -43.075 1.00 74.50 298 ASP A CA 1
ATOM 2146 C C . ASP A 1 298 ? 44.760 7.140 -44.610 1.00 74.50 298 ASP A C 1
ATOM 2148 O O . ASP A 1 298 ? 45.533 7.749 -45.369 1.00 74.50 298 ASP A O 1
ATOM 2152 N N . GLY A 1 299 ? 43.743 6.410 -45.080 1.00 76.44 299 GLY A N 1
ATOM 2153 C CA . GLY A 1 299 ? 43.453 6.140 -46.484 1.00 76.44 299 GLY A CA 1
ATOM 2154 C C . GLY A 1 299 ? 44.122 4.875 -47.024 1.00 76.44 299 GLY A C 1
ATOM 2155 O O . GLY A 1 299 ? 44.063 4.635 -48.239 1.00 76.44 299 GLY A O 1
ATOM 2156 N N . LYS A 1 300 ? 44.780 4.084 -46.173 1.00 82.00 300 LYS A N 1
ATOM 2157 C CA . LYS A 1 300 ? 45.315 2.755 -46.487 1.00 82.00 300 LYS A CA 1
ATOM 2158 C C . LYS A 1 300 ? 44.598 1.697 -45.653 1.00 82.00 300 LYS A C 1
ATOM 2160 O O . LYS A 1 300 ? 43.843 1.990 -44.750 1.00 82.00 300 LYS A O 1
ATOM 2165 N N . THR A 1 301 ? 44.719 0.443 -46.066 1.00 83.69 301 THR A N 1
ATOM 2166 C CA . THR A 1 301 ? 44.020 -0.674 -45.423 1.00 83.69 301 THR A CA 1
ATOM 2167 C C . THR A 1 301 ? 45.058 -1.669 -44.937 1.00 83.69 301 THR A C 1
ATOM 2169 O O . THR A 1 301 ? 45.885 -2.110 -45.744 1.00 83.69 301 THR A O 1
ATOM 2172 N N . ASP A 1 302 ? 44.989 -2.028 -43.653 1.00 81.81 302 ASP A N 1
ATOM 2173 C CA . ASP A 1 302 ? 45.869 -2.983 -42.972 1.00 81.81 302 ASP A CA 1
ATOM 2174 C C . ASP A 1 302 ? 47.383 -2.705 -43.165 1.00 81.81 302 ASP A C 1
ATOM 2176 O O . ASP A 1 302 ? 48.186 -3.637 -43.343 1.00 81.81 302 ASP A O 1
ATOM 2180 N N . GLU A 1 303 ? 47.833 -1.445 -43.173 1.00 81.88 303 GLU A N 1
ATOM 2181 C CA . GLU A 1 303 ? 49.259 -1.145 -43.324 1.00 81.88 303 GLU A CA 1
ATOM 2182 C C . GLU A 1 303 ? 50.084 -1.537 -42.083 1.00 81.88 303 GLU A C 1
ATOM 2184 O O . GLU A 1 303 ? 49.611 -1.625 -40.953 1.00 81.88 303 GLU A O 1
ATOM 2189 N N . GLY A 1 304 ? 51.356 -1.884 -42.306 1.00 80.62 304 GLY A N 1
ATOM 2190 C CA . GLY A 1 304 ? 52.227 -2.436 -41.258 1.00 80.62 304 GLY A CA 1
ATOM 2191 C C . GLY A 1 304 ? 52.042 -3.936 -40.978 1.00 80.62 304 GLY A C 1
ATOM 2192 O O . GLY A 1 304 ? 52.809 -4.493 -40.192 1.00 80.62 304 GLY A O 1
ATOM 2193 N N . PHE A 1 305 ? 51.093 -4.603 -41.648 1.00 84.38 305 PHE A N 1
ATOM 2194 C CA . PHE A 1 305 ? 50.886 -6.057 -41.581 1.00 84.38 305 PHE A CA 1
ATOM 2195 C C . PHE A 1 305 ? 51.435 -6.831 -42.794 1.00 84.38 305 PHE A C 1
ATOM 2197 O O . PHE A 1 305 ? 51.306 -8.053 -42.834 1.00 84.38 305 PHE A O 1
ATOM 2204 N N . ASP A 1 306 ? 52.038 -6.144 -43.775 1.00 83.62 306 ASP A N 1
ATOM 2205 C CA . ASP A 1 306 ? 52.605 -6.719 -45.011 1.00 83.62 306 ASP A CA 1
ATOM 2206 C C . ASP A 1 306 ? 51.633 -7.641 -45.778 1.00 83.62 306 ASP A C 1
ATOM 2208 O O . ASP A 1 306 ? 52.037 -8.605 -46.440 1.00 83.62 306 ASP A O 1
ATOM 2212 N N . VAL A 1 307 ? 50.328 -7.352 -45.699 1.00 82.81 307 VAL A N 1
ATOM 2213 C CA . VAL A 1 307 ? 49.274 -8.156 -46.330 1.00 82.81 307 VAL A CA 1
ATOM 2214 C C . VAL A 1 307 ? 49.555 -8.310 -47.830 1.00 82.81 307 VAL A C 1
ATOM 2216 O O . VAL A 1 307 ? 49.744 -7.340 -48.563 1.00 82.81 307 VAL A O 1
ATOM 2219 N N . GLY A 1 308 ? 49.603 -9.560 -48.296 1.00 79.50 308 GLY A N 1
ATOM 2220 C CA . GLY A 1 308 ? 49.924 -9.928 -49.676 1.00 79.50 308 GLY A CA 1
ATOM 2221 C C . GLY A 1 308 ? 51.400 -10.235 -49.965 1.00 79.50 308 GLY A C 1
ATOM 2222 O O . GLY A 1 308 ? 51.681 -10.765 -51.046 1.00 79.50 308 GLY A O 1
ATOM 2223 N N . ALA A 1 309 ? 52.329 -9.969 -49.038 1.00 84.19 309 ALA A N 1
ATOM 2224 C CA . ALA A 1 309 ? 53.734 -10.358 -49.179 1.00 84.19 309 ALA A CA 1
ATOM 2225 C C . ALA A 1 309 ? 53.911 -11.885 -49.135 1.00 84.19 309 ALA A C 1
ATOM 2227 O O . ALA A 1 309 ? 53.128 -12.590 -48.497 1.00 84.19 309 ALA A O 1
ATOM 2228 N N . ALA A 1 310 ? 54.945 -12.391 -49.818 1.00 82.25 310 ALA A N 1
ATOM 2229 C CA . ALA A 1 310 ? 55.277 -13.814 -49.812 1.00 82.25 310 ALA A CA 1
ATOM 2230 C C . ALA A 1 310 ? 55.822 -14.237 -48.440 1.00 82.25 310 ALA A C 1
ATOM 2232 O O . ALA A 1 310 ? 56.725 -13.594 -47.896 1.00 82.25 310 ALA A O 1
ATOM 2233 N N . CYS A 1 311 ? 55.296 -15.326 -47.900 1.00 80.88 311 CYS A N 1
ATOM 2234 C CA . CYS A 1 311 ? 55.668 -15.878 -46.605 1.00 80.88 311 CYS A CA 1
ATOM 2235 C C . CYS A 1 311 ? 55.825 -17.391 -46.706 1.00 80.88 311 CYS A C 1
ATOM 2237 O O . CYS A 1 311 ? 55.289 -17.997 -47.625 1.00 80.88 311 CYS A O 1
ATOM 2239 N N . ASP A 1 312 ? 56.599 -17.932 -45.771 1.00 78.00 312 ASP A N 1
ATOM 2240 C CA . ASP A 1 312 ? 56.810 -19.362 -45.563 1.00 78.00 312 ASP A CA 1
ATOM 2241 C C . ASP A 1 312 ? 55.705 -19.863 -44.625 1.00 78.00 312 ASP A C 1
ATOM 2243 O O . ASP A 1 312 ? 55.474 -19.268 -43.559 1.00 78.00 312 ASP A O 1
ATOM 2247 N N . GLY A 1 313 ? 54.945 -20.854 -45.079 1.00 73.00 313 GLY A N 1
ATOM 2248 C CA . GLY A 1 313 ? 53.838 -21.449 -44.344 1.00 73.00 313 GLY A CA 1
ATOM 2249 C C . GLY A 1 313 ? 54.277 -22.205 -43.078 1.00 73.00 313 GLY A C 1
ATOM 2250 O O . GLY A 1 313 ? 55.447 -22.261 -42.721 1.00 73.00 313 GLY A O 1
ATOM 2251 N N . PRO A 1 314 ? 53.331 -22.789 -42.322 1.00 67.94 314 PRO A N 1
ATOM 2252 C CA . PRO A 1 314 ? 53.640 -23.624 -41.158 1.00 67.94 314 PRO A CA 1
ATOM 2253 C C . PRO A 1 314 ? 54.048 -25.067 -41.523 1.00 67.94 314 PRO A C 1
ATOM 2255 O O . PRO A 1 314 ? 53.982 -25.950 -40.663 1.00 67.94 314 PRO A O 1
ATOM 2258 N N . ASP A 1 315 ? 54.370 -25.341 -42.785 1.00 64.06 315 ASP A N 1
ATOM 2259 C CA . ASP A 1 315 ? 54.853 -26.647 -43.222 1.00 64.06 315 ASP A CA 1
ATOM 2260 C C . ASP A 1 315 ? 56.360 -26.806 -42.926 1.00 64.06 315 ASP A C 1
ATOM 2262 O O . ASP A 1 315 ? 56.948 -26.057 -42.144 1.00 64.06 315 ASP A O 1
ATOM 2266 N N . ALA A 1 316 ? 56.940 -27.919 -43.373 1.00 61.16 316 ALA A N 1
ATOM 2267 C CA . ALA A 1 316 ? 58.303 -28.302 -43.010 1.00 61.16 316 ALA A CA 1
ATOM 2268 C C . ALA A 1 316 ? 59.344 -27.868 -44.047 1.00 61.16 316 ALA A C 1
ATOM 2270 O O . ALA A 1 316 ? 60.538 -28.087 -43.813 1.00 61.16 316 ALA A O 1
ATOM 2271 N N . ASP A 1 317 ? 58.901 -27.339 -45.188 1.00 66.56 317 ASP A N 1
ATOM 2272 C CA . ASP A 1 317 ? 59.805 -26.819 -46.197 1.00 66.56 317 ASP A CA 1
ATOM 2273 C C . ASP A 1 317 ? 60.177 -25.361 -45.864 1.00 66.56 317 ASP A C 1
ATOM 2275 O O . ASP A 1 317 ? 59.892 -24.873 -44.772 1.00 66.56 317 ASP A O 1
ATOM 2279 N N . LYS A 1 318 ? 61.006 -24.732 -46.696 1.00 71.50 318 LYS A N 1
ATOM 2280 C CA . LYS A 1 318 ? 61.458 -23.341 -46.489 1.00 71.50 318 LYS A CA 1
ATOM 2281 C C . LYS A 1 318 ? 60.973 -22.424 -47.604 1.00 71.50 318 LYS A C 1
ATOM 2283 O O . LYS A 1 318 ? 61.542 -21.344 -47.830 1.00 71.50 318 LYS A O 1
ATOM 2288 N N . CYS A 1 319 ? 60.020 -22.898 -48.393 1.00 70.69 319 CYS A N 1
ATOM 2289 C CA . CYS A 1 319 ? 59.614 -22.238 -49.604 1.00 70.69 319 CYS A CA 1
ATOM 2290 C C . CYS A 1 319 ? 58.510 -21.229 -49.299 1.00 70.69 319 CYS A C 1
ATOM 2292 O O . CYS A 1 319 ? 57.562 -21.477 -48.581 1.00 70.69 319 CYS A O 1
ATOM 2294 N N . LYS A 1 320 ? 58.655 -20.016 -49.840 1.00 75.19 320 LYS A N 1
ATOM 2295 C CA . LYS A 1 320 ? 57.715 -18.917 -49.580 1.00 75.19 320 LYS A CA 1
ATOM 2296 C C . LYS A 1 320 ? 56.584 -18.908 -50.603 1.00 75.19 320 LYS A C 1
ATOM 2298 O O . LYS A 1 320 ? 56.490 -17.951 -51.384 1.00 75.19 320 LYS A O 1
ATOM 2303 N N . PHE A 1 321 ? 55.782 -19.970 -50.695 1.00 73.94 321 PHE A N 1
ATOM 2304 C CA . PHE A 1 321 ? 54.660 -19.997 -51.645 1.00 73.94 321 PHE A CA 1
ATOM 2305 C C . PHE A 1 321 ? 53.365 -19.417 -51.071 1.00 73.94 321 PHE A C 1
ATOM 2307 O O . PHE A 1 321 ? 52.441 -19.119 -51.840 1.00 73.94 321 PHE A O 1
ATOM 2314 N N . GLY A 1 322 ? 53.296 -19.205 -49.762 1.00 76.25 322 GLY A N 1
ATOM 2315 C CA . GLY A 1 322 ? 52.201 -18.554 -49.072 1.00 76.25 322 GLY A CA 1
ATOM 2316 C C . GLY A 1 322 ? 52.208 -17.037 -49.249 1.00 76.25 322 GLY A C 1
ATOM 2317 O O . GLY A 1 322 ? 53.190 -16.404 -49.641 1.00 76.25 322 GLY A O 1
ATOM 2318 N N . LYS A 1 323 ? 51.062 -16.425 -48.953 1.00 84.25 323 LYS A N 1
ATOM 2319 C CA . LYS A 1 323 ? 50.897 -14.970 -48.826 1.00 84.25 323 LYS A CA 1
ATOM 2320 C C . LYS A 1 323 ? 50.345 -14.593 -47.467 1.00 84.25 323 LYS A C 1
ATOM 2322 O O . LYS A 1 323 ? 49.454 -15.284 -46.966 1.00 84.25 323 LYS A O 1
ATOM 2327 N N . ILE A 1 324 ? 50.821 -13.482 -46.918 1.00 83.69 324 ILE A N 1
ATOM 2328 C CA . ILE A 1 324 ? 50.289 -12.931 -45.674 1.00 83.69 324 ILE A CA 1
ATOM 2329 C C . ILE A 1 324 ? 48.836 -12.499 -45.902 1.00 83.69 324 ILE A C 1
ATOM 2331 O O . ILE A 1 324 ? 48.535 -11.778 -46.854 1.00 83.69 324 ILE A O 1
ATOM 2335 N N . GLN A 1 325 ? 47.937 -12.958 -45.038 1.00 86.25 325 GLN A N 1
ATOM 2336 C CA . GLN A 1 325 ? 46.507 -12.672 -45.055 1.00 86.25 325 GLN A CA 1
ATOM 2337 C C . GLN A 1 325 ? 45.989 -12.396 -43.641 1.00 86.25 325 GLN A C 1
ATOM 2339 O O . GLN A 1 325 ? 46.519 -12.913 -42.657 1.00 86.25 325 GLN A O 1
ATOM 2344 N N . CYS A 1 326 ? 44.912 -11.624 -43.544 1.00 86.31 326 CYS A N 1
ATOM 2345 C CA . CYS A 1 326 ? 44.267 -11.335 -42.273 1.00 86.31 326 CYS A CA 1
ATOM 2346 C C . CYS A 1 326 ? 43.381 -12.491 -41.794 1.00 86.31 326 CYS A C 1
ATOM 2348 O O . CYS A 1 326 ? 42.608 -13.089 -42.549 1.00 86.31 326 CYS A O 1
ATOM 2350 N N . THR A 1 327 ? 43.465 -12.793 -40.503 1.00 82.75 327 THR A N 1
ATOM 2351 C CA . THR A 1 327 ? 42.534 -13.690 -39.811 1.00 82.75 327 THR A CA 1
ATOM 2352 C C . THR A 1 327 ? 41.307 -12.930 -39.320 1.00 82.75 327 THR A C 1
ATOM 2354 O O . THR A 1 327 ? 41.358 -11.733 -39.064 1.00 82.75 327 THR A O 1
ATOM 2357 N N . LYS A 1 328 ? 40.209 -13.651 -39.052 1.00 76.25 328 LYS A N 1
ATOM 2358 C CA . LYS A 1 328 ? 39.009 -13.073 -38.411 1.00 76.25 328 LYS A CA 1
ATOM 2359 C C . LYS A 1 328 ? 39.268 -12.480 -37.017 1.00 76.25 328 LYS A C 1
ATOM 2361 O O . LYS A 1 328 ? 38.410 -11.784 -36.492 1.00 76.25 328 LYS A O 1
ATOM 2366 N N . SER A 1 329 ? 40.407 -12.802 -36.406 1.00 76.69 329 SER A N 1
ATOM 2367 C CA . SER A 1 329 ? 40.851 -12.301 -35.104 1.00 76.69 329 SER A CA 1
ATOM 2368 C C . SER A 1 329 ? 41.783 -11.086 -35.194 1.00 76.69 329 SER A C 1
ATOM 2370 O O . SER A 1 329 ? 42.345 -10.704 -34.171 1.00 76.69 329 SER A O 1
ATOM 2372 N N . GLY A 1 330 ? 41.983 -10.490 -36.376 1.00 78.81 330 GLY A N 1
ATOM 2373 C CA . GLY A 1 330 ? 42.783 -9.267 -36.521 1.00 78.81 330 GLY A CA 1
ATOM 2374 C C . GLY A 1 330 ? 44.294 -9.493 -36.652 1.00 78.81 330 GLY A C 1
ATOM 2375 O O . GLY A 1 330 ? 45.072 -8.557 -36.487 1.00 78.81 330 GLY A O 1
ATOM 2376 N N . GLN A 1 331 ? 44.741 -10.734 -36.882 1.00 81.69 331 GLN A N 1
ATOM 2377 C CA . GLN A 1 331 ? 46.165 -11.087 -36.985 1.00 81.69 331 GLN A CA 1
ATOM 2378 C C . GLN A 1 331 ? 46.560 -11.413 -38.424 1.00 81.69 331 GLN A C 1
ATOM 2380 O O . GLN A 1 331 ? 45.836 -12.147 -39.100 1.00 81.69 331 GLN A O 1
ATOM 2385 N N . ALA A 1 332 ? 47.735 -10.945 -38.842 1.00 83.69 332 ALA A N 1
ATOM 2386 C CA . ALA A 1 332 ? 48.369 -11.326 -40.097 1.00 83.69 332 ALA A CA 1
ATOM 2387 C C . ALA A 1 332 ? 48.989 -12.729 -39.985 1.00 83.69 332 ALA A C 1
ATOM 2389 O O . ALA A 1 332 ? 49.805 -12.987 -39.100 1.00 83.69 332 ALA A O 1
ATOM 2390 N N . VAL A 1 333 ? 48.594 -13.645 -40.868 1.00 85.94 333 VAL A N 1
ATOM 2391 C CA . VAL A 1 333 ? 49.089 -15.030 -40.915 1.00 85.94 333 VAL A CA 1
ATOM 2392 C C . VAL A 1 333 ? 49.451 -15.426 -42.336 1.00 85.94 333 VAL A C 1
ATOM 2394 O O . VAL A 1 333 ? 48.875 -14.914 -43.293 1.00 85.94 333 VAL A O 1
ATOM 2397 N N . CYS A 1 334 ? 50.366 -16.378 -42.492 1.00 83.94 334 CYS A N 1
ATOM 2398 C CA . CYS A 1 334 ? 50.655 -16.938 -43.804 1.00 83.94 334 CYS A CA 1
ATOM 2399 C C . CYS A 1 334 ? 49.517 -17.862 -44.268 1.00 83.94 334 CYS A C 1
ATOM 2401 O O . CYS A 1 334 ? 49.009 -18.677 -43.494 1.00 83.94 334 CYS A O 1
ATOM 2403 N N . SER A 1 335 ? 49.075 -17.714 -45.517 1.00 78.75 335 SER A N 1
ATOM 2404 C CA . SER A 1 335 ? 48.115 -18.636 -46.137 1.00 78.75 335 SER A CA 1
ATOM 2405 C C . SER A 1 335 ? 48.726 -20.021 -46.344 1.00 78.75 335 SER A C 1
ATOM 2407 O O . SER A 1 335 ? 49.931 -20.160 -46.510 1.00 78.75 335 SER A O 1
ATOM 2409 N N . THR A 1 336 ? 47.885 -21.058 -46.318 1.00 64.12 336 THR A N 1
ATOM 2410 C CA . THR A 1 336 ? 48.333 -22.444 -46.500 1.00 64.12 336 THR A CA 1
ATOM 2411 C C . THR A 1 336 ? 48.832 -22.681 -47.918 1.00 64.12 336 THR A C 1
ATOM 2413 O O . THR A 1 336 ? 48.108 -22.417 -48.886 1.00 64.12 336 THR A O 1
ATOM 2416 N N . GLU A 1 337 ? 50.032 -23.231 -48.030 1.00 62.19 337 GLU A N 1
ATOM 2417 C CA . GLU A 1 337 ? 50.672 -23.540 -49.301 1.00 62.19 337 GLU A CA 1
ATOM 2418 C C . GLU A 1 337 ? 50.061 -24.809 -49.924 1.00 62.19 337 GLU A C 1
ATOM 2420 O O . GLU A 1 337 ? 49.655 -25.742 -49.233 1.00 62.19 337 GLU A O 1
ATOM 2425 N N . THR A 1 338 ? 49.907 -24.828 -51.251 1.00 57.28 338 THR A N 1
ATOM 2426 C CA . THR A 1 338 ? 49.353 -25.977 -52.011 1.00 57.28 338 THR A CA 1
ATOM 2427 C C . THR A 1 338 ? 50.344 -26.554 -53.015 1.00 57.28 338 THR A C 1
ATOM 2429 O O . THR A 1 338 ? 50.004 -27.463 -53.777 1.00 57.28 338 THR A O 1
ATOM 2432 N N . LYS A 1 339 ? 51.567 -26.023 -53.047 1.00 60.47 339 LYS A N 1
ATOM 2433 C CA . LYS A 1 339 ? 52.635 -26.560 -53.882 1.00 60.47 339 LYS A CA 1
ATOM 2434 C C . LYS A 1 339 ? 53.334 -27.687 -53.136 1.00 60.47 339 LYS A C 1
ATOM 2436 O O . LYS A 1 339 ? 53.425 -27.676 -51.920 1.00 60.47 339 LYS A O 1
ATOM 2441 N N . VAL A 1 340 ? 53.747 -28.688 -53.899 1.00 60.78 340 VAL A N 1
ATOM 2442 C CA . VAL A 1 340 ? 54.471 -29.859 -53.408 1.00 60.78 340 VAL A CA 1
ATOM 2443 C C . VAL A 1 340 ? 55.897 -29.717 -53.911 1.00 60.78 340 VAL A C 1
ATOM 2445 O O . VAL A 1 340 ? 56.065 -29.414 -55.097 1.00 60.78 340 VAL A O 1
ATOM 2448 N N . ASN A 1 341 ? 56.885 -29.942 -53.048 1.00 65.75 341 ASN A N 1
ATOM 2449 C CA . ASN A 1 341 ? 58.299 -29.924 -53.425 1.00 65.75 341 ASN A CA 1
ATOM 2450 C C . ASN A 1 341 ? 58.521 -30.865 -54.608 1.00 65.75 341 ASN A C 1
ATOM 2452 O O . ASN A 1 341 ? 58.034 -32.004 -54.627 1.00 65.75 341 ASN A O 1
ATOM 2456 N N . GLN A 1 342 ? 59.200 -30.363 -55.630 1.00 67.31 342 GLN A N 1
ATOM 2457 C CA . GLN A 1 342 ? 59.501 -31.124 -56.831 1.00 67.31 342 GLN A CA 1
ATOM 2458 C C . GLN A 1 342 ? 60.958 -31.530 -56.784 1.00 67.31 342 GLN A C 1
ATOM 2460 O O . GLN A 1 342 ? 61.783 -30.796 -56.284 1.00 67.31 342 GLN A O 1
ATOM 2465 N N . LYS A 1 343 ? 61.286 -32.700 -57.330 1.00 76.06 343 LYS A N 1
ATOM 2466 C CA . LYS A 1 343 ? 62.688 -33.071 -57.510 1.00 76.06 343 LYS A CA 1
ATOM 2467 C C . LYS A 1 343 ? 63.390 -32.015 -58.372 1.00 76.06 343 LYS A C 1
ATOM 2469 O O . LYS A 1 343 ? 62.846 -31.690 -59.429 1.00 76.06 343 LYS A O 1
ATOM 2474 N N . GLU A 1 344 ? 64.601 -31.628 -57.979 1.00 77.62 344 GLU A N 1
ATOM 2475 C CA . GLU A 1 344 ? 65.455 -30.688 -58.708 1.00 77.62 344 GLU A CA 1
ATOM 2476 C C . GLU A 1 344 ? 65.448 -30.901 -60.223 1.00 77.62 344 GLU A C 1
ATOM 2478 O O . GLU A 1 344 ? 65.728 -31.995 -60.749 1.00 77.62 344 GLU A O 1
ATOM 2483 N N . ILE A 1 345 ? 65.163 -29.817 -60.935 1.00 83.19 345 ILE A N 1
ATOM 2484 C CA . ILE A 1 345 ? 65.355 -29.697 -62.374 1.00 83.19 345 ILE A CA 1
ATOM 2485 C C . ILE A 1 345 ? 66.327 -28.551 -62.619 1.00 83.19 345 ILE A C 1
ATOM 2487 O O . ILE A 1 345 ? 66.179 -27.510 -62.020 1.00 83.19 345 ILE A O 1
ATOM 2491 N N . CYS A 1 346 ? 67.273 -28.730 -63.547 1.00 81.31 346 CYS A N 1
ATOM 2492 C CA . CYS A 1 346 ? 68.360 -27.777 -63.815 1.00 81.31 346 CYS A CA 1
ATOM 2493 C C . CYS A 1 346 ? 67.809 -26.401 -64.269 1.00 81.31 346 CYS A C 1
ATOM 2495 O O . CYS A 1 346 ? 67.683 -26.155 -65.482 1.00 81.31 346 CYS A O 1
ATOM 2497 N N . ASN A 1 347 ? 67.429 -25.536 -63.329 1.00 79.00 347 ASN A N 1
ATOM 2498 C CA . ASN A 1 347 ? 66.680 -24.294 -63.550 1.00 79.00 347 ASN A CA 1
ATOM 2499 C C . ASN A 1 347 ? 67.167 -23.113 -62.682 1.00 79.00 347 ASN A C 1
ATOM 2501 O O . ASN A 1 347 ? 66.586 -22.031 -62.782 1.00 79.00 347 ASN A O 1
ATOM 2505 N N . ASP A 1 348 ? 68.245 -23.295 -61.912 1.00 78.12 348 ASP A N 1
ATOM 2506 C CA . ASP A 1 348 ? 68.816 -22.306 -60.989 1.00 78.12 348 ASP A CA 1
ATOM 2507 C C . ASP A 1 348 ? 67.869 -21.884 -59.838 1.00 78.12 348 ASP A C 1
ATOM 2509 O O . ASP A 1 348 ? 68.070 -20.830 -59.226 1.00 78.12 348 ASP A O 1
ATOM 2513 N N . LEU A 1 349 ? 66.858 -22.699 -59.525 1.00 78.94 349 LEU A N 1
ATOM 2514 C CA . LEU A 1 349 ? 65.989 -22.610 -58.350 1.00 78.94 349 LEU A CA 1
ATOM 2515 C C . LEU A 1 349 ? 66.180 -23.855 -57.473 1.00 78.94 349 LEU A C 1
ATOM 2517 O O . LEU A 1 349 ? 66.639 -24.885 -57.940 1.00 78.94 349 LEU A O 1
ATOM 2521 N N . ASP A 1 350 ? 65.863 -23.709 -56.192 1.00 75.06 350 ASP A N 1
ATOM 2522 C CA . ASP A 1 350 ? 65.785 -24.800 -55.218 1.00 75.06 350 ASP A CA 1
ATOM 2523 C C . ASP A 1 350 ? 64.333 -25.311 -55.256 1.00 75.06 350 ASP A C 1
ATOM 2525 O O . ASP A 1 350 ? 63.433 -24.707 -54.661 1.00 75.06 350 ASP A O 1
ATOM 2529 N N . ASP A 1 351 ? 64.071 -26.287 -56.128 1.00 76.38 351 ASP A N 1
ATOM 2530 C CA . ASP A 1 351 ? 62.730 -26.803 -56.432 1.00 76.38 351 ASP A CA 1
ATOM 2531 C C . ASP A 1 351 ? 62.244 -27.814 -55.382 1.00 76.38 351 ASP A C 1
ATOM 2533 O O . ASP A 1 351 ? 61.026 -28.008 -55.222 1.00 76.38 351 ASP A O 1
ATOM 2537 N N . ASP A 1 352 ? 63.181 -28.463 -54.689 1.00 75.00 352 ASP A N 1
ATOM 2538 C CA . ASP A 1 352 ? 62.919 -29.427 -53.627 1.00 75.00 352 ASP A CA 1
ATOM 2539 C C . ASP A 1 352 ? 63.015 -28.829 -52.208 1.00 75.00 352 ASP A C 1
ATOM 2541 O O . ASP A 1 352 ? 62.547 -29.440 -51.234 1.00 75.00 352 ASP A O 1
ATOM 2545 N N . CYS A 1 353 ? 63.445 -27.566 -52.139 1.00 73.00 353 CYS A N 1
ATOM 2546 C CA . CYS A 1 353 ? 63.507 -26.701 -50.968 1.00 73.00 353 CYS A CA 1
ATOM 2547 C C . CYS A 1 353 ? 64.478 -27.219 -49.884 1.00 73.00 353 CYS A C 1
ATOM 2549 O O . CYS A 1 353 ? 64.263 -26.950 -48.691 1.00 73.00 353 CYS A O 1
ATOM 2551 N N . ASP A 1 354 ? 65.531 -27.965 -50.245 1.00 73.56 354 ASP A N 1
ATOM 2552 C CA . ASP A 1 354 ? 66.525 -28.495 -49.299 1.00 73.56 354 ASP A CA 1
ATOM 2553 C C . ASP A 1 354 ? 67.598 -27.466 -48.871 1.00 73.56 354 ASP A C 1
ATOM 2555 O O . ASP A 1 354 ? 68.308 -27.655 -47.868 1.00 73.56 354 ASP A O 1
ATOM 2559 N N . GLY A 1 355 ? 67.633 -26.305 -49.533 1.00 73.75 355 GLY A N 1
ATOM 2560 C CA . GLY A 1 355 ? 68.569 -25.208 -49.297 1.00 73.75 355 GLY A CA 1
ATOM 2561 C C . GLY A 1 355 ? 69.793 -25.222 -50.214 1.00 73.75 355 GLY A C 1
ATOM 2562 O O . GLY A 1 355 ? 70.695 -24.392 -50.026 1.00 73.75 355 GLY A O 1
ATOM 2563 N N . VAL A 1 356 ? 69.855 -26.146 -51.166 1.00 77.38 356 VAL A N 1
ATOM 2564 C CA . VAL A 1 356 ? 70.844 -26.222 -52.238 1.00 77.38 356 VAL A CA 1
ATOM 2565 C C . VAL A 1 356 ? 70.119 -26.016 -53.572 1.00 77.38 356 VAL A C 1
ATOM 2567 O O . VAL A 1 356 ? 68.923 -26.197 -53.691 1.00 77.38 356 VAL A O 1
ATOM 2570 N N . THR A 1 357 ? 70.818 -25.477 -54.568 1.00 80.19 357 THR A N 1
ATOM 2571 C CA . THR A 1 357 ? 70.228 -25.205 -55.886 1.00 80.19 357 THR A CA 1
ATOM 2572 C C . THR A 1 357 ? 70.782 -26.201 -56.896 1.00 80.19 357 THR A C 1
ATOM 2574 O O . THR A 1 357 ? 72.005 -26.235 -57.099 1.00 80.19 357 THR A O 1
ATOM 2577 N N . ASP A 1 358 ? 69.904 -26.937 -57.581 1.00 74.31 358 ASP A N 1
ATOM 2578 C CA . ASP A 1 358 ? 70.209 -27.929 -58.614 1.00 74.31 358 ASP A CA 1
ATOM 2579 C C . ASP A 1 358 ? 71.140 -29.072 -58.146 1.00 74.31 358 ASP A C 1
ATOM 2581 O O . ASP A 1 358 ? 72.048 -29.507 -58.879 1.00 74.31 358 ASP A O 1
ATOM 2585 N N . GLU A 1 359 ? 70.975 -29.585 -56.927 1.00 73.88 359 GLU A N 1
ATOM 2586 C CA . GLU A 1 359 ? 71.736 -30.737 -56.450 1.00 73.88 359 GLU A CA 1
ATOM 2587 C C . GLU A 1 359 ? 71.345 -32.035 -57.180 1.00 73.88 359 GLU A C 1
ATOM 2589 O O . GLU A 1 359 ? 70.213 -32.299 -57.571 1.00 73.88 359 GLU A O 1
ATOM 2594 N N . GLY A 1 360 ? 72.354 -32.854 -57.489 1.00 73.81 360 GLY A N 1
ATOM 2595 C CA . GLY A 1 360 ? 72.205 -34.000 -58.396 1.00 73.81 360 GLY A CA 1
ATOM 2596 C C . GLY A 1 360 ? 72.617 -33.722 -59.848 1.00 73.81 360 GLY A C 1
ATOM 2597 O O . GLY A 1 360 ? 72.882 -34.671 -60.593 1.00 73.81 360 GLY A O 1
ATOM 2598 N N . PHE A 1 361 ? 72.821 -32.460 -60.237 1.00 80.62 361 PHE A N 1
ATOM 2599 C CA . PHE A 1 361 ? 73.466 -32.085 -61.501 1.00 80.62 361 PHE A CA 1
ATOM 2600 C C . PHE A 1 361 ? 74.990 -31.945 -61.327 1.00 80.62 361 PHE A C 1
ATOM 2602 O O . PHE A 1 361 ? 75.576 -30.890 -61.547 1.00 80.62 361 PHE A O 1
ATOM 2609 N N . PHE A 1 362 ? 75.664 -33.037 -60.940 1.00 74.50 362 PHE A N 1
ATOM 2610 C CA . PHE A 1 362 ? 77.077 -33.059 -60.498 1.00 74.50 362 PHE A CA 1
ATOM 2611 C C . PHE A 1 362 ? 78.105 -32.496 -61.488 1.00 74.50 362 PHE A C 1
ATOM 2613 O O . PHE A 1 362 ? 79.219 -32.145 -61.095 1.00 74.50 362 PHE A O 1
ATOM 2620 N N . ALA A 1 363 ? 77.764 -32.457 -62.774 1.00 73.19 363 ALA A N 1
ATOM 2621 C CA . ALA A 1 363 ? 78.637 -31.916 -63.801 1.00 73.19 363 ALA A CA 1
ATOM 2622 C C . ALA A 1 363 ? 78.417 -30.407 -64.039 1.00 73.19 363 ALA A C 1
ATOM 2624 O O . ALA A 1 363 ? 79.173 -29.828 -64.812 1.00 73.19 363 ALA A O 1
ATOM 2625 N N . LYS A 1 364 ? 77.441 -29.750 -63.387 1.00 77.44 364 LYS A N 1
ATOM 2626 C CA . LYS A 1 364 ? 77.221 -28.295 -63.471 1.00 77.44 364 LYS A CA 1
ATOM 2627 C C . LYS A 1 364 ? 78.502 -27.563 -63.051 1.00 77.44 364 LYS A C 1
ATOM 2629 O O . LYS A 1 364 ? 79.058 -27.814 -61.985 1.00 77.44 364 LYS A O 1
ATOM 2634 N N . GLY A 1 365 ? 79.016 -26.707 -63.932 1.00 74.75 365 GLY A N 1
ATOM 2635 C CA . GLY A 1 365 ? 80.294 -26.009 -63.763 1.00 74.75 365 GLY A CA 1
ATOM 2636 C C . GLY A 1 365 ? 81.548 -26.807 -64.155 1.00 74.75 365 GLY A C 1
ATOM 2637 O O . GLY A 1 365 ? 82.639 -26.238 -64.161 1.00 74.75 365 GLY A O 1
ATOM 2638 N N . GLN A 1 366 ? 81.435 -28.091 -64.518 1.00 82.00 366 GLN A N 1
ATOM 2639 C CA . GLN A 1 366 ? 82.558 -28.875 -65.046 1.00 82.00 366 GLN A CA 1
ATOM 2640 C C . GLN A 1 366 ? 82.800 -28.591 -66.534 1.00 82.00 366 GLN A C 1
ATOM 2642 O O . GLN A 1 366 ? 81.891 -28.203 -67.271 1.00 82.00 366 GLN A O 1
ATOM 2647 N N . LYS A 1 367 ? 84.042 -28.816 -66.974 1.00 75.81 367 LYS A N 1
ATOM 2648 C CA . LYS A 1 367 ? 84.457 -28.674 -68.374 1.00 75.81 367 LYS A CA 1
ATOM 2649 C C . LYS A 1 367 ? 83.920 -29.807 -69.252 1.00 75.81 367 LYS A C 1
ATOM 2651 O O . LYS A 1 367 ? 83.889 -30.962 -68.821 1.00 75.81 367 LYS A O 1
ATOM 2656 N N . CYS A 1 368 ? 83.518 -29.483 -70.475 1.00 75.12 368 CYS A N 1
ATOM 2657 C CA . CYS A 1 368 ? 82.854 -30.399 -71.399 1.00 75.12 368 CYS A CA 1
ATOM 2658 C C . CYS A 1 368 ? 83.179 -30.093 -72.860 1.00 75.12 368 CYS A C 1
ATOM 2660 O O . CYS A 1 368 ? 83.538 -28.961 -73.168 1.00 75.12 368 CYS A O 1
ATOM 2662 N N . ASP A 1 369 ? 82.963 -31.100 -73.708 1.00 74.81 369 ASP A N 1
ATOM 2663 C CA . ASP A 1 369 ? 82.898 -30.970 -75.166 1.00 74.81 369 ASP A CA 1
ATOM 2664 C C . ASP A 1 369 ? 81.448 -31.119 -75.610 1.00 74.81 369 ASP A C 1
ATOM 2666 O O . ASP A 1 369 ? 80.660 -31.880 -75.023 1.00 74.81 369 ASP A O 1
ATOM 2670 N N . SER A 1 370 ? 81.077 -30.387 -76.648 1.00 68.56 370 SER A N 1
ATOM 2671 C CA . SER A 1 370 ? 79.818 -30.585 -77.343 1.00 68.56 370 SER A CA 1
ATOM 2672 C C . SER A 1 370 ? 79.866 -31.886 -78.148 1.00 68.56 370 SER A C 1
ATOM 2674 O O . SER A 1 370 ? 80.904 -32.301 -78.634 1.00 68.56 370 SER A O 1
ATOM 2676 N N . ALA A 1 371 ? 78.728 -32.557 -78.349 1.00 64.88 371 ALA A N 1
ATOM 2677 C CA . ALA A 1 371 ? 78.701 -33.826 -79.095 1.00 64.88 371 ALA A CA 1
ATOM 2678 C C . ALA A 1 371 ? 79.107 -33.702 -80.585 1.00 64.88 371 ALA A C 1
ATOM 2680 O O . ALA A 1 371 ? 79.203 -34.718 -81.274 1.00 64.88 371 ALA A O 1
ATOM 2681 N N . ALA A 1 372 ? 79.275 -32.473 -81.086 1.00 59.62 372 ALA A N 1
ATOM 2682 C CA . ALA A 1 372 ? 79.739 -32.172 -82.436 1.00 59.62 372 ALA A CA 1
ATOM 2683 C C . ALA A 1 372 ? 81.273 -32.094 -82.533 1.00 59.62 372 ALA A C 1
ATOM 2685 O O . ALA A 1 372 ? 81.797 -32.249 -83.634 1.00 59.62 372 ALA A O 1
ATOM 2686 N N . ASP A 1 373 ? 81.960 -31.928 -81.401 1.00 58.53 373 ASP A N 1
ATOM 2687 C CA . ASP A 1 373 ? 83.408 -31.804 -81.300 1.00 58.53 373 ASP A CA 1
ATOM 2688 C C . ASP A 1 373 ? 83.969 -32.977 -80.477 1.00 58.53 373 ASP A C 1
ATOM 2690 O O . ASP A 1 373 ? 83.536 -33.256 -79.361 1.00 58.53 373 ASP A O 1
ATOM 2694 N N . VAL A 1 374 ? 84.883 -33.746 -81.069 1.00 57.38 374 VAL A N 1
ATOM 2695 C CA . VAL A 1 374 ? 85.526 -34.907 -80.419 1.00 57.38 374 VAL A CA 1
ATOM 2696 C C . VAL A 1 374 ? 87.043 -34.745 -80.470 1.00 57.38 374 VAL A C 1
ATOM 2698 O O . VAL A 1 374 ? 87.786 -35.722 -80.628 1.00 57.38 374 VAL A O 1
ATOM 2701 N N . ASP A 1 375 ? 87.514 -33.501 -80.411 1.00 59.09 375 ASP A N 1
ATOM 2702 C CA . ASP A 1 375 ? 88.922 -33.224 -80.190 1.00 59.09 375 ASP A CA 1
ATOM 2703 C C . ASP A 1 375 ? 89.328 -33.509 -78.721 1.00 59.09 375 ASP A C 1
ATOM 2705 O O . ASP A 1 375 ? 88.589 -34.121 -77.945 1.00 59.09 375 ASP A O 1
ATOM 2709 N N . ALA A 1 376 ? 90.584 -33.241 -78.361 1.00 55.59 376 ALA A N 1
ATOM 2710 C CA . ALA A 1 376 ? 91.116 -33.606 -77.046 1.00 55.59 376 ALA A CA 1
ATOM 2711 C C . ALA A 1 376 ? 90.955 -32.504 -75.976 1.00 55.59 376 ALA A C 1
ATOM 2713 O O . ALA A 1 376 ? 91.360 -32.735 -74.829 1.00 55.59 376 ALA A O 1
ATOM 2714 N N . CYS A 1 377 ? 90.439 -31.321 -76.325 1.00 58.81 377 CYS A N 1
ATOM 2715 C CA . CYS A 1 377 ? 90.544 -30.097 -75.531 1.00 58.81 377 CYS A CA 1
ATOM 2716 C C . CYS A 1 377 ? 89.145 -29.637 -75.054 1.00 58.81 377 CYS A C 1
ATOM 2718 O O . CYS A 1 377 ? 88.399 -28.995 -75.776 1.00 58.81 377 CYS A O 1
ATOM 2720 N N . LYS A 1 378 ? 88.814 -29.927 -73.780 1.00 67.50 378 LYS A N 1
ATOM 2721 C CA . LYS A 1 378 ? 87.520 -29.589 -73.141 1.00 67.50 378 LYS A CA 1
ATOM 2722 C C . LYS A 1 378 ? 87.338 -28.106 -72.856 1.00 67.50 378 LYS A C 1
ATOM 2724 O O . LYS A 1 378 ? 87.587 -27.658 -71.728 1.00 67.50 378 LYS A O 1
ATOM 2729 N N . THR A 1 379 ? 86.873 -27.346 -73.844 1.00 63.72 379 THR A N 1
ATOM 2730 C CA . THR A 1 379 ? 86.762 -25.881 -73.736 1.00 63.72 379 THR A CA 1
ATOM 2731 C C . THR A 1 379 ? 85.434 -25.408 -73.129 1.00 63.72 379 THR A C 1
ATOM 2733 O O . THR A 1 379 ? 85.422 -24.476 -72.304 1.00 63.72 379 THR A O 1
ATOM 2736 N N . GLY A 1 380 ? 84.333 -26.102 -73.430 1.00 72.62 380 GLY A N 1
ATOM 2737 C CA . GLY A 1 380 ? 82.988 -25.791 -72.948 1.00 72.62 380 GLY A CA 1
ATOM 2738 C C . GLY A 1 380 ? 82.787 -25.994 -71.442 1.00 72.62 380 GLY A C 1
ATOM 2739 O O . GLY A 1 380 ? 83.613 -26.573 -70.734 1.00 72.62 380 GLY A O 1
ATOM 2740 N N . THR A 1 381 ? 81.681 -25.474 -70.901 1.00 82.31 381 THR A N 1
ATOM 2741 C CA . THR A 1 381 ? 81.269 -25.678 -69.497 1.00 82.31 381 THR A CA 1
ATOM 2742 C C . THR A 1 381 ? 79.808 -26.100 -69.419 1.00 82.31 381 THR A C 1
ATOM 2744 O O . THR A 1 381 ? 78.948 -25.530 -70.091 1.00 82.31 381 THR A O 1
ATOM 2747 N N . PHE A 1 382 ? 79.517 -27.101 -68.594 1.00 84.06 382 PHE A N 1
ATOM 2748 C CA . PHE A 1 382 ? 78.154 -27.561 -68.372 1.00 84.06 382 PHE A CA 1
ATOM 2749 C C . PHE A 1 382 ? 77.359 -26.532 -67.556 1.00 84.06 382 PHE A C 1
ATOM 2751 O O . PHE A 1 382 ? 77.728 -26.210 -66.425 1.00 84.06 382 PHE A O 1
ATOM 2758 N N . ILE A 1 383 ? 76.250 -26.049 -68.115 1.00 82.81 383 ILE A N 1
ATOM 2759 C CA . ILE A 1 383 ? 75.320 -25.102 -67.485 1.00 82.81 383 ILE A CA 1
ATOM 2760 C C . ILE A 1 383 ? 73.882 -25.626 -67.543 1.00 82.81 383 ILE A C 1
ATOM 2762 O O . ILE A 1 383 ? 73.561 -26.486 -68.368 1.00 82.81 383 ILE A O 1
ATOM 2766 N N . CYS A 1 384 ? 73.008 -25.069 -66.707 1.00 84.00 384 CYS A N 1
ATOM 2767 C CA . CYS A 1 384 ? 71.570 -25.282 -66.816 1.00 84.00 384 CYS A CA 1
ATOM 2768 C C . CYS A 1 384 ? 70.995 -24.411 -67.934 1.00 84.00 384 CYS A C 1
ATOM 2770 O O . CYS A 1 384 ? 71.181 -23.194 -67.958 1.00 84.00 384 CYS A O 1
ATOM 2772 N N . LYS A 1 385 ? 70.294 -25.025 -68.890 1.00 82.25 385 LYS A N 1
ATOM 2773 C CA . LYS A 1 385 ? 69.516 -24.286 -69.887 1.00 82.25 385 LYS A CA 1
ATOM 2774 C C . LYS A 1 385 ? 68.277 -25.079 -70.264 1.00 82.25 385 LYS A C 1
ATOM 2776 O O . LYS A 1 385 ? 68.377 -26.182 -70.787 1.00 82.25 385 LYS A O 1
ATOM 2781 N N . SER A 1 386 ? 67.106 -24.471 -70.072 1.00 76.81 386 SER A N 1
ATOM 2782 C CA . SER A 1 386 ? 65.807 -25.083 -70.409 1.00 76.81 386 SER A CA 1
ATOM 2783 C C . SER A 1 386 ? 65.549 -26.423 -69.696 1.00 76.81 386 SER A C 1
ATOM 2785 O O . SER A 1 386 ? 65.050 -27.360 -70.314 1.00 76.81 386 SER A O 1
ATOM 2787 N N . GLY A 1 387 ? 65.904 -26.526 -68.408 1.00 74.38 387 GLY A N 1
ATOM 2788 C CA . GLY A 1 387 ? 65.630 -27.711 -67.583 1.00 74.38 387 GLY A CA 1
ATOM 2789 C C . GLY A 1 387 ? 66.574 -28.896 -67.812 1.00 74.38 387 GLY A C 1
ATOM 2790 O O . GLY A 1 387 ? 66.345 -29.973 -67.269 1.00 74.38 387 GLY A O 1
ATOM 2791 N N . ALA A 1 388 ? 67.628 -28.725 -68.614 1.00 78.38 388 ALA A N 1
ATOM 2792 C CA . ALA A 1 388 ? 68.627 -29.753 -68.876 1.00 78.38 388 ALA A CA 1
ATOM 2793 C C . ALA A 1 388 ? 70.049 -29.193 -68.787 1.00 78.38 388 ALA A C 1
ATOM 2795 O O . ALA A 1 388 ? 70.299 -28.008 -69.025 1.00 78.38 388 ALA A O 1
ATOM 2796 N N . MET A 1 389 ? 70.993 -30.082 -68.481 1.00 82.00 389 MET A N 1
ATOM 2797 C CA . MET A 1 389 ? 72.414 -29.775 -68.564 1.00 82.00 389 MET A CA 1
ATOM 2798 C C . MET A 1 389 ? 72.857 -29.681 -70.021 1.00 82.00 389 MET A C 1
ATOM 2800 O O . MET A 1 389 ? 72.726 -30.644 -70.779 1.00 82.00 389 MET A O 1
ATOM 2804 N N . VAL A 1 390 ? 73.438 -28.546 -70.396 1.00 83.31 390 VAL A N 1
ATOM 2805 C CA . VAL A 1 390 ? 73.997 -28.322 -71.731 1.00 83.31 390 VAL A CA 1
ATOM 2806 C C . VAL A 1 390 ? 75.451 -27.890 -71.631 1.00 83.31 390 VAL A C 1
ATOM 2808 O O . VAL A 1 390 ? 75.812 -27.106 -70.756 1.00 83.31 390 VAL A O 1
ATOM 2811 N N . CYS A 1 391 ? 76.291 -28.391 -72.535 1.00 81.44 391 CYS A N 1
ATOM 2812 C CA . CYS A 1 391 ? 77.638 -27.861 -72.696 1.00 81.44 391 CYS A CA 1
ATOM 2813 C C . CYS A 1 391 ? 77.555 -26.534 -73.454 1.00 81.44 391 CYS A C 1
ATOM 2815 O O . CYS A 1 391 ? 77.026 -26.490 -74.567 1.00 81.44 391 CYS A O 1
ATOM 2817 N N . PHE A 1 392 ? 78.018 -25.446 -72.845 1.00 79.38 392 PHE A N 1
ATOM 2818 C CA . PHE A 1 392 ? 77.974 -24.112 -73.434 1.00 79.38 392 PHE A CA 1
ATOM 2819 C C . PHE A 1 392 ? 79.380 -23.519 -73.547 1.00 79.38 392 PHE A C 1
ATOM 2821 O O . PHE A 1 392 ? 80.191 -23.659 -72.631 1.00 79.38 392 PHE A O 1
ATOM 2828 N N . GLY A 1 393 ? 79.642 -22.824 -74.658 1.00 68.50 393 GLY A N 1
ATOM 2829 C CA . GLY A 1 393 ? 80.908 -22.123 -74.897 1.00 68.50 393 GLY A CA 1
ATOM 2830 C C . GLY A 1 393 ? 82.065 -23.009 -75.365 1.00 68.50 393 GLY A C 1
ATOM 2831 O O . GLY A 1 393 ? 83.205 -22.688 -75.059 1.00 68.50 393 GLY A O 1
ATOM 2832 N N . ASP A 1 394 ? 81.765 -24.109 -76.054 1.00 68.88 394 ASP A N 1
ATOM 2833 C CA . ASP A 1 394 ? 82.754 -24.997 -76.678 1.00 68.88 394 ASP A CA 1
ATOM 2834 C C . ASP A 1 394 ? 83.237 -24.451 -78.045 1.00 68.88 394 ASP A C 1
ATOM 2836 O O . ASP A 1 394 ? 82.436 -23.827 -78.754 1.00 68.88 394 ASP A O 1
ATOM 2840 N N . TYR A 1 395 ? 84.516 -24.634 -78.407 1.00 59.97 395 TYR A N 1
ATOM 2841 C CA . TYR A 1 395 ? 85.151 -24.084 -79.620 1.00 59.97 395 TYR A CA 1
ATOM 2842 C C . TYR A 1 395 ? 86.164 -25.048 -80.276 1.00 59.97 395 TYR A C 1
ATOM 2844 O O . TYR A 1 395 ? 87.141 -25.431 -79.640 1.00 59.97 395 TYR A O 1
ATOM 2852 N N . GLU A 1 396 ? 85.996 -25.314 -81.581 1.00 56.97 396 GLU A N 1
ATOM 2853 C CA . GLU A 1 396 ? 86.841 -26.233 -82.370 1.00 56.97 396 GLU A CA 1
ATOM 2854 C C . GLU A 1 396 ? 88.258 -25.682 -82.646 1.00 56.97 396 GLU A C 1
ATOM 2856 O O . GLU A 1 396 ? 88.438 -24.625 -83.272 1.00 56.97 396 GLU A O 1
ATOM 2861 N N . CYS A 1 397 ? 89.300 -26.437 -82.283 1.00 53.59 397 CYS A N 1
ATOM 2862 C CA . CYS A 1 397 ? 90.682 -26.121 -82.659 1.00 53.59 397 CYS A CA 1
ATOM 2863 C C . CYS A 1 397 ? 91.002 -26.531 -84.117 1.00 53.59 397 CYS A C 1
ATOM 2865 O O . CYS A 1 397 ? 90.706 -27.636 -84.567 1.00 53.59 397 CYS A O 1
ATOM 2867 N N . ALA A 1 398 ? 91.668 -25.658 -84.888 1.00 51.31 398 ALA A N 1
ATOM 2868 C CA . ALA A 1 398 ? 91.951 -25.914 -86.309 1.00 51.31 398 ALA A CA 1
ATOM 2869 C C . ALA A 1 398 ? 92.986 -27.038 -86.560 1.00 51.31 398 ALA A C 1
ATOM 2871 O O . ALA A 1 398 ? 93.990 -27.168 -85.860 1.00 51.31 398 ALA A O 1
ATOM 2872 N N . VAL A 1 399 ? 92.781 -27.800 -87.643 1.00 44.69 399 VAL A N 1
ATOM 2873 C CA . VAL A 1 399 ? 93.578 -28.982 -88.031 1.00 44.69 399 VAL A CA 1
ATOM 2874 C C . VAL A 1 399 ? 95.076 -28.669 -88.176 1.00 44.69 399 VAL A C 1
ATOM 2876 O O . VAL A 1 399 ? 95.479 -27.868 -89.020 1.00 44.69 399 VAL A O 1
ATOM 2879 N N . GLY A 1 400 ? 95.910 -29.381 -87.409 1.00 51.16 400 GLY A N 1
ATOM 2880 C CA . GLY A 1 400 ? 97.378 -29.312 -87.466 1.00 51.16 400 GLY A CA 1
ATOM 2881 C C . GLY A 1 400 ? 98.044 -28.629 -86.267 1.00 51.16 400 GLY A C 1
ATOM 2882 O O . GLY A 1 400 ? 99.272 -28.532 -86.239 1.00 51.16 400 GLY A O 1
ATOM 2883 N N . THR A 1 401 ? 97.272 -28.180 -85.277 1.00 53.25 401 THR A N 1
ATOM 2884 C CA . THR A 1 401 ? 97.789 -27.684 -83.997 1.00 53.25 401 THR A CA 1
ATOM 2885 C C . THR A 1 401 ? 97.948 -28.826 -82.985 1.00 53.25 401 THR A C 1
ATOM 2887 O O . THR A 1 401 ? 97.294 -29.865 -83.070 1.00 53.25 401 THR A O 1
ATOM 2890 N N . THR A 1 402 ? 98.851 -28.656 -82.018 1.00 48.06 402 THR A N 1
ATOM 2891 C CA . THR A 1 402 ? 98.955 -29.532 -80.841 1.00 48.06 402 THR A CA 1
ATOM 2892 C C . THR A 1 402 ? 98.686 -28.704 -79.591 1.00 48.06 402 THR A C 1
ATOM 2894 O O . THR A 1 402 ? 99.507 -27.842 -79.264 1.00 48.06 402 THR A O 1
ATOM 2897 N N . CYS A 1 403 ? 97.573 -28.968 -78.893 1.00 49.03 403 CYS A N 1
ATOM 2898 C CA . CYS A 1 403 ? 97.306 -28.417 -77.560 1.00 49.03 403 CYS A CA 1
ATOM 2899 C C . CYS A 1 403 ? 98.441 -28.865 -76.617 1.00 49.03 403 CYS A C 1
ATOM 2901 O O . CYS A 1 403 ? 98.635 -30.063 -76.396 1.00 49.03 403 CYS A O 1
ATOM 2903 N N . GLN A 1 404 ? 99.203 -27.927 -76.046 1.00 48.47 404 GLN A N 1
ATOM 2904 C CA . GLN A 1 404 ? 100.094 -28.225 -74.922 1.00 48.47 404 GLN A CA 1
ATOM 2905 C C . GLN A 1 404 ? 99.574 -27.536 -73.666 1.00 48.47 404 GLN A C 1
ATOM 2907 O O . GLN A 1 404 ? 99.691 -26.325 -73.498 1.00 48.47 404 GLN A O 1
ATOM 2912 N N . SER A 1 405 ? 99.024 -28.344 -72.762 1.00 44.91 405 SER A N 1
ATOM 2913 C CA . SER A 1 405 ? 98.690 -27.926 -71.406 1.00 44.91 405 SER A CA 1
ATOM 2914 C C . SER A 1 405 ? 99.978 -27.811 -70.593 1.00 44.91 405 SER A C 1
ATOM 2916 O O . SER A 1 405 ? 100.573 -28.829 -70.227 1.00 44.91 405 SER A O 1
ATOM 2918 N N . THR A 1 406 ? 100.410 -26.598 -70.250 1.00 43.06 406 THR A N 1
ATOM 2919 C CA . THR A 1 406 ? 101.291 -26.438 -69.091 1.00 43.06 406 THR A CA 1
ATOM 2920 C C . THR A 1 406 ? 100.429 -26.465 -67.836 1.00 43.06 406 THR A C 1
ATOM 2922 O O . THR A 1 406 ? 99.465 -25.722 -67.684 1.00 43.06 406 THR A O 1
ATOM 2925 N N . SER A 1 407 ? 100.760 -27.365 -66.918 1.00 48.22 407 SER A N 1
ATOM 2926 C CA . SER A 1 407 ? 100.146 -27.424 -65.597 1.00 48.22 407 SER A CA 1
ATOM 2927 C C . SER A 1 407 ? 100.478 -26.146 -64.808 1.00 48.22 407 SER A C 1
ATOM 2929 O O . SER A 1 407 ? 101.541 -26.065 -64.192 1.00 48.22 407 SER A O 1
ATOM 2931 N N . GLY A 1 408 ? 99.594 -25.143 -64.840 1.00 44.91 408 GLY A N 1
ATOM 2932 C CA . GLY A 1 408 ? 99.697 -23.908 -64.052 1.00 44.91 408 GLY A CA 1
ATOM 2933 C C . GLY A 1 408 ? 98.513 -22.948 -64.285 1.00 44.91 408 GLY A C 1
ATOM 2934 O O . GLY A 1 408 ? 97.984 -22.911 -65.392 1.00 44.91 408 GLY A O 1
ATOM 2935 N N . PRO A 1 409 ? 98.037 -22.201 -63.266 1.00 44.50 409 PRO A N 1
ATOM 2936 C CA . PRO A 1 409 ? 96.694 -21.626 -63.293 1.00 44.50 409 PRO A CA 1
ATOM 2937 C C . PRO A 1 409 ? 96.607 -20.242 -63.965 1.00 44.50 409 PRO A C 1
ATOM 2939 O O . PRO A 1 409 ? 97.407 -19.353 -63.683 1.00 44.50 409 PRO A O 1
ATOM 2942 N N . LYS A 1 410 ? 95.508 -20.071 -64.721 1.00 43.66 410 LYS A N 1
ATOM 2943 C CA . LYS A 1 410 ? 94.896 -18.841 -65.281 1.00 43.66 410 LYS A CA 1
ATOM 2944 C C . LYS A 1 410 ? 95.428 -18.287 -66.617 1.00 43.66 410 LYS A C 1
ATOM 2946 O O . LYS A 1 410 ? 95.844 -17.137 -66.671 1.00 43.66 410 LYS A O 1
ATOM 2951 N N . ASN A 1 411 ? 95.326 -19.067 -67.695 1.00 41.59 411 ASN A N 1
ATOM 2952 C CA . ASN A 1 411 ? 94.481 -18.792 -68.884 1.00 41.59 411 ASN A CA 1
ATOM 2953 C C . ASN A 1 411 ? 94.599 -19.981 -69.870 1.00 41.59 411 ASN A C 1
ATOM 2955 O O . ASN A 1 411 ? 95.637 -20.645 -69.844 1.00 41.59 411 ASN A O 1
ATOM 2959 N N . PRO A 1 412 ? 93.567 -20.307 -70.674 1.00 49.62 412 PRO A N 1
ATOM 2960 C CA . PRO A 1 412 ? 93.534 -21.536 -71.458 1.00 49.62 412 PRO A CA 1
ATOM 2961 C C . PRO A 1 412 ? 94.493 -21.498 -72.654 1.00 49.62 412 PRO A C 1
ATOM 2963 O O . PRO A 1 412 ? 94.616 -20.495 -73.345 1.00 49.62 412 PRO A O 1
ATOM 2966 N N . GLU A 1 413 ? 95.160 -22.637 -72.831 1.00 52.78 413 GLU A N 1
ATOM 2967 C CA . GLU A 1 413 ? 95.539 -23.271 -74.097 1.00 52.78 413 GLU A CA 1
ATOM 2968 C C . GLU A 1 413 ? 96.123 -22.356 -75.186 1.00 52.78 413 GLU A C 1
ATOM 2970 O O . GLU A 1 413 ? 95.426 -21.678 -75.930 1.00 52.78 413 GLU A O 1
ATOM 2975 N N . TYR A 1 414 ? 97.450 -22.393 -75.329 1.00 54.12 414 TYR A N 1
ATOM 2976 C CA . TYR A 1 414 ? 98.137 -21.730 -76.434 1.00 54.12 414 TYR A CA 1
ATOM 2977 C C . TYR A 1 414 ? 98.272 -22.676 -77.625 1.00 54.12 414 TYR A C 1
ATOM 2979 O O . TYR A 1 414 ? 98.684 -23.830 -77.478 1.00 54.12 414 TYR A O 1
ATOM 2987 N N . CYS A 1 415 ? 98.016 -22.158 -78.824 1.00 53.91 415 CYS A N 1
ATOM 2988 C CA . CYS A 1 415 ? 98.334 -22.855 -80.064 1.00 53.91 415 CYS A CA 1
ATOM 2989 C C . CYS A 1 415 ? 99.752 -22.476 -80.518 1.00 53.91 415 CYS A C 1
ATOM 2991 O O . CYS A 1 415 ? 100.066 -21.296 -80.708 1.00 53.91 415 CYS A O 1
ATOM 2993 N N . ALA A 1 416 ? 100.623 -23.467 -80.724 1.00 54.38 416 ALA A N 1
ATOM 2994 C CA . ALA A 1 416 ? 101.935 -23.235 -81.326 1.00 54.38 416 ALA A CA 1
ATOM 2995 C C . ALA A 1 416 ? 101.781 -22.872 -82.817 1.00 54.38 416 ALA A C 1
ATOM 2997 O O . ALA A 1 416 ? 101.176 -23.620 -83.585 1.00 54.38 416 ALA A O 1
ATOM 2998 N N . CYS A 1 417 ? 102.345 -21.734 -83.233 1.00 57.75 417 CYS A N 1
ATOM 2999 C CA . CYS A 1 417 ? 102.281 -21.219 -84.602 1.00 57.75 417 CYS A CA 1
ATOM 3000 C C . CYS A 1 417 ? 103.694 -20.885 -85.099 1.00 57.75 417 CYS A C 1
ATOM 3002 O O . CYS A 1 417 ? 104.235 -19.808 -84.835 1.00 57.75 417 CYS A O 1
ATOM 3004 N N . GLY A 1 418 ? 104.324 -21.816 -85.822 1.00 64.69 418 GLY A N 1
ATOM 3005 C CA . GLY A 1 418 ? 105.714 -21.656 -86.261 1.00 64.69 418 GLY A CA 1
ATOM 3006 C C . GLY A 1 418 ? 106.682 -21.598 -85.072 1.00 64.69 418 GLY A C 1
ATOM 3007 O O . GLY A 1 418 ? 106.774 -22.557 -84.314 1.00 64.69 418 GLY A O 1
ATOM 3008 N N . SER A 1 419 ? 107.415 -20.488 -84.915 1.00 57.47 419 SER A N 1
ATOM 3009 C CA . SER A 1 419 ? 108.336 -20.259 -83.784 1.00 57.47 419 SER A CA 1
ATOM 3010 C C . SER A 1 419 ? 107.738 -19.416 -82.646 1.00 57.47 419 SER A C 1
ATOM 3012 O O . SER A 1 419 ? 108.470 -19.049 -81.731 1.00 57.47 419 SER A O 1
ATOM 3014 N N . GLY A 1 420 ? 106.454 -19.051 -82.727 1.00 57.91 420 GLY A N 1
ATOM 3015 C CA . GLY A 1 420 ? 105.737 -18.278 -81.707 1.00 57.91 420 GLY A CA 1
ATOM 3016 C C . GLY A 1 420 ? 104.568 -19.058 -81.098 1.00 57.91 420 GLY A C 1
ATOM 3017 O O . GLY A 1 420 ? 104.198 -20.124 -81.593 1.00 57.91 420 GLY A O 1
ATOM 3018 N N . VAL A 1 421 ? 103.973 -18.517 -80.030 1.00 58.88 421 VAL A N 1
ATOM 3019 C CA . VAL A 1 421 ? 102.758 -19.071 -79.405 1.00 58.88 421 VAL A CA 1
ATOM 3020 C C . VAL A 1 421 ? 101.632 -18.038 -79.482 1.00 58.88 421 VAL A C 1
ATOM 3022 O O . VAL A 1 421 ? 101.854 -16.858 -79.197 1.00 58.88 421 VAL A O 1
ATOM 3025 N N . CYS A 1 422 ? 100.446 -18.473 -79.913 1.00 58.97 422 CYS A N 1
ATOM 3026 C CA . CYS A 1 422 ? 99.250 -17.634 -79.990 1.00 58.97 422 CYS A CA 1
ATOM 3027 C C . CYS A 1 422 ? 98.292 -17.985 -78.840 1.00 58.97 422 CYS A C 1
ATOM 3029 O O . CYS A 1 422 ? 98.209 -19.155 -78.459 1.00 58.97 422 CYS A O 1
ATOM 3031 N N . SER A 1 423 ? 97.574 -16.988 -78.309 1.00 55.97 423 SER A N 1
ATOM 3032 C CA . SER A 1 423 ? 96.457 -17.225 -77.382 1.00 55.97 423 SER A CA 1
ATOM 3033 C C . SER A 1 423 ? 95.280 -17.831 -78.153 1.00 55.97 423 SER A C 1
ATOM 3035 O O . SER A 1 423 ? 95.111 -17.532 -79.335 1.00 55.97 423 SER A O 1
ATOM 3037 N N . ALA A 1 424 ? 94.475 -18.679 -77.511 1.00 53.62 424 ALA A N 1
ATOM 3038 C CA . ALA A 1 424 ? 93.243 -19.230 -78.092 1.00 53.62 424 ALA A CA 1
ATOM 3039 C C . ALA A 1 424 ? 92.026 -18.289 -77.951 1.00 53.62 424 ALA A C 1
ATOM 3041 O O . ALA A 1 424 ? 90.884 -18.709 -78.121 1.00 53.62 424 ALA A O 1
ATOM 3042 N N . ASP A 1 425 ? 92.248 -17.010 -77.639 1.00 52.62 425 ASP A N 1
ATOM 3043 C CA . ASP A 1 425 ? 91.169 -16.033 -77.524 1.00 52.62 425 ASP A CA 1
ATOM 3044 C C . ASP A 1 425 ? 90.584 -15.655 -78.901 1.00 52.62 425 ASP A C 1
ATOM 3046 O O . ASP A 1 425 ? 91.256 -15.666 -79.938 1.00 52.62 425 ASP A O 1
ATOM 3050 N N . LEU A 1 426 ? 89.300 -15.281 -78.901 1.00 49.88 426 LEU A N 1
ATOM 3051 C CA . LEU A 1 426 ? 88.545 -14.857 -80.084 1.00 49.88 426 LEU A CA 1
ATOM 3052 C C . LEU A 1 426 ? 89.264 -13.738 -80.859 1.00 49.88 426 LEU A C 1
ATOM 3054 O O . LEU A 1 426 ? 89.308 -12.592 -80.416 1.00 49.88 426 LEU A O 1
ATOM 3058 N N . GLY A 1 427 ? 89.745 -14.059 -82.064 1.00 55.59 427 GLY A N 1
ATOM 3059 C CA . GLY A 1 427 ? 90.294 -13.087 -83.020 1.00 55.59 427 GLY A CA 1
ATOM 3060 C C . GLY A 1 427 ? 91.774 -13.263 -83.365 1.00 55.59 427 GLY A C 1
ATOM 3061 O O . GLY A 1 427 ? 92.287 -12.511 -84.203 1.00 55.59 427 GLY A O 1
ATOM 3062 N N . ASP A 1 428 ? 92.448 -14.248 -82.774 1.00 60.59 428 ASP A N 1
ATOM 3063 C CA . ASP A 1 428 ? 93.837 -14.566 -83.090 1.00 60.59 428 ASP A CA 1
ATOM 3064 C C . ASP A 1 428 ? 93.926 -15.549 -84.266 1.00 60.59 428 ASP A C 1
ATOM 3066 O O . ASP A 1 428 ? 93.248 -16.574 -84.307 1.00 60.59 428 ASP A O 1
ATOM 3070 N N . THR A 1 429 ? 94.771 -15.244 -85.256 1.00 59.97 429 THR A N 1
ATOM 3071 C CA . THR A 1 429 ? 94.976 -16.129 -86.418 1.00 59.97 429 THR A CA 1
ATOM 3072 C C . THR A 1 429 ? 96.452 -16.425 -86.654 1.00 59.97 429 THR A C 1
ATOM 3074 O O . THR A 1 429 ? 97.301 -15.532 -86.591 1.00 59.97 429 THR A O 1
ATOM 3077 N N . CYS A 1 430 ? 96.761 -17.692 -86.942 1.00 59.28 430 CYS A N 1
ATOM 3078 C CA . CYS A 1 430 ? 98.083 -18.139 -87.371 1.00 59.28 430 CYS A CA 1
ATOM 3079 C C . CYS A 1 430 ? 98.137 -18.165 -88.900 1.00 59.28 430 CYS A C 1
ATOM 3081 O O . CYS A 1 430 ? 97.509 -19.012 -89.535 1.00 59.28 430 CYS A O 1
ATOM 3083 N N . ALA A 1 431 ? 98.904 -17.259 -89.505 1.00 60.38 431 ALA A N 1
ATOM 3084 C CA . ALA A 1 431 ? 99.084 -17.223 -90.954 1.00 60.38 431 ALA A CA 1
ATOM 3085 C C . ALA A 1 431 ? 100.569 -17.073 -91.301 1.00 60.38 431 ALA A C 1
ATOM 3087 O O . ALA A 1 431 ? 101.245 -16.151 -90.845 1.00 60.38 431 ALA A O 1
ATOM 3088 N N . GLY A 1 432 ? 101.108 -18.005 -92.094 1.00 58.12 432 GLY A N 1
ATOM 3089 C CA . GLY A 1 432 ? 102.508 -17.968 -92.537 1.00 58.12 432 GLY A CA 1
ATOM 3090 C C . GLY A 1 432 ? 103.548 -18.068 -91.409 1.00 58.12 432 GLY A C 1
ATOM 3091 O O . GLY A 1 432 ? 104.655 -17.556 -91.563 1.00 58.12 432 GLY A O 1
ATOM 3092 N N . GLY A 1 433 ? 103.199 -18.692 -90.275 1.00 62.19 433 GLY A N 1
ATOM 3093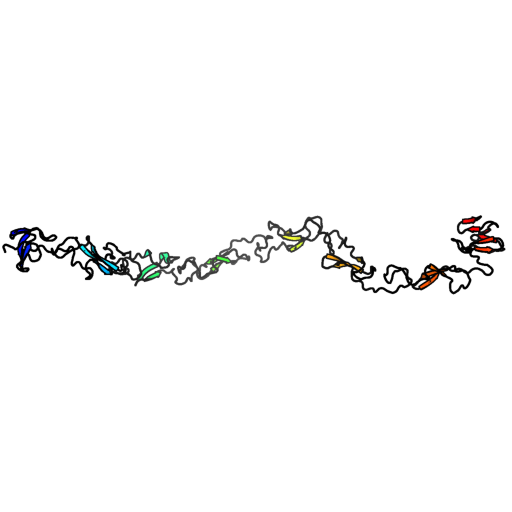 C CA . GLY A 1 433 ? 104.093 -18.868 -89.122 1.00 62.19 433 GLY A CA 1
ATOM 3094 C C . GLY A 1 433 ? 104.226 -17.643 -88.209 1.00 62.19 433 GLY A C 1
ATOM 3095 O O . GLY A 1 433 ? 105.195 -17.560 -87.457 1.00 62.19 433 GLY A O 1
ATOM 3096 N N . LYS A 1 434 ? 103.293 -16.683 -88.285 1.00 64.06 434 LYS A N 1
ATOM 3097 C CA . LYS A 1 434 ? 103.224 -15.509 -87.400 1.00 64.06 434 LYS A CA 1
ATOM 3098 C C . LYS A 1 434 ? 101.827 -15.377 -86.783 1.00 64.06 434 LYS A C 1
ATOM 3100 O O . LYS A 1 434 ? 100.836 -15.546 -87.493 1.00 64.06 434 LYS A O 1
ATOM 3105 N N . CYS A 1 435 ? 101.761 -15.038 -85.491 1.00 65.88 435 CYS A N 1
ATOM 3106 C CA . CYS A 1 435 ? 100.505 -14.739 -84.794 1.00 65.88 435 CYS A CA 1
ATOM 3107 C C . CYS A 1 435 ? 100.064 -13.295 -85.077 1.00 65.88 435 CYS A C 1
ATOM 3109 O O . CYS A 1 435 ? 100.841 -12.352 -84.876 1.00 65.88 435 CYS A O 1
ATOM 3111 N N . THR A 1 436 ? 98.813 -13.115 -85.498 1.00 67.44 436 THR A N 1
ATOM 3112 C CA . THR A 1 436 ? 98.151 -11.805 -85.556 1.00 67.44 436 THR A CA 1
ATOM 3113 C C . THR A 1 436 ? 97.185 -11.652 -84.390 1.00 67.44 436 THR A C 1
ATOM 3115 O O . THR A 1 436 ? 96.280 -12.468 -84.251 1.00 67.44 436 THR A O 1
ATOM 3118 N N . CYS A 1 437 ? 97.360 -10.589 -83.611 1.00 66.75 437 CYS A N 1
ATOM 3119 C CA . CYS A 1 437 ? 96.550 -10.259 -82.446 1.00 66.75 437 CYS A CA 1
ATOM 3120 C C . CYS A 1 437 ? 95.302 -9.477 -82.870 1.00 66.75 437 CYS A C 1
ATOM 3122 O O . CYS A 1 437 ? 95.441 -8.429 -83.522 1.00 66.75 437 CYS A O 1
ATOM 3124 N N . ASN A 1 438 ? 94.109 -9.966 -82.508 1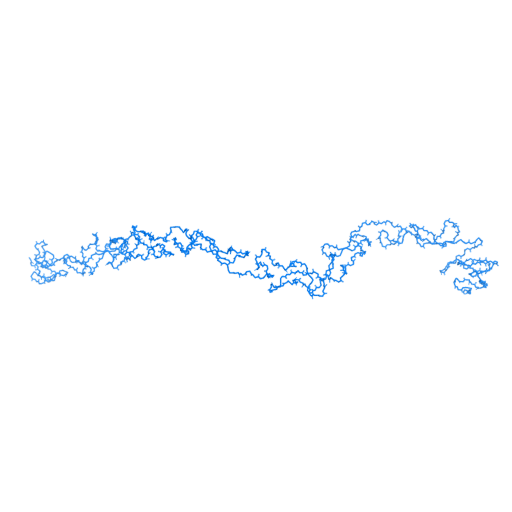.00 66.44 438 ASN A N 1
ATOM 3125 C CA . ASN A 1 438 ? 92.811 -9.342 -82.823 1.00 66.44 438 ASN A CA 1
ATOM 3126 C C . ASN A 1 438 ? 92.684 -8.902 -84.302 1.00 66.44 438 ASN A C 1
ATOM 3128 O O . ASN A 1 438 ? 92.270 -7.781 -84.601 1.00 66.44 438 ASN A O 1
ATOM 3132 N N . GLY A 1 439 ? 93.134 -9.748 -85.234 1.00 65.06 439 GLY A N 1
ATOM 3133 C CA . GLY A 1 439 ? 93.030 -9.509 -86.680 1.00 65.06 439 GLY A CA 1
ATOM 3134 C C . GLY A 1 439 ? 93.886 -8.380 -87.280 1.00 65.06 439 GLY A C 1
ATOM 3135 O O . GLY A 1 439 ? 93.694 -8.066 -88.453 1.00 65.06 439 GLY A O 1
ATOM 3136 N N . GLY A 1 440 ? 94.825 -7.765 -86.541 1.00 65.06 440 GLY A N 1
ATOM 3137 C CA . GLY A 1 440 ? 95.557 -6.592 -87.059 1.00 65.06 440 GLY A CA 1
ATOM 3138 C C . GLY A 1 440 ? 97.050 -6.483 -86.735 1.00 65.06 440 GLY A C 1
ATOM 3139 O O . GLY A 1 440 ? 97.827 -6.086 -87.604 1.00 65.06 440 GLY A O 1
ATOM 3140 N N . ALA A 1 441 ? 97.491 -6.819 -85.518 1.00 67.75 441 ALA A N 1
ATOM 3141 C CA . ALA A 1 441 ? 98.884 -6.597 -85.106 1.00 67.75 441 ALA A CA 1
ATOM 3142 C C . ALA A 1 441 ? 99.712 -7.887 -85.164 1.00 67.75 441 ALA A C 1
ATOM 3144 O O . ALA A 1 441 ? 99.382 -8.865 -84.502 1.00 67.75 441 ALA A O 1
ATOM 3145 N N . VAL A 1 442 ? 100.811 -7.887 -85.923 1.00 71.94 442 VAL A N 1
ATOM 3146 C CA . VAL A 1 442 ? 101.761 -9.011 -85.954 1.00 71.94 442 VAL A CA 1
ATOM 3147 C C . VAL A 1 442 ? 102.698 -8.898 -84.754 1.00 71.94 442 VAL A C 1
ATOM 3149 O O . VAL A 1 442 ? 103.466 -7.937 -84.667 1.00 71.94 442 VAL A O 1
ATOM 3152 N N . CYS A 1 443 ? 102.659 -9.869 -83.845 1.00 67.00 443 CYS A N 1
ATOM 3153 C CA . CYS A 1 443 ? 103.547 -9.867 -82.684 1.00 67.00 443 CYS A CA 1
ATOM 3154 C C . CYS A 1 443 ? 104.975 -10.271 -83.080 1.00 67.00 443 CYS A C 1
ATOM 3156 O O . CYS A 1 443 ? 105.186 -11.133 -83.939 1.00 67.00 443 CYS A O 1
ATOM 3158 N N . GLY A 1 444 ? 105.970 -9.621 -82.469 1.00 65.88 444 GLY A N 1
ATOM 3159 C CA . GLY A 1 444 ? 107.371 -10.004 -82.622 1.00 65.88 444 GLY A CA 1
ATOM 3160 C C . GLY A 1 444 ? 107.644 -11.410 -82.065 1.00 65.88 444 GLY A C 1
ATOM 3161 O O . GLY A 1 444 ? 106.859 -11.922 -81.274 1.00 65.88 444 GLY A O 1
ATOM 3162 N N . PRO A 1 445 ? 108.780 -12.035 -82.417 1.00 63.91 445 PRO A N 1
ATOM 3163 C CA . PRO A 1 445 ? 109.093 -13.420 -82.041 1.00 63.91 445 PRO A CA 1
ATOM 3164 C C . PRO A 1 445 ? 109.213 -13.659 -80.526 1.00 63.91 445 PRO A C 1
ATOM 3166 O O . PRO A 1 445 ? 109.192 -14.802 -80.089 1.00 63.91 445 PRO A O 1
ATOM 3169 N N . THR A 1 446 ? 109.349 -12.597 -79.729 1.00 63.91 446 THR A N 1
ATOM 3170 C CA . THR A 1 446 ? 109.411 -12.640 -78.259 1.00 63.91 446 THR A CA 1
ATOM 3171 C C . THR A 1 446 ? 108.166 -12.054 -77.590 1.00 63.91 446 THR A C 1
ATOM 3173 O O . THR A 1 446 ? 108.167 -11.858 -76.380 1.00 63.91 446 THR A O 1
ATOM 3176 N N . GLN A 1 447 ? 107.122 -11.724 -78.354 1.00 65.56 447 GLN A N 1
ATOM 3177 C CA . GLN A 1 447 ? 105.879 -11.142 -77.852 1.00 65.56 447 GLN A CA 1
ATOM 3178 C C . GLN A 1 447 ? 104.729 -12.147 -77.964 1.00 65.56 447 GLN A C 1
ATOM 3180 O O . GLN A 1 447 ? 104.606 -12.845 -78.966 1.00 65.56 447 GLN A O 1
ATOM 3185 N N . MET A 1 448 ? 103.860 -12.166 -76.959 1.00 62.03 448 MET A N 1
ATOM 3186 C CA . MET A 1 448 ? 102.584 -12.874 -76.942 1.00 62.03 448 MET A CA 1
ATOM 3187 C C . MET A 1 448 ? 101.443 -11.886 -77.182 1.00 62.03 448 MET A C 1
ATOM 3189 O O . MET A 1 448 ? 101.494 -10.737 -76.734 1.00 62.03 448 MET A O 1
ATOM 3193 N N . CYS A 1 449 ? 100.404 -12.324 -77.887 1.00 65.50 449 CYS A N 1
ATOM 3194 C CA . CYS A 1 449 ? 99.149 -11.582 -77.918 1.00 65.50 449 CYS A CA 1
ATOM 3195 C C . CYS A 1 449 ? 98.420 -11.807 -76.592 1.00 65.50 449 CYS A C 1
ATOM 3197 O O . CYS A 1 449 ? 98.225 -12.949 -76.182 1.00 65.50 449 CYS A O 1
ATOM 3199 N N . ILE A 1 450 ? 98.049 -10.720 -75.919 1.00 62.97 450 ILE A N 1
ATOM 3200 C CA . ILE A 1 450 ? 97.219 -10.765 -74.716 1.00 62.97 450 ILE A CA 1
ATOM 3201 C C . ILE A 1 450 ? 95.883 -10.104 -75.050 1.00 62.97 450 ILE A C 1
ATOM 3203 O O . ILE A 1 450 ? 95.847 -8.940 -75.482 1.00 62.97 450 ILE A O 1
ATOM 3207 N N . ALA A 1 451 ? 94.788 -10.833 -74.819 1.00 55.69 451 ALA A N 1
ATOM 3208 C CA . ALA A 1 451 ? 93.433 -10.354 -75.066 1.00 55.69 451 ALA A CA 1
ATOM 3209 C C . ALA A 1 451 ? 93.193 -8.974 -74.435 1.00 55.69 451 ALA A C 1
ATOM 3211 O O . ALA A 1 451 ? 93.577 -8.696 -73.298 1.00 55.69 451 ALA A O 1
ATOM 3212 N N . GLY A 1 452 ? 92.606 -8.069 -75.221 1.00 59.72 452 GLY A N 1
ATOM 3213 C CA . GLY A 1 452 ? 92.296 -6.698 -74.804 1.00 59.72 452 GLY A CA 1
ATOM 3214 C C . GLY A 1 452 ? 93.492 -5.748 -74.648 1.00 59.72 452 GLY A C 1
ATOM 3215 O O . GLY A 1 452 ? 93.273 -4.559 -74.429 1.00 59.72 452 GLY A O 1
ATOM 3216 N N . THR A 1 453 ? 94.744 -6.212 -74.777 1.00 62.62 453 THR A N 1
ATOM 3217 C CA . THR A 1 453 ? 95.932 -5.361 -74.538 1.00 62.62 453 THR A CA 1
ATOM 3218 C C . THR A 1 453 ? 96.963 -5.338 -75.671 1.00 62.62 453 THR A C 1
ATOM 3220 O O . THR A 1 453 ? 97.834 -4.462 -75.677 1.00 62.62 453 THR A O 1
ATOM 3223 N N . GLY A 1 454 ? 96.851 -6.234 -76.655 1.00 69.81 454 GLY A N 1
ATOM 3224 C CA . GLY A 1 454 ? 97.729 -6.282 -77.828 1.00 69.81 454 GLY A CA 1
ATOM 3225 C C . GLY A 1 454 ? 99.005 -7.106 -77.610 1.00 69.81 454 GLY A C 1
ATOM 3226 O O . GLY A 1 454 ? 99.108 -7.881 -76.663 1.00 69.81 454 GLY A O 1
ATOM 3227 N N . CYS A 1 455 ? 99.989 -6.953 -78.504 1.00 72.00 455 CYS A N 1
ATOM 3228 C CA . CYS A 1 455 ? 101.261 -7.679 -78.419 1.00 72.00 455 CYS A CA 1
ATOM 3229 C C . CYS A 1 455 ? 102.106 -7.193 -77.230 1.00 72.00 455 CYS A C 1
ATOM 3231 O O . CYS A 1 455 ? 102.492 -6.021 -77.162 1.00 72.00 455 CYS A O 1
ATOM 3233 N N . LYS A 1 456 ? 102.443 -8.103 -76.316 1.00 65.56 456 LYS A N 1
ATOM 3234 C CA . LYS A 1 456 ? 103.253 -7.849 -75.120 1.00 65.56 456 LYS A CA 1
ATOM 3235 C C . LYS A 1 456 ? 104.392 -8.851 -75.038 1.00 65.56 456 LYS A C 1
ATOM 3237 O O . LYS A 1 456 ? 104.207 -10.021 -75.333 1.00 65.56 456 LYS A O 1
ATOM 3242 N N . THR A 1 457 ? 105.580 -8.410 -74.646 1.00 70.56 457 THR A N 1
ATOM 3243 C CA . THR A 1 457 ? 106.598 -9.353 -74.163 1.00 70.56 457 THR A CA 1
ATOM 3244 C C . THR A 1 457 ? 106.073 -10.011 -72.879 1.00 70.56 457 THR A C 1
ATOM 3246 O O . THR A 1 457 ? 105.539 -9.261 -72.057 1.00 70.56 457 THR A O 1
ATOM 3249 N N . PRO A 1 458 ? 106.174 -11.347 -72.743 1.00 57.81 458 PRO A N 1
ATOM 3250 C CA . PRO A 1 458 ? 105.761 -12.079 -71.548 1.00 57.81 458 PRO A CA 1
ATOM 3251 C C . PRO A 1 458 ? 106.323 -11.499 -70.251 1.00 57.81 458 PRO A C 1
ATOM 3253 O O . PRO A 1 458 ? 107.486 -11.022 -70.277 1.00 57.81 458 PRO A O 1
#

Sequence (458 aa):
DENYTYNTLALGKTCDGIGVCAKGLVECSKVSKVAICSTDPGGSNPGATPEICDNLDNDCDGKTDDGMLYNGLPRGSVCNGIGACGLGTVECNLTTNKAVCSSNPDGTNSNSIGEQCDGKDNDCDGATDESIDVATNTCNKLGVCATVLKATCKQGVWACVYEGSVYQKVETWCDNLDNDCNGVTDDKFVDKGKSCDGPDPDKCANGKLICAPDKASVMCSKEDPLSTIELCDGKDNDCDGKTDEGFDKIGQPCDGPDSDKCINGKWACSQDGKTQVCDNEFPANIKEICDGKDNDCDGKTDEGFDVGAACDGPDADKCKFGKIQCTKSGQAVCSTETKVNQKEICNDLDDDCDGVTDEGFFAKGQKCDSAADVDACKTGTFICKSGAMVCFGDYECAVGTTCQSTSGPKNPEYCACGSGVCSADLGDTCAGGKCTCNGGAVCGPTQMCIAGTGCKTP

Secondary structure (DSSP, 8-state):
-TT-EETTEETTSEEPPSTT---EEEEE-TTTSSEEETTSTTSSS-------SSSS-SS-SS-SSTT-EETTEETTSEEEPSTT--EEEEEEETTTTEEEETTSTTSTT-------SSSS-SS-SS-SS-S--GGG--S--STTHHHHEEEEEETTEEEEEE-STT--SS----SSS-SS-SS-SSTT-TTTTSEE-TTSSS----EEEEE-TTSSSEEEPPPPP------SSSS-SS-SS-SSTT-TTTTSEE--SSSS----EEEEE-TTSSSEEEES--SSPPPP-SSSS-SS-SS-SSTTTTTT-EE--SSSS----EEEEE-TTS-EEEPPP--------BSSS-SS-SSSSSTT-TTTTSEE--TT--SS---EEEEEETBEEEEES--PPPTT--EE--S-SSS--EEEETTEEEE-STT-EEETTEEEETTTEEPPTT-EEETTTEEE--